Protein 8W0R (pdb70)

Secondary structure (DSSP, 8-state):
-----SSTT---SS----SS-HHHHHHHHHHHHHHHHHHHHHHHHHS-SS---HHHHHHHHHHHHHHHIIIIIIHHHHHHGGGSTT---HHHHHHHHHTTS-THHHHT-HHHHHHHHHIIIIIHHHHHHHHHHHHHT-TTHHHHHHHHHHHHHHHHHHHHHHHHHTTS-SS-TT-IIIIIIIIIIHHHHHHHHHHHHHHHHHHHHHHHHHHH-/-----SSTT---SS----SS-HHHHHHHHHHHHHHHHHHHHHHHHHS-SS---HHHHHHHHHHHHHHHIIIIIIHHHHHHGGGSTT---HHHHHHHHHTTS-THHHHT-HHHHHHHHHIIIIIHHHHHHHHHHHHHT-TTHHHHHHHHHHHHHHHHHHHHHHHHHTTS-SS-TT-IIIIIIIIIIHHHHHHHHHHHHHHHHHHHHHHHHHHH-

B-factor: mean 28.68, std 2.54, range [25.61, 37.39]

Nearest PDB structures (foldseek):
  8w0r-assembly1_A  TM=1.005E+00  e=2.907E-31  Homo sapiens
  6oht-assembly1_A  TM=9.851E-01  e=1.111E-24  Homo sapiens
  4bpd-assembly2_D  TM=3.496E-01  e=5.747E+00  Escherichia coli K-12
  8w0r-assembly1_A  TM=1.005E+00  e=2.907E-31  Homo sapiens
  6oht-assembly1_A  TM=9.851E-01  e=1.111E-24  Homo sapiens

Organism: Homo sapiens (NCBI:txid9606)

Structure (mmCIF, N/CA/C/O backbone):
data_8W0R
#
_entry.id   8W0R
#
_cell.length_a   1.00
_cell.length_b   1.00
_cell.length_c   1.00
_cell.angle_alpha   90.00
_cell.angle_beta   90.00
_cell.angle_gamma   90.00
#
_symmetry.space_group_name_H-M   'P 1'
#
loop_
_entity.id
_entity.type
_entity.pdbx_description
1 polymer 3-beta-hydroxysteroid-Delta(8),Delta(7)-isomerase
2 non-polymer "1-methyl-1'-[(oxan-4-yl)methyl]-5-(trifluoromethyl)spiro[indole-2,4'-piperidin]-3(1H)-one"
#
loop_
_atom_site.group_PDB
_atom_site.id
_atom_site.type_symbol
_atom_site.label_atom_id
_atom_site.label_alt_id
_atom_site.label_comp_id
_atom_site.label_asym_id
_atom_site.label_entity_id
_atom_site.label_seq_id
_atom_site.pdbx_PDB_ins_code
_atom_site.Cartn_x
_atom_site.Cartn_y
_atom_site.Cartn_z
_atom_site.occupancy
_atom_site.B_iso_or_equiv
_atom_site.auth_seq_id
_atom_site.auth_comp_id
_atom_site.auth_asym_id
_atom_site.auth_atom_id
_atom_site.pdbx_PDB_model_num
ATOM 1 N N . PRO A 1 15 ? 129.962 96.152 83.315 1.00 37.39 7 PRO A N 1
ATOM 2 C CA . PRO A 1 15 ? 129.733 97.480 82.742 1.00 37.39 7 PRO A CA 1
ATOM 3 C C . PRO A 1 15 ? 130.786 98.499 83.172 1.00 37.39 7 PRO A C 1
ATOM 4 O O . PRO A 1 15 ? 131.728 98.148 83.882 1.00 37.39 7 PRO A O 1
ATOM 8 N N . LEU A 1 16 ? 130.625 99.751 82.737 1.00 35.89 8 LEU A N 1
ATOM 9 C CA . LEU A 1 16 ? 131.588 100.785 83.096 1.00 35.89 8 LEU A CA 1
ATOM 10 C C . LEU A 1 16 ? 131.606 101.022 84.601 1.00 35.89 8 LEU A C 1
ATOM 11 O O . LEU A 1 16 ? 132.678 101.183 85.196 1.00 35.89 8 LEU A O 1
ATOM 16 N N . HIS A 1 17 ? 130.438 101.040 85.230 1.00 33.97 9 HIS A N 1
ATOM 17 C CA . HIS A 1 17 ? 130.298 101.316 86.650 1.00 33.97 9 HIS A CA 1
ATOM 18 C C . HIS A 1 17 ? 129.354 100.302 87.276 1.00 33.97 9 HIS A C 1
ATOM 19 O O . HIS A 1 17 ? 128.489 99.747 86.591 1.00 33.97 9 HIS A O 1
ATOM 26 N N . PRO A 1 18 ? 129.492 100.037 88.577 1.00 32.37 10 PRO A N 1
ATOM 27 C CA . PRO A 1 18 ? 128.667 99.012 89.227 1.00 32.37 10 PRO A CA 1
ATOM 28 C C . PRO A 1 18 ? 127.394 99.513 89.890 1.00 32.37 10 PRO A C 1
ATOM 29 O O . PRO A 1 18 ? 126.634 98.688 90.409 1.00 32.37 10 PRO A O 1
ATOM 33 N N . TYR A 1 19 ? 127.137 100.814 89.899 1.00 31.82 11 TYR A N 1
ATOM 34 C CA . TYR A 1 19 ? 126.076 101.362 90.726 1.00 31.82 11 TYR A CA 1
ATOM 35 C C . TYR A 1 19 ? 124.726 101.280 90.023 1.00 31.82 11 TYR A C 1
ATOM 36 O O . TYR A 1 19 ? 124.636 101.108 88.805 1.00 31.82 11 TYR A O 1
ATOM 45 N N . TRP A 1 20 ? 123.666 101.403 90.824 1.00 32.27 12 TRP A N 1
ATOM 46 C CA . TRP A 1 20 ? 122.290 101.368 90.369 1.00 32.27 12 TRP A CA 1
ATOM 47 C C . TRP A 1 20 ? 121.667 102.756 90.475 1.00 32.27 12 TRP A C 1
ATOM 48 O O . TRP A 1 20 ? 121.995 103.504 91.402 1.00 32.27 12 TRP A O 1
ATOM 59 N N . PRO A 1 21 ? 120.762 103.133 89.556 1.00 32.66 13 PRO A N 1
ATOM 60 C CA . PRO A 1 21 ? 120.278 102.394 88.384 1.00 32.66 13 PRO A CA 1
ATOM 61 C C . PRO A 1 21 ? 121.309 102.323 87.260 1.00 32.66 13 PRO A C 1
ATOM 62 O O . PRO A 1 21 ? 122.108 103.244 87.102 1.00 32.66 13 PRO A O 1
ATOM 66 N N . GLN A 1 22 ? 121.283 101.237 86.485 1.00 33.67 14 GLN A N 1
ATOM 67 C CA . GLN A 1 22 ? 122.317 100.994 85.486 1.00 33.67 14 GLN A CA 1
ATOM 68 C C . GLN A 1 22 ? 122.285 101.983 84.330 1.00 33.67 14 GLN A C 1
ATOM 69 O O . GLN A 1 22 ? 123.245 102.019 83.553 1.00 33.67 14 GLN A O 1
ATOM 75 N N . HIS A 1 23 ? 121.225 102.778 84.186 1.00 34.15 15 HIS A N 1
ATOM 76 C CA . HIS A 1 23 ? 121.203 103.802 83.149 1.00 34.15 15 HIS A CA 1
ATOM 77 C C . HIS A 1 23 ? 121.910 105.080 83.576 1.00 34.15 15 HIS A C 1
ATOM 78 O O . HIS A 1 23 ? 121.934 106.042 82.802 1.00 34.15 15 HIS A O 1
ATOM 85 N N . LEU A 1 24 ? 122.476 105.117 84.782 1.00 33.33 16 LEU A N 1
ATOM 86 C CA . LEU A 1 24 ? 123.318 106.238 85.171 1.00 33.33 16 LEU A CA 1
ATOM 87 C C . LEU A 1 24 ? 124.542 106.311 84.269 1.00 33.33 16 LEU A C 1
ATOM 88 O O . LEU A 1 24 ? 125.059 105.291 83.804 1.00 33.33 16 LEU A O 1
ATOM 93 N N . ARG A 1 25 ? 125.000 107.534 84.020 1.00 35.87 17 ARG A N 1
ATOM 94 C CA . ARG A 1 25 ? 126.199 107.802 83.230 1.00 35.87 17 ARG A CA 1
ATOM 95 C C . ARG A 1 25 ? 127.172 108.558 84.125 1.00 35.87 17 ARG A C 1
ATOM 96 O O . ARG A 1 25 ? 127.020 109.765 84.339 1.00 35.87 17 ARG A O 1
ATOM 104 N N . LEU A 1 26 ? 128.168 107.843 84.647 1.00 34.65 18 LEU A N 1
ATOM 105 C CA . LEU A 1 26 ? 129.164 108.409 85.552 1.00 34.65 18 LEU A CA 1
ATOM 106 C C . LEU A 1 26 ? 130.499 108.502 84.830 1.00 34.65 18 LEU A C 1
ATOM 107 O O . LEU A 1 26 ? 131.144 107.484 84.568 1.00 34.65 18 LEU A O 1
ATOM 112 N N . ASP A 1 27 ? 130.907 109.722 84.508 1.00 36.08 19 ASP A N 1
ATOM 113 C CA . ASP A 1 27 ? 132.276 109.984 84.109 1.00 36.08 19 ASP A CA 1
ATOM 114 C C . ASP A 1 27 ? 133.120 110.245 85.355 1.00 36.08 19 ASP A C 1
ATOM 115 O O . ASP A 1 27 ? 132.597 110.499 86.444 1.00 36.08 19 ASP A O 1
ATOM 120 N N . ASN A 1 28 ? 134.440 110.145 85.189 1.00 35.26 20 ASN A N 1
ATOM 121 C CA . ASN A 1 28 ? 135.406 110.304 86.274 1.00 35.26 20 ASN A CA 1
ATOM 122 C C . ASN A 1 28 ? 135.311 109.163 87.282 1.00 35.26 20 ASN A C 1
ATOM 123 O O . ASN A 1 28 ? 135.864 109.258 88.382 1.00 35.26 20 ASN A O 1
ATOM 128 N N . PHE A 1 29 ? 134.612 108.086 86.928 1.00 33.37 21 PHE A N 1
ATOM 129 C CA . PHE A 1 29 ? 134.648 106.868 87.726 1.00 33.37 21 PHE A CA 1
ATOM 130 C C . PHE A 1 29 ? 135.940 106.119 87.436 1.00 33.37 21 PHE A C 1
ATOM 131 O O . PHE A 1 29 ? 136.248 105.831 86.275 1.00 33.37 21 PHE A O 1
ATOM 139 N N . VAL A 1 30 ? 136.694 105.805 88.483 1.00 32.82 22 VAL A N 1
ATOM 140 C CA . VAL A 1 30 ? 137.928 105.039 88.344 1.00 32.82 22 VAL A CA 1
ATOM 141 C C . VAL A 1 30 ? 137.900 104.020 89.480 1.00 32.82 22 VAL A C 1
ATOM 142 O O . VAL A 1 30 ? 137.640 104.399 90.631 1.00 32.82 22 VAL A O 1
ATOM 146 N N . PRO A 1 31 ? 138.141 102.736 89.222 1.00 32.09 23 PRO A N 1
ATOM 147 C CA . PRO A 1 31 ? 137.840 101.721 90.235 1.00 32.09 23 PRO A CA 1
ATOM 148 C C . PRO A 1 31 ? 138.760 101.808 91.441 1.00 32.09 23 PRO A C 1
ATOM 149 O O . PRO A 1 31 ? 139.869 102.344 91.385 1.00 32.09 23 PRO A O 1
ATOM 153 N N . ASN A 1 32 ? 138.264 101.271 92.553 1.00 31.23 24 ASN A N 1
ATOM 154 C CA . ASN A 1 32 ? 139.062 101.161 93.765 1.00 31.23 24 ASN A CA 1
ATOM 155 C C . ASN A 1 32 ? 140.322 100.353 93.493 1.00 31.23 24 ASN A C 1
ATOM 156 O O . ASN A 1 32 ? 140.275 99.301 92.851 1.00 31.23 24 ASN A O 1
ATOM 161 N N . ASP A 1 33 ? 141.454 100.852 93.989 1.00 31.93 25 ASP A N 1
ATOM 162 C CA . ASP A 1 33 ? 142.725 100.175 93.761 1.00 31.93 25 ASP A CA 1
ATOM 163 C C . ASP A 1 33 ? 142.935 99.040 94.757 1.00 31.93 25 ASP A C 1
ATOM 164 O O . ASP A 1 33 ? 143.238 97.908 94.365 1.00 31.93 25 ASP A O 1
ATOM 169 N N . ARG A 1 34 ? 142.776 99.323 96.048 1.00 31.95 26 ARG A N 1
ATOM 170 C CA . ARG A 1 34 ? 142.985 98.298 97.059 1.00 31.95 26 ARG A CA 1
ATOM 171 C C . ARG A 1 34 ? 141.898 97.230 96.955 1.00 31.95 26 ARG A C 1
ATOM 172 O O . ARG A 1 34 ? 140.771 97.534 96.555 1.00 31.95 26 ARG A O 1
ATOM 180 N N . PRO A 1 35 ? 142.195 95.978 97.305 1.00 32.36 27 PRO A N 1
ATOM 181 C CA . PRO A 1 35 ? 141.110 95.023 97.545 1.00 32.36 27 PRO A CA 1
ATOM 182 C C . PRO A 1 35 ? 140.206 95.523 98.662 1.00 32.36 27 PRO A C 1
ATOM 183 O O . PRO A 1 35 ? 140.660 96.143 99.624 1.00 32.36 27 PRO A O 1
ATOM 187 N N . THR A 1 36 ? 138.908 95.255 98.519 1.00 32.23 28 THR A N 1
ATOM 188 C CA . THR A 1 36 ? 137.926 95.823 99.436 1.00 32.23 28 THR A CA 1
ATOM 189 C C . THR A 1 36 ? 138.144 95.374 100.876 1.00 32.23 28 THR A C 1
ATOM 190 O O . THR A 1 36 ? 137.783 96.105 101.812 1.00 32.23 28 THR A O 1
ATOM 194 N N . TRP A 1 37 ? 138.727 94.190 101.084 1.00 32.85 29 TRP A N 1
ATOM 195 C CA . TRP A 1 37 ? 138.863 93.707 102.449 1.00 32.85 29 TRP A CA 1
ATOM 196 C C . TRP A 1 37 ? 139.933 94.474 103.207 1.00 32.85 29 TRP A C 1
ATOM 197 O O . TRP A 1 37 ? 139.834 94.591 104.429 1.00 32.85 29 TRP A O 1
ATOM 208 N N . HIS A 1 38 ? 140.930 95.030 102.513 1.00 32.55 30 HIS A N 1
ATOM 209 C CA . HIS A 1 38 ? 141.830 95.978 103.161 1.00 32.55 30 HIS A CA 1
ATOM 210 C C . HIS A 1 38 ? 141.035 97.081 103.837 1.00 32.55 30 HIS A C 1
ATOM 211 O O . HIS A 1 38 ? 141.204 97.352 105.031 1.00 32.55 30 HIS A O 1
ATOM 218 N N . ILE A 1 39 ? 140.134 97.706 103.082 1.00 31.89 31 ILE A N 1
ATOM 219 C CA . ILE A 1 39 ? 139.387 98.856 103.575 1.00 31.89 31 ILE A CA 1
ATOM 220 C C . ILE A 1 39 ? 138.486 98.439 104.729 1.00 31.89 31 ILE A C 1
ATOM 221 O O . ILE A 1 39 ? 138.486 99.059 105.804 1.00 31.89 31 ILE A O 1
ATOM 226 N N . LEU A 1 40 ? 137.710 97.372 104.526 1.00 31.88 32 LEU A N 1
ATOM 227 C CA . LEU A 1 40 ? 136.755 96.947 105.546 1.00 31.88 32 LEU A CA 1
ATOM 228 C C . LEU A 1 40 ? 137.468 96.524 106.828 1.00 31.88 32 LEU A C 1
ATOM 229 O O . LEU A 1 40 ? 137.068 96.913 107.935 1.00 31.88 32 LEU A O 1
ATOM 234 N N . ALA A 1 41 ? 138.546 95.745 106.696 1.00 31.82 33 ALA A N 1
ATOM 235 C CA . ALA A 1 41 ? 139.274 95.272 107.863 1.00 31.82 33 ALA A CA 1
ATOM 236 C C . ALA A 1 41 ? 139.998 96.404 108.571 1.00 31.82 33 ALA A C 1
ATOM 237 O O . ALA A 1 41 ? 140.100 96.388 109.798 1.00 31.82 33 ALA A O 1
ATOM 239 N N . GLY A 1 42 ? 140.508 97.390 107.831 1.00 31.60 34 GLY A N 1
ATOM 240 C CA . GLY A 1 42 ? 141.112 98.538 108.482 1.00 31.60 34 GLY A CA 1
ATOM 241 C C . GLY A 1 42 ? 140.118 99.305 109.328 1.00 31.60 34 GLY A C 1
ATOM 242 O O . GLY A 1 42 ? 140.412 99.675 110.470 1.00 31.60 34 GLY A O 1
ATOM 243 N N . LEU A 1 43 ? 138.923 99.549 108.785 1.00 30.56 35 LEU A N 1
ATOM 244 C CA . LEU A 1 43 ? 137.899 100.247 109.556 1.00 30.56 35 LEU A CA 1
ATOM 245 C C . LEU A 1 43 ? 137.516 99.449 110.797 1.00 30.56 35 LEU A C 1
ATOM 246 O O . LEU A 1 43 ? 137.424 100.000 111.902 1.00 30.56 35 LEU A O 1
ATOM 251 N N . PHE A 1 44 ? 137.293 98.142 110.636 1.00 31.51 36 PHE A N 1
ATOM 252 C CA . PHE A 1 44 ? 136.917 97.331 111.789 1.00 31.51 36 PHE A CA 1
ATOM 253 C C . PHE A 1 44 ? 138.035 97.273 112.825 1.00 31.51 36 PHE A C 1
ATOM 254 O O . PHE A 1 44 ? 137.763 97.336 114.028 1.00 31.51 36 PHE A O 1
ATOM 262 N N . SER A 1 45 ? 139.290 97.184 112.391 1.00 30.83 37 SER A N 1
ATOM 263 C CA . SER A 1 45 ? 140.400 97.133 113.335 1.00 30.83 37 SER A CA 1
ATOM 264 C C . SER A 1 45 ? 140.529 98.440 114.108 1.00 30.83 37 SER A C 1
ATOM 265 O O . SER A 1 45 ? 140.688 98.434 115.336 1.00 30.83 37 SER A O 1
ATOM 268 N N . VAL A 1 46 ? 140.464 99.577 113.411 1.00 30.09 38 VAL A N 1
ATOM 269 C CA . VAL A 1 46 ? 140.647 100.852 114.095 1.00 30.09 38 VAL A CA 1
ATOM 270 C C . VAL A 1 46 ? 139.481 101.122 115.040 1.00 30.09 38 VAL A C 1
ATOM 271 O O . VAL A 1 46 ? 139.673 101.615 116.159 1.00 30.09 38 VAL A O 1
ATOM 275 N N . THR A 1 47 ? 138.254 100.788 114.626 1.00 29.85 39 THR A N 1
ATOM 276 C CA . THR A 1 47 ? 137.121 101.033 115.513 1.00 29.85 39 THR A CA 1
ATOM 277 C C . THR A 1 47 ? 137.128 100.063 116.691 1.00 29.85 39 THR A C 1
ATOM 278 O O . THR A 1 47 ? 136.685 100.413 117.788 1.00 29.85 39 THR A O 1
ATOM 282 N N . GLY A 1 48 ? 137.651 98.848 116.498 1.00 29.11 40 GLY A N 1
ATOM 283 C CA . GLY A 1 48 ? 137.830 97.952 117.630 1.00 29.11 40 GLY A CA 1
ATOM 284 C C . GLY A 1 48 ? 138.856 98.469 118.620 1.00 29.11 40 GLY A C 1
ATOM 285 O O . GLY A 1 48 ? 138.676 98.355 119.838 1.00 29.11 40 GLY A O 1
ATOM 286 N N . VAL A 1 49 ? 139.952 99.036 118.111 1.00 28.76 41 VAL A N 1
ATOM 287 C CA . VAL A 1 49 ? 140.939 99.659 118.989 1.00 28.76 41 VAL A CA 1
ATOM 288 C C . VAL A 1 49 ? 140.295 100.801 119.760 1.00 28.76 41 VAL A C 1
ATOM 289 O O . VAL A 1 49 ? 140.524 100.975 120.962 1.00 28.76 41 VAL A O 1
ATOM 293 N N . LEU A 1 50 ? 139.475 101.597 119.073 1.00 28.15 42 LEU A N 1
ATOM 294 C CA . LEU A 1 50 ? 138.766 102.682 119.741 1.00 28.15 42 LEU A CA 1
ATOM 295 C C . LEU A 1 50 ? 137.848 102.146 120.832 1.00 28.15 42 LEU A C 1
ATOM 296 O O . LEU A 1 50 ? 137.772 102.715 121.925 1.00 28.15 42 LEU A O 1
ATOM 301 N N . VAL A 1 51 ? 137.144 101.049 120.552 1.00 27.65 43 VAL A N 1
ATOM 302 C CA . VAL A 1 51 ? 136.191 100.503 121.513 1.00 27.65 43 VAL A CA 1
ATOM 303 C C . VAL A 1 51 ? 136.915 100.001 122.755 1.00 27.65 43 VAL A C 1
ATOM 304 O O . VAL A 1 51 ? 136.498 100.271 123.888 1.00 27.65 43 VAL A O 1
ATOM 308 N N . VAL A 1 52 ? 138.004 99.252 122.567 1.00 27.40 44 VAL A N 1
ATOM 309 C CA . VAL A 1 52 ? 138.721 98.738 123.732 1.00 27.40 44 VAL A CA 1
ATOM 310 C C . VAL A 1 52 ? 139.381 99.877 124.505 1.00 27.40 44 VAL A C 1
ATOM 311 O O . VAL A 1 52 ? 139.426 99.853 125.745 1.00 27.40 44 VAL A O 1
ATOM 315 N N . THR A 1 53 ? 139.889 100.895 123.805 1.00 27.52 45 THR A N 1
ATOM 316 C CA . THR A 1 53 ? 140.472 102.036 124.498 1.00 27.52 45 THR A CA 1
ATOM 317 C C . THR A 1 53 ? 139.422 102.774 125.317 1.00 27.52 45 THR A C 1
ATOM 318 O O . THR A 1 53 ? 139.694 103.196 126.444 1.00 27.52 45 THR A O 1
ATOM 322 N N . THR A 1 54 ? 138.219 102.945 124.765 1.00 27.07 46 THR A N 1
ATOM 323 C CA . THR A 1 54 ? 137.141 103.579 125.515 1.00 27.07 46 THR A CA 1
ATOM 324 C C . THR A 1 54 ? 136.719 102.735 126.709 1.00 27.07 46 THR A C 1
ATOM 325 O O . THR A 1 54 ? 136.399 103.283 127.768 1.00 27.07 46 THR A O 1
ATOM 329 N N . TRP A 1 55 ? 136.691 101.411 126.554 1.00 26.93 47 TRP A N 1
ATOM 330 C CA . TRP A 1 55 ? 136.414 100.541 127.693 1.00 26.93 47 TRP A CA 1
ATOM 331 C C . TRP A 1 55 ? 137.419 100.781 128.811 1.00 26.93 47 TRP A C 1
ATOM 332 O O . TRP A 1 55 ? 137.039 101.004 129.969 1.00 26.93 47 TRP A O 1
ATOM 343 N N . LEU A 1 56 ? 138.708 100.773 128.473 1.00 27.56 48 LEU A N 1
ATOM 344 C CA . LEU A 1 56 ? 139.732 101.041 129.478 1.00 27.56 48 LEU A CA 1
ATOM 345 C C . LEU A 1 56 ? 139.542 102.415 130.105 1.00 27.56 48 LEU A C 1
ATOM 346 O O . LEU A 1 56 ? 139.576 102.556 131.332 1.00 27.56 48 LEU A O 1
ATOM 351 N N . LEU A 1 57 ? 139.326 103.435 129.271 1.00 27.41 49 LEU A N 1
ATOM 352 C CA . LEU A 1 57 ? 139.189 104.805 129.754 1.00 27.41 49 LEU A CA 1
ATOM 353 C C . LEU A 1 57 ? 138.042 104.926 130.746 1.00 27.41 49 LEU A C 1
ATOM 354 O O . LEU A 1 57 ? 138.201 105.500 131.829 1.00 27.41 49 LEU A O 1
ATOM 359 N N . SER A 1 58 ? 136.871 104.398 130.388 1.00 26.58 50 SER A N 1
ATOM 360 C CA . SER A 1 58 ? 135.756 104.380 131.325 1.00 26.58 50 SER A CA 1
ATOM 361 C C . SER A 1 58 ? 136.117 103.606 132.580 1.00 26.58 50 SER A C 1
ATOM 362 O O . SER A 1 58 ? 135.604 103.904 133.663 1.00 26.58 50 SER A O 1
ATOM 365 N N . GLY A 1 59 ? 136.996 102.612 132.456 1.00 27.39 51 GLY A N 1
ATOM 366 C CA . GLY A 1 59 ? 137.456 101.907 133.639 1.00 27.39 51 GLY A CA 1
ATOM 367 C C . GLY A 1 59 ? 138.267 102.787 134.574 1.00 27.39 51 GLY A C 1
ATOM 368 O O . GLY A 1 59 ? 138.055 102.775 135.790 1.00 27.39 51 GLY A O 1
ATOM 369 N N . ARG A 1 60 ? 139.201 103.573 134.023 1.00 27.97 52 ARG A N 1
ATOM 370 C CA . ARG A 1 60 ? 140.196 104.243 134.860 1.00 27.97 52 ARG A CA 1
ATOM 371 C C . ARG A 1 60 ? 139.939 105.731 135.047 1.00 27.97 52 ARG A C 1
ATOM 372 O O . ARG A 1 60 ? 140.593 106.348 135.894 1.00 27.97 52 ARG A O 1
ATOM 380 N N . ALA A 1 61 ? 139.014 106.324 134.288 1.00 27.59 53 ALA A N 1
ATOM 381 C CA . ALA A 1 61 ? 138.827 107.772 134.275 1.00 27.59 53 ALA A CA 1
ATOM 382 C C . ALA A 1 61 ? 137.394 108.187 134.581 1.00 27.59 53 ALA A C 1
ATOM 383 O O . ALA A 1 61 ? 136.926 109.202 134.055 1.00 27.59 53 ALA A O 1
ATOM 385 N N . ALA A 1 62 ? 136.690 107.431 135.418 1.00 26.88 54 ALA A N 1
ATOM 386 C CA . ALA A 1 62 ? 135.342 107.781 135.839 1.00 26.88 54 ALA A CA 1
ATOM 387 C C . ALA A 1 62 ? 135.387 108.326 137.259 1.00 26.88 54 ALA A C 1
ATOM 388 O O . ALA A 1 62 ? 136.016 107.729 138.138 1.00 26.88 54 ALA A O 1
ATOM 390 N N . VAL A 1 63 ? 134.719 109.461 137.480 1.00 27.01 55 VAL A N 1
ATOM 391 C CA . VAL A 1 63 ? 134.713 110.066 138.807 1.00 27.01 55 VAL A CA 1
ATOM 392 C C . VAL A 1 63 ? 134.081 109.114 139.811 1.00 27.01 55 VAL A C 1
ATOM 393 O O . VAL A 1 63 ? 134.509 109.042 140.969 1.00 27.01 55 VAL A O 1
ATOM 397 N N . VAL A 1 64 ? 133.053 108.380 139.390 1.00 27.71 56 VAL A N 1
ATOM 398 C CA . VAL A 1 64 ? 132.519 107.249 140.152 1.00 27.71 56 VAL A CA 1
ATOM 399 C C . VAL A 1 64 ? 132.257 106.094 139.204 1.00 27.71 56 VAL A C 1
ATOM 400 O O . VAL A 1 64 ? 132.031 106.290 138.001 1.00 27.71 56 VAL A O 1
ATOM 404 N N . PRO A 1 65 ? 132.288 104.860 139.718 1.00 27.51 57 PRO A N 1
ATOM 405 C CA . PRO A 1 65 ? 132.131 103.700 138.832 1.00 27.51 57 PRO A CA 1
ATOM 406 C C . PRO A 1 65 ? 130.811 103.724 138.076 1.00 27.51 57 PRO A C 1
ATOM 407 O O . PRO A 1 65 ? 129.795 104.219 138.568 1.00 27.51 57 PRO A O 1
ATOM 411 N N . LEU A 1 66 ? 130.847 103.182 136.858 1.00 26.96 58 LEU A N 1
ATOM 412 C CA . LEU A 1 66 ? 129.763 103.318 135.893 1.00 26.96 58 LEU A CA 1
ATOM 413 C C . LEU A 1 66 ? 128.960 102.043 135.682 1.00 26.96 58 LEU A C 1
ATOM 414 O O . LEU A 1 66 ? 127.746 102.123 135.469 1.00 26.96 58 LEU A O 1
ATOM 419 N N . GLY A 1 67 ? 129.597 100.877 135.733 1.00 26.66 59 GLY A N 1
ATOM 420 C CA . GLY A 1 67 ? 128.923 99.631 135.421 1.00 26.66 59 GLY A CA 1
ATOM 421 C C . GLY A 1 67 ? 129.075 99.229 133.968 1.00 26.66 59 GLY A C 1
ATOM 422 O O . GLY A 1 67 ? 129.368 100.070 133.116 1.00 26.66 59 GLY A O 1
ATOM 423 N N . THR A 1 68 ? 128.852 97.947 133.671 1.00 26.14 60 THR A N 1
ATOM 424 C CA . THR A 1 68 ? 129.241 97.401 132.373 1.00 26.14 60 THR A CA 1
ATOM 425 C C . THR A 1 68 ? 128.438 98.018 131.235 1.00 26.14 60 THR A C 1
ATOM 426 O O . THR A 1 68 ? 129.005 98.471 130.233 1.00 26.14 60 THR A O 1
ATOM 430 N N . TRP A 1 69 ? 127.114 98.039 131.365 1.00 25.92 61 TRP A N 1
ATOM 431 C CA . TRP A 1 69 ? 126.284 98.439 130.236 1.00 25.92 61 TRP A CA 1
ATOM 432 C C . TRP A 1 69 ? 126.400 99.926 129.935 1.00 25.92 61 TRP A C 1
ATOM 433 O O . TRP A 1 69 ? 126.331 100.318 128.766 1.00 25.92 61 TRP A O 1
ATOM 444 N N . ARG A 1 70 ? 126.605 100.760 130.951 1.00 25.98 62 ARG A N 1
ATOM 445 C CA . ARG A 1 70 ? 126.847 102.171 130.683 1.00 25.98 62 ARG A CA 1
ATOM 446 C C . ARG A 1 70 ? 128.191 102.377 129.992 1.00 25.98 62 ARG A C 1
ATOM 447 O O . ARG A 1 70 ? 128.316 103.242 129.119 1.00 25.98 62 ARG A O 1
ATOM 455 N N . ARG A 1 71 ? 129.203 101.591 130.365 1.00 26.40 63 ARG A N 1
ATOM 456 C CA . ARG A 1 71 ? 130.477 101.623 129.654 1.00 26.40 63 ARG A CA 1
ATOM 457 C C . ARG A 1 71 ? 130.294 101.245 128.190 1.00 26.40 63 ARG A C 1
ATOM 458 O O . ARG A 1 71 ? 130.889 101.856 127.295 1.00 26.40 63 ARG A O 1
ATOM 466 N N . LEU A 1 72 ? 129.475 100.225 127.930 1.00 26.07 64 LEU A N 1
ATOM 467 C CA . LEU A 1 72 ? 129.190 99.849 126.550 1.00 26.07 64 LEU A CA 1
ATOM 468 C C . LEU A 1 72 ? 128.477 100.974 125.810 1.00 26.07 64 LEU A C 1
ATOM 469 O O . LEU A 1 72 ? 128.750 101.221 124.630 1.00 26.07 64 LEU A O 1
ATOM 474 N N . SER A 1 73 ? 127.557 101.665 126.486 1.00 26.21 65 SER A N 1
ATOM 475 C CA . SER A 1 73 ? 126.897 102.814 125.874 1.00 26.21 65 SER A CA 1
ATOM 476 C C . SER A 1 73 ? 127.894 103.914 125.533 1.00 26.21 65 SER A C 1
ATOM 477 O O . SER A 1 73 ? 127.792 104.543 124.473 1.00 26.21 65 SER A O 1
ATOM 480 N N . LEU A 1 74 ? 128.854 104.172 126.422 1.00 26.30 66 LEU A N 1
ATOM 481 C CA . LEU A 1 74 ? 129.877 105.170 126.129 1.00 26.30 66 LEU A CA 1
ATOM 482 C C . LEU A 1 74 ? 130.744 104.742 124.953 1.00 26.30 66 LEU A C 1
ATOM 483 O O . LEU A 1 74 ? 131.152 105.579 124.141 1.00 26.30 66 LEU A O 1
ATOM 488 N N . CYS A 1 75 ? 131.052 103.450 124.855 1.00 26.79 67 CYS A N 1
ATOM 489 C CA . CYS A 1 75 ? 131.788 102.960 123.694 1.00 26.79 67 CYS A CA 1
ATOM 490 C C . CYS A 1 75 ? 130.994 103.190 122.413 1.00 26.79 67 CYS A C 1
ATOM 491 O O . CYS A 1 75 ? 131.552 103.605 121.388 1.00 26.79 67 CYS A O 1
ATOM 494 N N . TRP A 1 76 ? 129.687 102.930 122.460 1.00 26.48 68 TRP A N 1
ATOM 495 C CA . TRP A 1 76 ? 128.821 103.206 121.317 1.00 26.48 68 TRP A CA 1
ATOM 496 C C . TRP A 1 76 ? 128.863 104.679 120.934 1.00 26.48 68 TRP A C 1
ATOM 497 O O . TRP A 1 76 ? 128.949 105.026 119.750 1.00 26.48 68 TRP A O 1
ATOM 508 N N . PHE A 1 77 ? 128.791 105.563 121.929 1.00 25.83 69 PHE A N 1
ATOM 509 C CA . PHE A 1 77 ? 128.785 106.993 121.640 1.00 25.83 69 PHE A CA 1
ATOM 510 C C . PHE A 1 77 ? 130.125 107.451 121.078 1.00 25.83 69 PHE A C 1
ATOM 511 O O . PHE A 1 77 ? 130.171 108.314 120.195 1.00 25.83 69 PHE A O 1
ATOM 519 N N . ALA A 1 78 ? 131.226 106.883 121.570 1.00 27.19 70 ALA A N 1
ATOM 520 C CA . ALA A 1 78 ? 132.534 107.211 121.013 1.00 27.19 70 ALA A CA 1
ATOM 521 C C . ALA A 1 78 ? 132.646 106.748 119.566 1.00 27.19 70 ALA A C 1
ATOM 522 O O . ALA A 1 78 ? 133.200 107.458 118.716 1.00 27.19 70 ALA A O 1
ATOM 524 N N . VAL A 1 79 ? 132.130 105.553 119.269 1.00 27.39 71 VAL A N 1
ATOM 525 C CA . VAL A 1 79 ? 132.142 105.060 117.895 1.00 27.39 71 VAL A CA 1
ATOM 526 C C . VAL A 1 79 ? 131.322 105.977 116.998 1.00 27.39 71 VAL A C 1
ATOM 527 O O . VAL A 1 79 ? 131.741 106.319 115.884 1.00 27.39 71 VAL A O 1
ATOM 531 N N . CYS A 1 80 ? 130.141 106.385 117.465 1.00 27.34 72 CYS A N 1
ATOM 532 C CA . CYS A 1 80 ? 129.322 107.315 116.696 1.00 27.34 72 CYS A CA 1
ATOM 533 C C . CYS A 1 80 ? 130.051 108.630 116.466 1.00 27.34 72 CYS A C 1
ATOM 534 O O . CYS A 1 80 ? 130.007 109.187 115.365 1.00 27.34 72 CYS A O 1
ATOM 537 N N . GLY A 1 81 ? 130.717 109.150 117.497 1.00 27.54 73 GLY A N 1
ATOM 538 C CA . GLY A 1 81 ? 131.440 110.399 117.338 1.00 27.54 73 GLY A CA 1
ATOM 539 C C . GLY A 1 81 ? 132.532 110.299 116.295 1.00 27.54 73 GLY A C 1
ATOM 540 O O . GLY A 1 81 ? 132.650 111.153 115.413 1.00 27.54 73 GLY A O 1
ATOM 541 N N . PHE A 1 82 ? 133.337 109.239 116.372 1.00 28.21 74 PHE A N 1
ATOM 542 C CA . PHE A 1 82 ? 134.392 109.040 115.384 1.00 28.21 74 PHE A CA 1
ATOM 543 C C . PHE A 1 82 ? 133.813 108.944 113.980 1.00 28.21 74 PHE A C 1
ATOM 544 O O . PHE A 1 82 ? 134.286 109.614 113.052 1.00 28.21 74 PHE A O 1
ATOM 552 N N . ILE A 1 83 ? 132.783 108.113 113.804 1.00 28.34 75 ILE A N 1
ATOM 553 C CA . ILE A 1 83 ? 132.223 107.896 112.474 1.00 28.34 75 ILE A CA 1
ATOM 554 C C . ILE A 1 83 ? 131.665 109.198 111.915 1.00 28.34 75 ILE A C 1
ATOM 555 O O . ILE A 1 83 ? 131.984 109.595 110.788 1.00 28.34 75 ILE A O 1
ATOM 560 N N . HIS A 1 84 ? 130.847 109.898 112.703 1.00 28.04 76 HIS A N 1
ATOM 561 C CA . HIS A 1 84 ? 130.227 111.125 112.223 1.00 28.04 76 HIS A CA 1
ATOM 562 C C . HIS A 1 84 ? 131.269 112.194 111.919 1.00 28.04 76 HIS A C 1
ATOM 563 O O . HIS A 1 84 ? 131.145 112.919 110.926 1.00 28.04 76 HIS A O 1
ATOM 570 N N . LEU A 1 85 ? 132.300 112.316 112.758 1.00 27.61 77 LEU A N 1
ATOM 571 C CA . LEU A 1 85 ? 133.275 113.381 112.560 1.00 27.61 77 LEU A CA 1
ATOM 572 C C . LEU A 1 85 ? 134.183 113.102 111.370 1.00 27.61 77 LEU A C 1
ATOM 573 O O . LEU A 1 85 ? 134.546 114.028 110.636 1.00 27.61 77 LEU A O 1
ATOM 578 N N . VAL A 1 86 ? 134.561 111.843 111.155 1.00 28.22 78 VAL A N 1
ATOM 579 C CA . VAL A 1 86 ? 135.595 111.487 110.192 1.00 28.22 78 VAL A CA 1
ATOM 580 C C . VAL A 1 86 ? 134.999 110.895 108.920 1.00 28.22 78 VAL A C 1
ATOM 581 O O . VAL A 1 86 ? 135.176 111.441 107.830 1.00 28.22 78 VAL A O 1
ATOM 585 N N . ILE A 1 87 ? 134.293 109.773 109.039 1.00 28.70 79 ILE A N 1
ATOM 586 C CA . ILE A 1 87 ? 133.836 109.053 107.856 1.00 28.70 79 ILE A CA 1
ATOM 587 C C . ILE A 1 87 ? 132.772 109.854 107.120 1.00 28.70 79 ILE A C 1
ATOM 588 O O . ILE A 1 87 ? 132.837 110.028 105.898 1.00 28.70 79 ILE A O 1
ATOM 593 N N . GLU A 1 88 ? 131.775 110.351 107.851 1.00 28.77 80 GLU A N 1
ATOM 594 C CA . GLU A 1 88 ? 130.725 111.153 107.236 1.00 28.77 80 GLU A CA 1
ATOM 595 C C . GLU A 1 88 ? 131.206 112.567 106.933 1.00 28.77 80 GLU A C 1
ATOM 596 O O . GLU A 1 88 ? 130.779 113.170 105.940 1.00 28.77 80 GLU A O 1
ATOM 602 N N . GLY A 1 89 ? 132.093 113.104 107.771 1.00 28.04 81 GLY A N 1
ATOM 603 C CA . GLY A 1 89 ? 132.658 114.414 107.496 1.00 28.04 81 GLY A CA 1
ATOM 604 C C . GLY A 1 89 ? 133.453 114.442 106.206 1.00 28.04 81 GLY A C 1
ATOM 605 O O . GLY A 1 89 ? 133.448 115.439 105.483 1.00 28.04 81 GLY A O 1
ATOM 606 N N . TRP A 1 90 ? 134.157 113.349 105.907 1.00 28.14 82 TRP A N 1
ATOM 607 C CA . TRP A 1 90 ? 134.873 113.259 104.639 1.00 28.14 82 TRP A CA 1
ATOM 608 C C . TRP A 1 90 ? 133.907 113.335 103.466 1.00 28.14 82 TRP A C 1
ATOM 609 O O . TRP A 1 90 ? 134.198 113.982 102.454 1.00 28.14 82 TRP A O 1
ATOM 620 N N . PHE A 1 91 ? 132.754 112.675 103.580 1.00 28.80 83 PHE A N 1
ATOM 621 C CA . PHE A 1 91 ? 131.747 112.772 102.531 1.00 28.80 83 PHE A CA 1
ATOM 622 C C . PHE A 1 91 ? 131.248 114.202 102.395 1.00 28.80 83 PHE A C 1
ATOM 623 O O . PHE A 1 91 ? 131.169 114.742 101.287 1.00 28.80 83 PHE A O 1
ATOM 631 N N . VAL A 1 92 ? 130.926 114.840 103.522 1.00 28.43 84 VAL A N 1
ATOM 632 C CA . VAL A 1 92 ? 130.403 116.202 103.479 1.00 28.43 84 VAL A CA 1
ATOM 633 C C . VAL A 1 92 ? 131.417 117.142 102.845 1.00 28.43 84 VAL A C 1
ATOM 634 O O . VAL A 1 92 ? 131.049 118.067 102.111 1.00 28.43 84 VAL A O 1
ATOM 638 N N . LEU A 1 93 ? 132.702 116.928 103.121 1.00 28.04 85 LEU A N 1
ATOM 639 C CA . LEU A 1 93 ? 133.740 117.784 102.560 1.00 28.04 85 LEU A CA 1
ATOM 640 C C . LEU A 1 93 ? 133.942 117.523 101.071 1.00 28.04 85 LEU A C 1
ATOM 641 O O . LEU A 1 93 ? 134.013 118.469 100.277 1.00 28.04 85 LEU A O 1
ATOM 646 N N . TYR A 1 94 ? 134.026 116.249 100.666 1.00 28.95 86 TYR A N 1
ATOM 647 C CA . TYR A 1 94 ? 134.476 115.890 99.323 1.00 28.95 86 TYR A CA 1
ATOM 648 C C . TYR A 1 94 ? 133.457 115.050 98.558 1.00 28.95 86 TYR A C 1
ATOM 649 O O . TYR A 1 94 ? 133.852 114.174 97.783 1.00 28.95 86 TYR A O 1
ATOM 658 N N . TYR A 1 95 ? 132.156 115.283 98.750 1.00 29.99 87 TYR A N 1
ATOM 659 C CA . TYR A 1 95 ? 131.171 114.479 98.032 1.00 29.99 87 TYR A CA 1
ATOM 660 C C . TYR A 1 95 ? 131.265 114.686 96.526 1.00 29.99 87 TYR A C 1
ATOM 661 O O . TYR A 1 95 ? 130.883 113.799 95.755 1.00 29.99 87 TYR A O 1
ATOM 670 N N . GLU A 1 96 ? 131.765 115.841 96.087 1.00 31.40 88 GLU A N 1
ATOM 671 C CA . GLU A 1 96 ? 131.866 116.109 94.659 1.00 31.40 88 GLU A CA 1
ATOM 672 C C . GLU A 1 96 ? 132.915 115.246 93.975 1.00 31.40 88 GLU A C 1
ATOM 673 O O . GLU A 1 96 ? 132.789 114.981 92.774 1.00 31.40 88 GLU A O 1
ATOM 679 N N . ASP A 1 97 ? 133.940 114.795 94.708 1.00 31.72 89 ASP A N 1
ATOM 680 C CA . ASP A 1 97 ? 135.086 114.129 94.100 1.00 31.72 89 ASP A CA 1
ATOM 681 C C . ASP A 1 97 ? 135.316 112.732 94.670 1.00 31.72 89 ASP A C 1
ATOM 682 O O . ASP A 1 97 ? 136.452 112.244 94.658 1.00 31.72 89 ASP A O 1
ATOM 687 N N . LEU A 1 98 ? 134.271 112.070 95.172 1.00 30.43 90 LEU A N 1
ATOM 688 C CA . LEU A 1 98 ? 134.430 110.679 95.581 1.00 30.43 90 LEU A CA 1
ATOM 689 C C . LEU A 1 98 ? 134.817 109.809 94.394 1.00 30.43 90 LEU A C 1
ATOM 690 O O . LEU A 1 98 ? 135.698 108.949 94.504 1.00 30.43 90 LEU A O 1
ATOM 695 N N . LEU A 1 99 ? 134.169 110.018 93.253 1.00 32.57 91 LEU A N 1
ATOM 696 C CA . LEU A 1 99 ? 134.602 109.373 92.024 1.00 32.57 91 LEU A CA 1
ATOM 697 C C . LEU A 1 99 ? 135.964 109.909 91.605 1.00 32.57 91 LEU A C 1
ATOM 698 O O . LEU A 1 99 ? 136.257 111.098 91.754 1.00 32.57 91 LEU A O 1
ATOM 703 N N . GLY A 1 100 ? 136.801 109.021 91.077 1.00 33.45 92 GLY A N 1
ATOM 704 C CA . GLY A 1 100 ? 138.109 109.429 90.609 1.00 33.45 92 GLY A CA 1
ATOM 705 C C . GLY A 1 100 ? 139.103 109.758 91.696 1.00 33.45 92 GLY A C 1
ATOM 706 O O . GLY A 1 100 ? 140.072 110.475 91.434 1.00 33.45 92 GLY A O 1
ATOM 707 N N . ASP A 1 101 ? 138.892 109.257 92.911 1.00 32.25 93 ASP A N 1
ATOM 708 C CA . ASP A 1 101 ? 139.804 109.465 94.026 1.00 32.25 93 ASP A CA 1
ATOM 709 C C . ASP A 1 101 ? 140.138 108.123 94.653 1.00 32.25 93 ASP A C 1
ATOM 710 O O . ASP A 1 101 ? 139.291 107.225 94.710 1.00 32.25 93 ASP A O 1
ATOM 715 N N . GLN A 1 102 ? 141.378 107.992 95.116 1.00 31.89 94 GLN A N 1
ATOM 716 C CA . GLN A 1 102 ? 141.883 106.754 95.699 1.00 31.89 94 GLN A CA 1
ATOM 717 C C . GLN A 1 102 ? 142.431 107.007 97.099 1.00 31.89 94 GLN A C 1
ATOM 718 O O . GLN A 1 102 ? 143.462 106.444 97.479 1.00 31.89 94 GLN A O 1
ATOM 724 N N . ALA A 1 103 ? 141.751 107.853 97.868 1.00 30.56 95 ALA A N 1
ATOM 725 C CA . ALA A 1 103 ? 142.027 107.986 99.287 1.00 30.56 95 ALA A CA 1
ATOM 726 C C . ALA A 1 103 ? 141.202 106.957 100.044 1.00 30.56 95 ALA A C 1
ATOM 727 O O . ALA A 1 103 ? 140.140 106.530 99.584 1.00 30.56 95 ALA A O 1
ATOM 729 N N . PHE A 1 104 ? 141.700 106.568 101.220 1.00 31.04 96 PHE A N 1
ATOM 730 C CA . PHE A 1 104 ? 141.141 105.423 101.934 1.00 31.04 96 PHE A CA 1
ATOM 731 C C . PHE A 1 104 ? 139.647 105.603 102.187 1.00 31.04 96 PHE A C 1
ATOM 732 O O . PHE A 1 104 ? 138.838 104.720 101.871 1.00 31.04 96 PHE A O 1
ATOM 740 N N . LEU A 1 105 ? 139.259 106.753 102.736 1.00 29.10 97 LEU A N 1
ATOM 741 C CA . LEU A 1 105 ? 137.850 106.991 103.016 1.00 29.10 97 LEU A CA 1
ATOM 742 C C . LEU A 1 105 ? 137.044 107.163 101.734 1.00 29.10 97 LEU A C 1
ATOM 743 O O . LEU A 1 105 ? 135.870 106.778 101.684 1.00 29.10 97 LEU A O 1
ATOM 748 N N . SER A 1 106 ? 137.651 107.729 100.689 1.00 30.01 98 SER A N 1
ATOM 749 C CA . SER A 1 106 ? 136.962 107.829 99.408 1.00 30.01 98 SER A CA 1
ATOM 750 C C . SER A 1 106 ? 136.652 106.448 98.842 1.00 30.01 98 SER A C 1
ATOM 751 O O . SER A 1 106 ? 135.546 106.207 98.344 1.00 30.01 98 SER A O 1
ATOM 754 N N . GLN A 1 107 ? 137.617 105.528 98.911 1.00 30.52 99 GLN A N 1
ATOM 755 C CA . GLN A 1 107 ? 137.364 104.161 98.472 1.00 30.52 99 GLN A CA 1
ATOM 756 C C . GLN A 1 107 ? 136.320 103.481 99.343 1.00 30.52 99 GLN A C 1
ATOM 757 O O . GLN A 1 107 ? 135.495 102.711 98.836 1.00 30.52 99 GLN A O 1
ATOM 763 N N . LEU A 1 108 ? 136.340 103.746 100.650 1.00 29.82 100 LEU A N 1
ATOM 764 C CA . LEU A 1 108 ? 135.309 103.207 101.529 1.00 29.82 100 LEU A CA 1
ATOM 765 C C . LEU A 1 108 ? 133.925 103.664 101.089 1.00 29.82 100 LEU A C 1
ATOM 766 O O . LEU A 1 108 ? 132.981 102.867 101.033 1.00 29.82 100 LEU A O 1
ATOM 771 N N . TRP A 1 109 ? 133.784 104.953 100.786 1.00 28.75 101 TRP A N 1
ATOM 772 C CA . TRP A 1 109 ? 132.489 105.469 100.359 1.00 28.75 101 TRP A CA 1
ATOM 773 C C . TRP A 1 109 ? 132.080 104.890 99.013 1.00 28.75 101 TRP A C 1
ATOM 774 O O . TRP A 1 109 ? 130.904 104.576 98.798 1.00 28.75 101 TRP A O 1
ATOM 785 N N . LYS A 1 110 ? 133.035 104.746 98.094 1.00 30.40 102 LYS A N 1
ATOM 786 C CA . LYS A 1 110 ? 132.725 104.143 96.804 1.00 30.40 102 LYS A CA 1
ATOM 787 C C . LYS A 1 110 ? 132.238 102.711 96.973 1.00 30.40 102 LYS A C 1
ATOM 788 O O . LYS A 1 110 ? 131.334 102.265 96.258 1.00 30.40 102 LYS A O 1
ATOM 794 N N . GLU A 1 111 ? 132.828 101.972 97.914 1.00 29.41 103 GLU A N 1
ATOM 795 C CA . GLU A 1 111 ? 132.387 100.605 98.170 1.00 29.41 103 GLU A CA 1
ATOM 796 C C . GLU A 1 111 ? 130.995 100.589 98.792 1.00 29.41 103 GLU A C 1
ATOM 797 O O . GLU A 1 111 ? 130.127 99.810 98.384 1.00 29.41 103 GLU A O 1
ATOM 803 N N . TYR A 1 112 ? 130.766 101.448 99.788 1.00 28.79 104 TYR A N 1
ATOM 804 C CA . TYR A 1 112 ? 129.476 101.463 100.472 1.00 28.79 104 TYR A CA 1
ATOM 805 C C . TYR A 1 112 ? 128.346 101.856 99.531 1.00 28.79 104 TYR A C 1
ATOM 806 O O . TYR A 1 112 ? 127.241 101.308 99.614 1.00 28.79 104 TYR A O 1
ATOM 815 N N . ALA A 1 113 ? 128.598 102.805 98.629 1.00 29.91 105 ALA A N 1
ATOM 816 C CA . ALA A 1 113 ? 127.530 103.339 97.794 1.00 29.91 105 ALA A CA 1
ATOM 817 C C . ALA A 1 113 ? 126.981 102.325 96.802 1.00 29.91 105 ALA A C 1
ATOM 818 O O . ALA A 1 113 ? 125.970 102.610 96.153 1.00 29.91 105 ALA A O 1
ATOM 820 N N . LYS A 1 114 ? 127.615 101.162 96.652 1.00 29.80 106 LYS A N 1
ATOM 821 C CA . LYS A 1 114 ? 127.055 100.134 95.786 1.00 29.80 106 LYS A CA 1
ATOM 822 C C . LYS A 1 114 ? 125.705 99.640 96.291 1.00 29.80 106 LYS A C 1
ATOM 823 O O . LYS A 1 114 ? 124.952 99.035 95.521 1.00 29.80 106 LYS A O 1
ATOM 829 N N . GLY A 1 115 ? 125.387 99.881 97.563 1.00 29.59 107 GLY A N 1
ATOM 830 C CA . GLY A 1 115 ? 124.063 99.623 98.096 1.00 29.59 107 GLY A CA 1
ATOM 831 C C . GLY A 1 115 ? 123.184 100.858 98.156 1.00 29.59 107 GLY A C 1
ATOM 832 O O . GLY A 1 115 ? 121.971 100.748 98.349 1.00 29.59 107 GLY A O 1
ATOM 833 N N . ASP A 1 116 ? 123.783 102.043 97.998 1.00 30.14 108 ASP A N 1
ATOM 834 C CA . ASP A 1 116 ? 123.018 103.290 97.967 1.00 30.14 108 ASP A CA 1
ATOM 835 C C . ASP A 1 116 ? 123.816 104.292 97.134 1.00 30.14 108 ASP A C 1
ATOM 836 O O . ASP A 1 116 ? 124.834 104.811 97.598 1.00 30.14 108 ASP A O 1
ATOM 841 N N . SER A 1 117 ? 123.338 104.562 95.923 1.00 30.45 109 SER A N 1
ATOM 842 C CA . SER A 1 117 ? 124.059 105.402 94.978 1.00 30.45 109 SER A CA 1
ATOM 843 C C . SER A 1 117 ? 123.824 106.893 95.187 1.00 30.45 109 SER A C 1
ATOM 844 O O . SER A 1 117 ? 124.414 107.697 94.458 1.00 30.45 109 SER A O 1
ATOM 847 N N . ARG A 1 118 ? 122.987 107.286 96.149 1.00 30.13 110 ARG A N 1
ATOM 848 C CA . ARG A 1 118 ? 122.771 108.708 96.399 1.00 30.13 110 ARG A CA 1
ATOM 849 C C . ARG A 1 118 ? 124.043 109.404 96.861 1.00 30.13 110 ARG A C 1
ATOM 850 O O . ARG A 1 118 ? 124.198 110.612 96.650 1.00 30.13 110 ARG A O 1
ATOM 858 N N . TYR A 1 119 ? 124.960 108.671 97.494 1.00 29.77 111 TYR A N 1
ATOM 859 C CA . TYR A 1 119 ? 126.210 109.278 97.934 1.00 29.77 111 TYR A CA 1
ATOM 860 C C . TYR A 1 119 ? 127.144 109.577 96.770 1.00 29.77 111 TYR A C 1
ATOM 861 O O . TYR A 1 119 ? 128.026 110.431 96.905 1.00 29.77 111 TYR A O 1
ATOM 870 N N . ILE A 1 120 ? 126.972 108.898 95.639 1.00 31.39 112 ILE A N 1
ATOM 871 C CA . ILE A 1 120 ? 127.733 109.222 94.439 1.00 31.39 112 ILE A CA 1
ATOM 872 C C . ILE A 1 120 ? 127.053 110.318 93.625 1.00 31.39 112 ILE A C 1
ATOM 873 O O . ILE A 1 120 ? 127.731 111.092 92.944 1.00 31.39 112 ILE A O 1
ATOM 878 N N . LEU A 1 121 ? 125.726 110.399 93.678 1.00 31.32 113 LEU A N 1
ATOM 879 C CA . LEU A 1 121 ? 124.992 111.392 92.910 1.00 31.32 113 LEU A CA 1
ATOM 880 C C . LEU A 1 121 ? 124.948 112.751 93.593 1.00 31.32 113 LEU A C 1
ATOM 881 O O . LEU A 1 121 ? 124.529 113.729 92.964 1.00 31.32 113 LEU A O 1
ATOM 886 N N . GLY A 1 122 ? 125.372 112.841 94.850 1.00 31.20 114 GLY A N 1
ATOM 887 C CA . GLY A 1 122 ? 125.331 114.100 95.569 1.00 31.20 114 GLY A CA 1
ATOM 888 C C . GLY A 1 122 ? 123.928 114.624 95.790 1.00 31.20 114 GLY A C 1
ATOM 889 O O . GLY A 1 122 ? 123.669 115.810 95.563 1.00 31.20 114 GLY A O 1
ATOM 890 N N . ASP A 1 123 ? 123.013 113.760 96.225 1.00 30.94 115 ASP A N 1
ATOM 891 C CA . ASP A 1 123 ? 121.639 114.180 96.462 1.00 30.94 115 ASP A CA 1
ATOM 892 C C . ASP A 1 123 ? 121.591 115.229 97.566 1.00 30.94 115 ASP A C 1
ATOM 893 O O . ASP A 1 123 ? 122.338 115.155 98.546 1.00 30.94 115 ASP A O 1
ATOM 898 N N . ASN A 1 124 ? 120.707 116.216 97.399 1.00 30.60 116 ASN A N 1
ATOM 899 C CA . ASN A 1 124 ? 120.662 117.341 98.329 1.00 30.60 116 ASN A CA 1
ATOM 900 C C . ASN A 1 124 ? 120.284 116.885 99.734 1.00 30.60 116 ASN A C 1
ATOM 901 O O . ASN A 1 124 ? 120.897 117.308 100.722 1.00 30.60 116 ASN A O 1
ATOM 906 N N . PHE A 1 125 ? 119.281 116.012 99.843 1.00 29.63 117 PHE A N 1
ATOM 907 C CA . PHE A 1 125 ? 118.861 115.541 101.158 1.00 29.63 117 PHE A CA 1
ATOM 908 C C . PHE A 1 125 ? 119.993 114.806 101.860 1.00 29.63 117 PHE A C 1
ATOM 909 O O . PHE A 1 125 ? 120.239 115.013 103.054 1.00 29.63 117 PHE A O 1
ATOM 917 N N . THR A 1 126 ? 120.689 113.933 101.131 1.00 29.74 118 THR A N 1
ATOM 918 C CA . THR A 1 126 ? 121.794 113.181 101.714 1.00 29.74 118 THR A CA 1
ATOM 919 C C . THR A 1 126 ? 122.887 114.114 102.221 1.00 29.74 118 THR A C 1
ATOM 920 O O . THR A 1 126 ? 123.366 113.979 103.354 1.00 29.74 118 THR A O 1
ATOM 924 N N . VAL A 1 127 ? 123.295 115.073 101.389 1.00 29.49 119 VAL A N 1
ATOM 925 C CA . VAL A 1 127 ? 124.371 115.978 101.777 1.00 29.49 119 VAL A CA 1
ATOM 926 C C . VAL A 1 127 ? 123.966 116.785 103.001 1.00 29.49 119 VAL A C 1
ATOM 927 O O . VAL A 1 127 ? 124.753 116.941 103.940 1.00 29.49 119 VAL A O 1
ATOM 931 N N . CYS A 1 128 ? 122.735 117.299 103.022 1.00 29.44 120 CYS A N 1
ATOM 932 C CA . CYS A 1 128 ? 122.290 118.094 104.162 1.00 29.44 120 CYS A CA 1
ATOM 933 C C . CYS A 1 128 ? 122.229 117.257 105.436 1.00 29.44 120 CYS A C 1
ATOM 934 O O . CYS A 1 128 ? 122.660 117.706 106.508 1.00 29.44 120 CYS A O 1
ATOM 937 N N . MET A 1 129 ? 121.694 116.040 105.336 1.00 29.67 121 MET A N 1
ATOM 938 C CA . MET A 1 129 ? 121.542 115.195 106.514 1.00 29.67 121 MET A CA 1
ATOM 939 C C . MET A 1 129 ? 122.900 114.809 107.087 1.00 29.67 121 MET A C 1
ATOM 940 O O . MET A 1 129 ? 123.106 114.851 108.306 1.00 29.67 121 MET A O 1
ATOM 945 N N . GLU A 1 130 ? 123.851 114.441 106.224 1.00 29.27 122 GLU A N 1
ATOM 946 C CA . GLU A 1 130 ? 125.184 114.118 106.723 1.00 29.27 122 GLU A CA 1
ATOM 947 C C . GLU A 1 130 ? 125.930 115.358 107.200 1.00 29.27 122 GLU A C 1
ATOM 948 O O . GLU A 1 130 ? 126.769 115.255 108.098 1.00 29.27 122 GLU A O 1
ATOM 954 N N . THR A 1 131 ? 125.624 116.535 106.651 1.00 28.57 123 THR A N 1
ATOM 955 C CA . THR A 1 131 ? 126.209 117.759 107.184 1.00 28.57 123 THR A CA 1
ATOM 956 C C . THR A 1 131 ? 125.764 117.985 108.622 1.00 28.57 123 THR A C 1
ATOM 957 O O . THR A 1 131 ? 126.587 118.243 109.511 1.00 28.57 123 THR A O 1
ATOM 961 N N . ILE A 1 132 ? 124.456 117.880 108.867 1.00 28.44 124 ILE A N 1
ATOM 962 C CA . ILE A 1 132 ? 123.948 118.029 110.228 1.00 28.44 124 ILE A CA 1
ATOM 963 C C . ILE A 1 132 ? 124.531 116.953 111.133 1.00 28.44 124 ILE A C 1
ATOM 964 O O . ILE A 1 132 ? 124.923 117.227 112.273 1.00 28.44 124 ILE A O 1
ATOM 969 N N . THR A 1 133 ? 124.604 115.716 110.640 1.00 28.58 125 THR A N 1
ATOM 970 C CA . THR A 1 133 ? 125.109 114.617 111.454 1.00 28.58 125 THR A CA 1
ATOM 971 C C . THR A 1 133 ? 126.566 114.842 111.844 1.00 28.58 125 THR A C 1
ATOM 972 O O . THR A 1 133 ? 126.960 114.594 112.988 1.00 28.58 125 THR A O 1
ATOM 976 N N . ALA A 1 134 ? 127.383 115.310 110.900 1.00 28.42 126 ALA A N 1
ATOM 977 C CA . ALA A 1 134 ? 128.797 115.512 111.182 1.00 28.42 126 ALA A CA 1
ATOM 978 C C . ALA A 1 134 ? 129.019 116.711 112.092 1.00 28.42 126 ALA A C 1
ATOM 979 O O . ALA A 1 134 ? 129.903 116.683 112.956 1.00 28.42 126 ALA A O 1
ATOM 981 N N . CYS A 1 135 ? 128.236 117.777 111.916 1.00 28.80 127 CYS A N 1
ATOM 982 C CA . CYS A 1 135 ? 128.496 118.992 112.678 1.00 28.80 127 CYS A CA 1
ATOM 983 C C . CYS A 1 135 ? 127.931 118.914 114.093 1.00 28.80 127 CYS A C 1
ATOM 984 O O . CYS A 1 135 ? 128.580 119.370 115.041 1.00 28.80 127 CYS A O 1
ATOM 987 N N . LEU A 1 136 ? 126.738 118.341 114.261 1.00 28.30 128 LEU A N 1
ATOM 988 C CA . LEU A 1 136 ? 126.075 118.346 115.562 1.00 28.30 128 LEU A CA 1
ATOM 989 C C . LEU A 1 136 ? 126.304 117.051 116.336 1.00 28.30 128 LEU A C 1
ATOM 990 O O . LEU A 1 136 ? 126.851 117.068 117.443 1.00 28.30 128 LEU A O 1
ATOM 995 N N . TRP A 1 137 ? 125.888 115.918 115.769 1.00 27.41 129 TRP A N 1
ATOM 996 C CA . TRP A 1 137 ? 125.766 114.693 116.551 1.00 27.41 129 TRP A CA 1
ATOM 997 C C . TRP A 1 137 ? 127.110 114.075 116.920 1.00 27.41 129 TRP A C 1
ATOM 998 O O . TRP A 1 137 ? 127.172 113.308 117.884 1.00 27.41 129 TRP A O 1
ATOM 1009 N N . GLY A 1 138 ? 128.184 114.388 116.204 1.00 27.35 130 GLY A N 1
ATOM 1010 C CA . GLY A 1 138 ? 129.488 113.864 116.540 1.00 27.35 130 GLY A CA 1
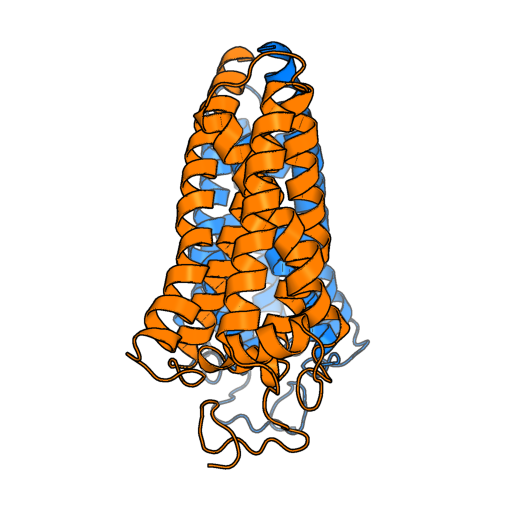ATOM 1011 C C . GLY A 1 138 ? 130.072 114.493 117.791 1.00 27.35 130 GLY A C 1
ATOM 1012 O O . GLY A 1 138 ? 130.417 113.812 118.771 1.00 27.35 130 GLY A O 1
ATOM 1013 N N . PRO A 1 139 ? 130.229 115.819 117.764 1.00 27.01 131 PRO A N 1
ATOM 1014 C CA . PRO A 1 139 ? 130.672 116.519 118.979 1.00 27.01 131 PRO A CA 1
ATOM 1015 C C . PRO A 1 139 ? 129.753 116.289 120.161 1.00 27.01 131 PRO A C 1
ATOM 1016 O O . PRO A 1 139 ? 130.230 116.165 121.293 1.00 27.01 131 PRO A O 1
ATOM 1020 N N . LEU A 1 140 ? 128.441 116.212 119.932 1.00 26.52 132 LEU A N 1
ATOM 1021 C CA . LEU A 1 140 ? 127.521 115.936 121.029 1.00 26.52 132 LEU A CA 1
ATOM 1022 C C . LEU A 1 140 ? 127.673 114.506 121.532 1.00 26.52 132 LEU A C 1
ATOM 1023 O O . LEU A 1 140 ? 127.553 114.250 122.734 1.00 26.52 132 LEU A O 1
ATOM 1028 N N . SER A 1 141 ? 127.943 113.559 120.631 1.00 26.71 133 SER A N 1
ATOM 1029 C CA . SER A 1 141 ? 128.183 112.187 121.058 1.00 26.71 133 SER A CA 1
ATOM 1030 C C . SER A 1 141 ? 129.419 112.090 121.936 1.00 26.71 133 SER A C 1
ATOM 1031 O O . SER A 1 141 ? 129.430 111.333 122.913 1.00 26.71 133 SER A O 1
ATOM 1034 N N . LEU A 1 142 ? 130.470 112.839 121.604 1.00 26.72 134 LEU A N 1
ATOM 1035 C CA . LEU A 1 142 ? 131.656 112.849 122.457 1.00 26.72 134 LEU A CA 1
ATOM 1036 C C . LEU A 1 142 ? 131.413 113.607 123.760 1.00 26.72 134 LEU A C 1
ATOM 1037 O O . LEU A 1 142 ? 131.951 113.230 124.814 1.00 26.72 134 LEU A O 1
ATOM 1042 N N . TRP A 1 143 ? 130.605 114.666 123.710 1.00 25.82 135 TRP A N 1
ATOM 1043 C CA . TRP A 1 143 ? 130.255 115.391 124.923 1.00 25.82 135 TRP A CA 1
ATOM 1044 C C . TRP A 1 143 ? 129.440 114.520 125.867 1.00 25.82 135 TRP A C 1
ATOM 1045 O O . TRP A 1 143 ? 129.528 114.684 127.085 1.00 25.82 135 TRP A O 1
ATOM 1056 N N . VAL A 1 144 ? 128.648 113.594 125.326 1.00 25.61 136 VAL A N 1
ATOM 1057 C CA . VAL A 1 144 ? 127.926 112.641 126.169 1.00 25.61 136 VAL A CA 1
ATOM 1058 C C . VAL A 1 144 ? 128.913 111.804 126.970 1.00 25.61 136 VAL A C 1
ATOM 1059 O O . VAL A 1 144 ? 128.732 111.571 128.172 1.00 25.61 136 VAL A O 1
ATOM 1063 N N . VAL A 1 145 ? 129.969 111.331 126.308 1.00 25.77 137 VAL A N 1
ATOM 1064 C CA . VAL A 1 145 ? 130.984 110.532 126.987 1.00 25.77 137 VAL A CA 1
ATOM 1065 C C . VAL A 1 145 ? 131.659 111.357 128.072 1.00 25.77 137 VAL A C 1
ATOM 1066 O O . VAL A 1 145 ? 131.838 110.900 129.210 1.00 25.77 137 VAL A O 1
ATOM 1070 N N . ILE A 1 146 ? 132.038 112.591 127.737 1.00 25.61 138 ILE A N 1
ATOM 1071 C CA . ILE A 1 146 ? 132.692 113.451 128.721 1.00 25.61 138 ILE A CA 1
ATOM 1072 C C . ILE A 1 146 ? 131.770 113.701 129.909 1.00 25.61 138 ILE A C 1
ATOM 1073 O O . ILE A 1 146 ? 132.214 113.729 131.063 1.00 25.61 138 ILE A O 1
ATOM 1078 N N . ALA A 1 147 ? 130.475 113.891 129.649 1.00 25.61 139 ALA A N 1
ATOM 1079 C CA . ALA A 1 147 ? 129.522 114.137 130.724 1.00 25.61 139 ALA A CA 1
ATOM 1080 C C . ALA A 1 147 ? 129.390 112.923 131.631 1.00 25.61 139 ALA A C 1
ATOM 1081 O O . ALA A 1 147 ? 129.397 113.047 132.861 1.00 25.61 139 ALA A O 1
ATOM 1083 N N . PHE A 1 148 ? 129.262 111.735 131.039 1.00 25.61 140 PHE A N 1
ATOM 1084 C CA . PHE A 1 148 ? 129.087 110.532 131.845 1.00 25.61 140 PHE A CA 1
ATOM 1085 C C . PHE A 1 148 ? 130.332 110.214 132.657 1.00 25.61 140 PHE A C 1
ATOM 1086 O O . PHE A 1 148 ? 130.230 109.624 133.738 1.00 25.61 140 PHE A O 1
ATOM 1094 N N . LEU A 1 149 ? 131.512 110.588 132.161 1.00 26.12 141 LEU A N 1
ATOM 1095 C CA . LEU A 1 149 ? 132.730 110.322 132.916 1.00 26.12 141 LEU A CA 1
ATOM 1096 C C . LEU A 1 149 ? 132.779 111.121 134.210 1.00 26.12 141 LEU A C 1
ATOM 1097 O O . LEU A 1 149 ? 133.227 110.603 135.239 1.00 26.12 141 LEU A O 1
ATOM 1102 N N . ARG A 1 150 ? 132.325 112.374 134.182 1.00 26.33 142 ARG A N 1
ATOM 1103 C CA . ARG A 1 150 ? 132.398 113.267 135.330 1.00 26.33 142 ARG A CA 1
ATOM 1104 C C . ARG A 1 150 ? 131.083 113.374 136.092 1.00 26.33 142 ARG A C 1
ATOM 1105 O O . ARG A 1 150 ? 130.994 114.168 137.034 1.00 26.33 142 ARG A O 1
ATOM 1113 N N . GLN A 1 151 ? 130.070 112.591 135.723 1.00 25.61 143 GLN A N 1
ATOM 1114 C CA . GLN A 1 151 ? 128.733 112.688 136.313 1.00 25.61 143 GLN A CA 1
ATOM 1115 C C . GLN A 1 151 ? 128.208 114.116 136.278 1.00 25.61 143 GLN A C 1
ATOM 1116 O O . GLN A 1 151 ? 127.580 114.595 137.224 1.00 25.61 143 GLN A O 1
ATOM 1122 N N . HIS A 1 152 ? 128.464 114.805 135.176 1.00 25.61 144 HIS A N 1
ATOM 1123 C CA . HIS A 1 152 ? 127.823 116.088 134.982 1.00 25.61 144 HIS A CA 1
ATOM 1124 C C . HIS A 1 152 ? 126.333 115.874 134.735 1.00 25.61 144 HIS A C 1
ATOM 1125 O O . HIS A 1 152 ? 125.924 114.800 134.284 1.00 25.61 144 HIS A O 1
ATOM 1132 N N . PRO A 1 153 ? 125.494 116.873 135.008 1.00 25.61 145 PRO A N 1
ATOM 1133 C CA . PRO A 1 153 ? 124.141 116.834 134.446 1.00 25.61 145 PRO A CA 1
ATOM 1134 C C . PRO A 1 153 ? 124.165 116.933 132.935 1.00 25.61 145 PRO A C 1
ATOM 1135 O O . PRO A 1 153 ? 125.255 116.963 132.355 1.00 25.61 145 PRO A O 1
ATOM 1139 N N . LEU A 1 154 ? 123.003 116.949 132.287 1.00 25.61 146 LEU A N 1
ATOM 1140 C CA . LEU A 1 154 ? 122.895 116.973 130.831 1.00 25.61 146 LEU A CA 1
ATOM 1141 C C . LEU A 1 154 ? 123.258 115.637 130.193 1.00 25.61 146 LEU A C 1
ATOM 1142 O O . LEU A 1 154 ? 123.062 115.473 128.985 1.00 25.61 146 LEU A O 1
ATOM 1147 N N . ARG A 1 155 ? 123.765 114.671 130.964 1.00 25.61 147 ARG A N 1
ATOM 1148 C CA . ARG A 1 155 ? 124.261 113.443 130.352 1.00 25.61 147 ARG A CA 1
ATOM 1149 C C . ARG A 1 155 ? 123.125 112.665 129.700 1.00 25.61 147 ARG A C 1
ATOM 1150 O O . ARG A 1 155 ? 123.197 112.310 128.515 1.00 25.61 147 ARG A O 1
ATOM 1158 N N . PHE A 1 156 ? 122.047 112.430 130.444 1.00 25.61 148 PHE A N 1
ATOM 1159 C CA . PHE A 1 156 ? 120.883 111.780 129.868 1.00 25.61 148 PHE A CA 1
ATOM 1160 C C . PHE A 1 156 ? 120.141 112.692 128.902 1.00 25.61 148 PHE A C 1
ATOM 1161 O O . PHE A 1 156 ? 119.558 112.199 127.933 1.00 25.61 148 PHE A O 1
ATOM 1169 N N . ILE A 1 157 ? 120.179 114.006 129.125 1.00 25.61 149 ILE A N 1
ATOM 1170 C CA . ILE A 1 157 ? 119.577 114.941 128.179 1.00 25.61 149 ILE A CA 1
ATOM 1171 C C . ILE A 1 157 ? 120.284 114.854 126.831 1.00 25.61 149 ILE A C 1
ATOM 1172 O O . ILE A 1 157 ? 119.642 114.761 125.777 1.00 25.61 149 ILE A O 1
ATOM 1177 N N . LEU A 1 158 ? 121.618 114.892 126.847 1.00 25.61 150 LEU A N 1
ATOM 1178 C CA . LEU A 1 158 ? 122.381 114.786 125.608 1.00 25.61 150 LEU A CA 1
ATOM 1179 C C . LEU A 1 158 ? 122.171 113.429 124.954 1.00 25.61 150 LEU A C 1
ATOM 1180 O O . LEU A 1 158 ? 122.056 113.330 123.726 1.00 25.61 150 LEU A O 1
ATOM 1185 N N . GLN A 1 159 ? 122.132 112.366 125.759 1.00 25.61 151 GLN A N 1
ATOM 1186 C CA . GLN A 1 159 ? 121.873 111.039 125.212 1.00 25.61 151 GLN A CA 1
ATOM 1187 C C . GLN A 1 159 ? 120.532 111.003 124.486 1.00 25.61 151 GLN A C 1
ATOM 1188 O O . GLN A 1 159 ? 120.442 110.529 123.345 1.00 25.61 151 GLN A O 1
ATOM 1194 N N . LEU A 1 160 ? 119.486 111.531 125.125 1.00 25.61 152 LEU A N 1
ATOM 1195 C CA . LEU A 1 160 ? 118.164 111.564 124.512 1.00 25.61 152 LEU A CA 1
ATOM 1196 C C . LEU A 1 160 ? 118.175 112.373 123.223 1.00 25.61 152 LEU A C 1
ATOM 1197 O O . LEU A 1 160 ? 117.621 111.946 122.204 1.00 25.61 152 LEU A O 1
ATOM 1202 N N . VAL A 1 161 ? 118.799 113.552 123.250 1.00 25.61 153 VAL A N 1
ATOM 1203 C CA . VAL A 1 161 ? 118.789 114.422 122.077 1.00 25.61 153 VAL A CA 1
ATOM 1204 C C . VAL A 1 161 ? 119.499 113.751 120.908 1.00 25.61 153 VAL A C 1
ATOM 1205 O O . VAL A 1 161 ? 118.990 113.732 119.778 1.00 25.61 153 VAL A O 1
ATOM 1209 N N . VAL A 1 162 ? 120.683 113.190 121.159 1.00 25.80 154 VAL A N 1
ATOM 1210 C CA . VAL A 1 162 ? 121.454 112.567 120.089 1.00 25.80 154 VAL A CA 1
ATOM 1211 C C . VAL A 1 162 ? 120.706 111.366 119.525 1.00 25.80 154 VAL A C 1
ATOM 1212 O O . VAL A 1 162 ? 120.637 111.175 118.304 1.00 25.80 154 VAL A O 1
ATOM 1216 N N . SER A 1 163 ? 120.139 110.534 120.402 1.00 25.61 155 SER A N 1
ATOM 1217 C CA . SER A 1 163 ? 119.418 109.358 119.933 1.00 25.61 155 SER A CA 1
ATOM 1218 C C . SER A 1 163 ? 118.198 109.752 119.109 1.00 25.61 155 SER A C 1
ATOM 1219 O O . SER A 1 163 ? 117.917 109.148 118.066 1.00 25.61 155 SER A O 1
ATOM 1222 N N . VAL A 1 164 ? 117.459 110.769 119.560 1.00 25.61 156 VAL A N 1
ATOM 1223 C CA . VAL A 1 164 ? 116.279 111.216 118.827 1.00 25.61 156 VAL A CA 1
ATOM 1224 C C . VAL A 1 164 ? 116.676 111.739 117.453 1.00 25.61 156 VAL A C 1
ATOM 1225 O O . VAL A 1 164 ? 116.021 111.440 116.446 1.00 25.61 156 VAL A O 1
ATOM 1229 N N . GLY A 1 165 ? 117.745 112.533 117.389 1.00 26.54 157 GLY A N 1
ATOM 1230 C CA . GLY A 1 165 ? 118.200 113.029 116.101 1.00 26.54 157 GLY A CA 1
ATOM 1231 C C . GLY A 1 165 ? 118.619 111.915 115.161 1.00 26.54 157 GLY A C 1
ATOM 1232 O O . GLY A 1 165 ? 118.287 111.934 113.970 1.00 26.54 157 GLY A O 1
ATOM 1233 N N . GLN A 1 166 ? 119.355 110.930 115.680 1.00 26.66 158 GLN A N 1
ATOM 1234 C CA . GLN A 1 166 ? 119.771 109.805 114.850 1.00 26.66 158 GLN A CA 1
ATOM 1235 C C . GLN A 1 166 ? 118.565 109.040 114.319 1.00 26.66 158 GLN A C 1
ATOM 1236 O O . GLN A 1 166 ? 118.522 108.672 113.137 1.00 26.66 158 GLN A O 1
ATOM 1242 N N . ILE A 1 167 ? 117.575 108.792 115.179 1.00 26.59 159 ILE A N 1
ATOM 1243 C CA . ILE A 1 167 ? 116.385 108.061 114.749 1.00 26.59 159 ILE A CA 1
ATOM 1244 C C . ILE A 1 167 ? 115.638 108.846 113.680 1.00 26.59 159 ILE A C 1
ATOM 1245 O O . ILE A 1 167 ? 115.183 108.282 112.679 1.00 26.59 159 ILE A O 1
ATOM 1250 N N . TYR A 1 168 ? 115.493 110.158 113.878 1.00 27.86 160 TYR A N 1
ATOM 1251 C CA . TYR A 1 168 ? 114.793 110.980 112.896 1.00 27.86 160 TYR A CA 1
ATOM 1252 C C . TYR A 1 168 ? 115.500 110.943 111.548 1.00 27.86 160 TYR A C 1
ATOM 1253 O O . TYR A 1 168 ? 114.859 110.764 110.501 1.00 27.86 160 TYR A O 1
ATOM 1262 N N . GLY A 1 169 ? 116.825 111.093 111.557 1.00 28.12 161 GLY A N 1
ATOM 1263 C CA . GLY A 1 169 ? 117.566 111.054 110.309 1.00 28.12 161 GLY A CA 1
ATOM 1264 C C . GLY A 1 169 ? 117.445 109.720 109.602 1.00 28.12 161 GLY A C 1
ATOM 1265 O O . GLY A 1 169 ? 117.227 109.668 108.388 1.00 28.12 161 GLY A O 1
ATOM 1266 N N . ASP A 1 170 ? 117.575 108.621 110.348 1.00 27.93 162 ASP A N 1
ATOM 1267 C CA . ASP A 1 170 ? 117.495 107.302 109.732 1.00 27.93 162 ASP A CA 1
ATOM 1268 C C . ASP A 1 170 ? 116.098 107.039 109.180 1.00 27.93 162 ASP A C 1
ATOM 1269 O O . ASP A 1 170 ? 115.944 106.438 108.108 1.00 27.93 162 ASP A O 1
ATOM 1274 N N . VAL A 1 171 ? 115.065 107.475 109.903 1.00 27.68 163 VAL A N 1
ATOM 1275 C CA . VAL A 1 171 ? 113.697 107.274 109.440 1.00 27.68 163 VAL A CA 1
ATOM 1276 C C . VAL A 1 171 ? 113.454 108.046 108.152 1.00 27.68 163 VAL A C 1
ATOM 1277 O O . VAL A 1 171 ? 112.851 107.523 107.207 1.00 27.68 163 VAL A O 1
ATOM 1281 N N . LEU A 1 172 ? 113.906 109.301 108.091 1.00 28.83 164 LEU A N 1
ATOM 1282 C CA . LEU A 1 172 ? 113.750 110.063 106.855 1.00 28.83 164 LEU A CA 1
ATOM 1283 C C . LEU A 1 172 ? 114.520 109.413 105.711 1.00 28.83 164 LEU A C 1
ATOM 1284 O O . LEU A 1 172 ? 114.031 109.351 104.578 1.00 28.83 164 LEU A O 1
ATOM 1289 N N . TYR A 1 173 ? 115.730 108.929 105.995 1.00 29.14 165 TYR A N 1
ATOM 1290 C CA . TYR A 1 173 ? 116.530 108.235 104.991 1.00 29.14 165 TYR A CA 1
ATOM 1291 C C . TYR A 1 173 ? 115.763 107.059 104.395 1.00 29.14 165 TYR A C 1
ATOM 1292 O O . TYR A 1 173 ? 115.591 106.962 103.167 1.00 29.14 165 TYR A O 1
ATOM 1301 N N . PHE A 1 174 ? 115.259 106.176 105.261 1.00 28.35 166 PHE A N 1
ATOM 1302 C CA . PHE A 1 174 ? 114.530 105.002 104.798 1.00 28.35 166 PHE A CA 1
ATOM 1303 C C . PHE A 1 174 ? 113.259 105.390 104.056 1.00 28.35 166 PHE A C 1
ATOM 1304 O O . PHE A 1 174 ? 112.936 104.797 103.022 1.00 28.35 166 PHE A O 1
ATOM 1312 N N . LEU A 1 175 ? 112.518 106.372 104.572 1.00 28.80 167 LEU A N 1
ATOM 1313 C CA . LEU A 1 175 ? 111.253 106.745 103.951 1.00 28.80 167 LEU A CA 1
ATOM 1314 C C . LEU A 1 175 ? 111.475 107.324 102.560 1.00 28.80 167 LEU A C 1
ATOM 1315 O O . LEU A 1 175 ? 110.740 107.006 101.618 1.00 28.80 167 LEU A O 1
ATOM 1320 N N . THR A 1 176 ? 112.483 108.186 102.413 1.00 29.49 168 THR A N 1
ATOM 1321 C CA . THR A 1 176 ? 112.782 108.747 101.102 1.00 29.49 168 THR A CA 1
ATOM 1322 C C . THR A 1 176 ? 113.199 107.659 100.123 1.00 29.49 168 THR A C 1
ATOM 1323 O O . THR A 1 176 ? 112.729 107.628 98.977 1.00 29.49 168 THR A O 1
ATOM 1327 N N . GLU A 1 177 ? 114.071 106.743 100.556 1.00 29.73 169 GLU A N 1
ATOM 1328 C CA . GLU A 1 177 ? 114.495 105.698 99.631 1.00 29.73 169 GLU A CA 1
ATOM 1329 C C . GLU A 1 177 ? 113.332 104.784 99.264 1.00 29.73 169 GLU A C 1
ATOM 1330 O O . GLU A 1 177 ? 113.265 104.295 98.131 1.00 29.73 169 GLU A O 1
ATOM 1336 N N . HIS A 1 178 ? 112.411 104.544 100.199 1.00 29.98 170 HIS A N 1
ATOM 1337 C CA . HIS A 1 178 ? 111.227 103.751 99.890 1.00 29.98 170 HIS A CA 1
ATOM 1338 C C . HIS A 1 178 ? 110.345 104.457 98.872 1.00 29.98 170 HIS A C 1
ATOM 1339 O O . HIS A 1 178 ? 109.881 103.846 97.903 1.00 29.98 170 HIS A O 1
ATOM 1346 N N . ARG A 1 179 ? 110.095 105.751 99.080 1.00 30.72 171 ARG A N 1
ATOM 1347 C CA . ARG A 1 179 ? 109.259 106.493 98.146 1.00 30.72 171 ARG A CA 1
ATOM 1348 C C . ARG A 1 179 ? 109.896 106.573 96.767 1.00 30.72 171 ARG A C 1
ATOM 1349 O O . ARG A 1 179 ? 109.182 106.694 95.766 1.00 30.72 171 ARG A O 1
ATOM 1357 N N . ASP A 1 180 ? 111.227 106.508 96.689 1.00 30.83 172 ASP A N 1
ATOM 1358 C CA . ASP A 1 180 ? 111.882 106.416 95.389 1.00 30.83 172 ASP A CA 1
ATOM 1359 C C . ASP A 1 180 ? 111.760 105.029 94.768 1.00 30.83 172 ASP A C 1
ATOM 1360 O O . ASP A 1 180 ? 112.122 104.858 93.600 1.00 30.83 172 ASP A O 1
ATOM 1365 N N . GLY A 1 181 ? 111.264 104.042 95.512 1.00 29.64 173 GLY A N 1
ATOM 1366 C CA . GLY A 1 181 ? 111.064 102.710 94.978 1.00 29.64 173 GLY A CA 1
ATOM 1367 C C . GLY A 1 181 ? 112.250 101.783 95.085 1.00 29.64 173 GLY A C 1
ATOM 1368 O O . GLY A 1 181 ? 112.275 100.756 94.398 1.00 29.64 173 GLY A O 1
ATOM 1369 N N . PHE A 1 182 ? 113.230 102.103 95.930 1.00 29.87 174 PHE A N 1
ATOM 1370 C CA . P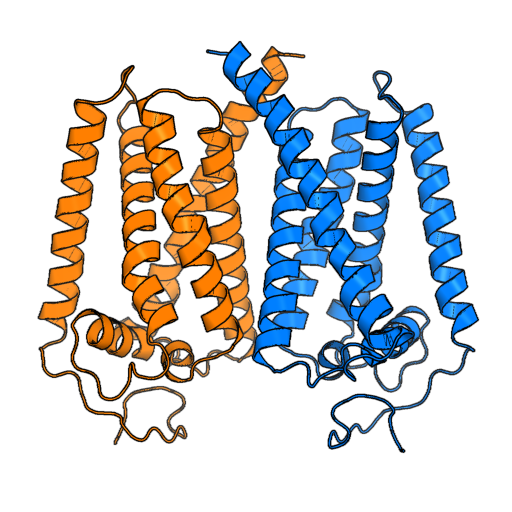HE A 1 182 ? 114.441 101.298 96.079 1.00 29.87 174 PHE A CA 1
ATOM 1371 C C . PHE A 1 182 ? 115.138 101.116 94.731 1.00 29.87 174 PHE A C 1
ATOM 1372 O O . PHE A 1 182 ? 115.445 100.000 94.307 1.00 29.87 174 PHE A O 1
ATOM 1380 N N . GLN A 1 183 ? 115.387 102.237 94.055 1.00 31.06 175 GLN A N 1
ATOM 1381 C CA . GLN A 1 183 ? 116.036 102.235 92.751 1.00 31.06 175 GLN A CA 1
ATOM 1382 C C . GLN A 1 183 ? 117.533 102.491 92.826 1.00 31.06 175 GLN A C 1
ATOM 1383 O O . GLN A 1 183 ? 118.251 102.139 91.884 1.00 31.06 175 GLN A O 1
ATOM 1389 N N . HIS A 1 184 ? 118.018 103.085 93.913 1.00 30.83 176 HIS A N 1
ATOM 1390 C CA . HIS A 1 184 ? 119.435 103.377 94.075 1.00 30.83 176 HIS A CA 1
ATOM 1391 C C . HIS A 1 184 ? 120.240 102.171 94.551 1.00 30.83 176 HIS A C 1
ATOM 1392 O O . HIS A 1 184 ? 121.447 102.303 94.777 1.00 30.83 176 HIS A O 1
ATOM 1399 N N . GLY A 1 185 ? 119.609 101.012 94.706 1.00 31.13 177 GLY A N 1
ATOM 1400 C CA . GLY A 1 185 ? 120.324 99.806 95.072 1.00 31.13 177 GLY A CA 1
ATOM 1401 C C . GLY A 1 185 ? 119.552 98.583 94.643 1.00 31.13 177 GLY A C 1
ATOM 1402 O O . GLY A 1 185 ? 118.318 98.591 94.594 1.00 31.13 177 GLY A O 1
ATOM 1403 N N . GLU A 1 186 ? 120.289 97.522 94.329 1.00 31.56 178 GLU A N 1
ATOM 1404 C CA . GLU A 1 186 ? 119.665 96.294 93.854 1.00 31.56 178 GLU A CA 1
ATOM 1405 C C . GLU A 1 186 ? 118.881 95.646 94.985 1.00 31.56 178 GLU A C 1
ATOM 1406 O O . GLU A 1 186 ? 119.431 95.375 96.057 1.00 31.56 178 GLU A O 1
ATOM 1412 N N . LEU A 1 187 ? 117.598 95.398 94.747 1.00 30.15 179 LEU A N 1
ATOM 1413 C CA . LEU A 1 187 ? 116.756 94.820 95.782 1.00 30.15 179 LEU A CA 1
ATOM 1414 C C . LEU A 1 187 ? 117.130 93.365 96.023 1.00 30.15 179 LEU A C 1
ATOM 1415 O O . LEU A 1 187 ? 117.299 92.582 95.084 1.00 30.15 179 LEU A O 1
ATOM 1420 N N . GLY A 1 188 ? 117.259 93.005 97.297 1.00 29.70 180 GLY A N 1
ATOM 1421 C CA . GLY A 1 188 ? 117.447 91.619 97.666 1.00 29.70 180 GLY A CA 1
ATOM 1422 C C . GLY A 1 188 ? 118.852 91.089 97.528 1.00 29.70 180 GLY A C 1
ATOM 1423 O O . GLY A 1 188 ? 119.058 89.883 97.686 1.00 29.70 180 GLY A O 1
ATOM 1424 N N . HIS A 1 189 ? 119.828 91.940 97.237 1.00 28.88 181 HIS A N 1
ATOM 1425 C CA . HIS A 1 189 ? 121.201 91.457 97.183 1.00 28.88 181 HIS A CA 1
ATOM 1426 C C . HIS A 1 189 ? 121.734 91.304 98.605 1.00 28.88 181 HIS A C 1
ATOM 1427 O O . HIS A 1 189 ? 121.620 92.243 99.399 1.00 28.88 181 HIS A O 1
ATOM 1434 N N . PRO A 1 190 ? 122.306 90.149 98.969 1.00 27.45 182 PRO A N 1
ATOM 1435 C CA . PRO A 1 190 ? 122.718 89.960 100.373 1.00 27.45 182 PRO A CA 1
ATOM 1436 C C . PRO A 1 190 ? 123.660 91.027 100.908 1.00 27.45 182 PRO A C 1
ATOM 1437 O O . PRO A 1 190 ? 123.384 91.625 101.956 1.00 27.45 182 PRO A O 1
ATOM 1441 N N . LEU A 1 191 ? 124.771 91.283 100.220 1.00 28.42 183 LEU A N 1
ATOM 1442 C CA . LEU A 1 191 ? 125.791 92.175 100.760 1.00 28.42 183 LEU A CA 1
ATOM 1443 C C . LEU A 1 191 ? 125.372 93.639 100.669 1.00 28.42 183 LEU A C 1
ATOM 1444 O O . LEU A 1 191 ? 125.603 94.415 101.602 1.00 28.42 183 LEU A O 1
ATOM 1449 N N . TYR A 1 192 ? 124.762 94.039 99.553 1.00 28.92 184 TYR A N 1
ATOM 1450 C CA . TYR A 1 192 ? 124.557 95.462 99.299 1.00 28.92 184 TYR A CA 1
ATOM 1451 C C . TYR A 1 192 ? 123.214 95.961 99.819 1.00 28.92 184 TYR A C 1
ATOM 1452 O O . TYR A 1 192 ? 123.100 97.129 100.205 1.00 28.92 184 TYR A O 1
ATOM 1461 N N . PHE A 1 193 ? 122.189 95.107 99.838 1.00 28.54 185 PHE A N 1
ATOM 1462 C CA . PHE A 1 193 ? 120.883 95.524 100.344 1.00 28.54 185 PHE A CA 1
ATOM 1463 C C . PHE A 1 193 ? 120.727 95.220 101.831 1.00 28.54 185 PHE A C 1
ATOM 1464 O O . PHE A 1 193 ? 120.466 96.120 102.635 1.00 28.54 185 PHE A O 1
ATOM 1472 N N . TRP A 1 194 ? 120.873 93.954 102.214 1.00 28.29 186 TRP A N 1
ATOM 1473 C CA . TRP A 1 194 ? 120.578 93.568 103.588 1.00 28.29 186 TRP A CA 1
ATOM 1474 C C . TRP A 1 194 ? 121.637 94.088 104.552 1.00 28.29 186 TRP A C 1
ATOM 1475 O O . TRP A 1 194 ? 121.312 94.609 105.625 1.00 28.29 186 TRP A O 1
ATOM 1486 N N . PHE A 1 195 ? 122.914 93.959 104.188 1.00 28.13 187 PHE A N 1
ATOM 1487 C CA . PHE A 1 195 ? 123.989 94.330 105.103 1.00 28.13 187 PHE A CA 1
ATOM 1488 C C . PHE A 1 195 ? 124.294 95.825 105.040 1.00 28.13 187 PHE A C 1
ATOM 1489 O O . PHE A 1 195 ? 124.158 96.538 106.040 1.00 28.13 187 PHE A O 1
ATOM 1497 N N . TYR A 1 196 ? 124.715 96.316 103.873 1.00 28.46 188 TYR A N 1
ATOM 1498 C CA . TYR A 1 196 ? 125.119 97.716 103.758 1.00 28.46 188 TYR A CA 1
ATOM 1499 C C . TYR A 1 196 ? 123.952 98.657 104.029 1.00 28.46 188 TYR A C 1
ATOM 1500 O O . TYR A 1 196 ? 124.056 99.573 104.853 1.00 28.46 188 TYR A O 1
ATOM 1509 N N . PHE A 1 197 ? 122.831 98.449 103.340 1.00 28.60 189 PHE A N 1
ATOM 1510 C CA . PHE A 1 197 ? 121.743 99.420 103.372 1.00 28.60 189 PHE A CA 1
ATOM 1511 C C . PHE A 1 197 ? 120.855 99.240 104.599 1.00 28.60 189 PHE A C 1
ATOM 1512 O O . PHE A 1 197 ? 120.619 100.195 105.347 1.00 28.60 189 PHE A O 1
ATOM 1520 N N . VAL A 1 198 ? 120.348 98.029 104.824 1.00 28.01 190 VAL A N 1
ATOM 1521 C CA . VAL A 1 198 ? 119.411 97.822 105.922 1.00 28.01 190 VAL A CA 1
ATOM 1522 C C . VAL A 1 198 ? 120.143 97.723 107.255 1.00 28.01 190 VAL A C 1
ATOM 1523 O O . VAL A 1 198 ? 120.032 98.613 108.108 1.00 28.01 190 VAL A O 1
ATOM 1527 N N . PHE A 1 199 ? 120.948 96.672 107.427 1.00 28.06 191 PHE A N 1
ATOM 1528 C CA . PHE A 1 199 ? 121.462 96.323 108.747 1.00 28.06 191 PHE A CA 1
ATOM 1529 C C . PHE A 1 199 ? 122.305 97.449 109.329 1.00 28.06 191 PHE A C 1
ATOM 1530 O O . PHE A 1 199 ? 122.045 97.917 110.444 1.00 28.06 191 PHE A O 1
ATOM 1538 N N . MET A 1 200 ? 123.292 97.928 108.568 1.00 28.64 192 MET A N 1
ATOM 1539 C CA . MET A 1 200 ? 124.185 98.962 109.075 1.00 28.64 192 MET A CA 1
ATOM 1540 C C . MET A 1 200 ? 123.437 100.238 109.428 1.00 28.64 192 MET A C 1
ATOM 1541 O O . MET A 1 200 ? 123.951 101.055 110.200 1.00 28.64 192 MET A O 1
ATOM 1546 N N . ASN A 1 201 ? 122.236 100.431 108.881 1.00 27.76 193 ASN A N 1
ATOM 1547 C CA . ASN A 1 201 ? 121.397 101.556 109.269 1.00 27.76 193 ASN A CA 1
ATOM 1548 C C . ASN A 1 201 ? 120.390 101.189 110.346 1.00 27.76 193 ASN A C 1
ATOM 1549 O O . ASN A 1 201 ? 120.064 102.034 111.189 1.00 27.76 193 ASN A O 1
ATOM 1554 N N . ALA A 1 202 ? 119.917 99.939 110.360 1.00 27.09 194 ALA A N 1
ATOM 1555 C CA . ALA A 1 202 ? 118.949 99.530 111.370 1.00 27.09 194 ALA A CA 1
ATOM 1556 C C . ALA A 1 202 ? 119.516 99.671 112.773 1.00 27.09 194 ALA A C 1
ATOM 1557 O O . ALA A 1 202 ? 118.759 99.855 113.733 1.00 27.09 194 ALA A O 1
ATOM 1559 N N . LEU A 1 203 ? 120.841 99.592 112.910 1.00 27.18 195 LEU A N 1
ATOM 1560 C CA . LEU A 1 203 ? 121.473 99.831 114.202 1.00 27.18 195 LEU A CA 1
ATOM 1561 C C . LEU A 1 203 ? 121.064 101.185 114.758 1.00 27.18 195 LEU A C 1
ATOM 1562 O O . LEU A 1 203 ? 120.658 101.295 115.922 1.00 27.18 195 LEU A O 1
ATOM 1567 N N . TRP A 1 204 ? 121.121 102.222 113.928 1.00 27.41 196 TRP A N 1
ATOM 1568 C CA . TRP A 1 204 ? 120.766 103.566 114.356 1.00 27.41 196 TRP A CA 1
ATOM 1569 C C . TRP A 1 204 ? 119.261 103.758 114.511 1.00 27.41 196 TRP A C 1
ATOM 1570 O O . TRP A 1 204 ? 118.815 104.884 114.756 1.00 27.41 196 TRP A O 1
ATOM 1581 N N . LEU A 1 205 ? 118.475 102.691 114.366 1.00 26.51 197 LEU A N 1
ATOM 1582 C CA . LEU A 1 205 ? 117.090 102.657 114.813 1.00 26.51 197 LEU A CA 1
ATOM 1583 C C . LEU A 1 205 ? 116.923 101.889 116.114 1.00 26.51 197 LEU A C 1
ATOM 1584 O O . LEU A 1 205 ? 116.017 102.194 116.895 1.00 26.51 197 LEU A O 1
ATOM 1589 N N . VAL A 1 206 ? 117.782 100.905 116.364 1.00 25.77 198 VAL A N 1
ATOM 1590 C CA . VAL A 1 206 ? 117.587 99.980 117.475 1.00 25.77 198 VAL A CA 1
ATOM 1591 C C . VAL A 1 206 ? 118.347 100.430 118.713 1.00 25.77 198 VAL A C 1
ATOM 1592 O O . VAL A 1 206 ? 117.781 100.518 119.805 1.00 25.77 198 VAL A O 1
ATOM 1596 N N . LEU A 1 207 ? 119.640 100.719 118.567 1.00 26.08 199 LEU A N 1
ATOM 1597 C CA . LEU A 1 207 ? 120.427 101.101 119.737 1.00 26.08 199 LEU A CA 1
ATOM 1598 C C . LEU A 1 207 ? 120.036 102.478 120.256 1.00 26.08 199 LEU A C 1
ATOM 1599 O O . LEU A 1 207 ? 119.893 102.633 121.481 1.00 26.08 199 LEU A O 1
ATOM 1604 N N . PRO A 1 208 ? 119.862 103.508 119.420 1.00 25.88 200 PRO A N 1
ATOM 1605 C CA . PRO A 1 208 ? 119.308 104.768 119.942 1.00 25.88 200 PRO A CA 1
ATOM 1606 C C . PRO A 1 208 ? 117.964 104.602 120.629 1.00 25.88 200 PRO A C 1
ATOM 1607 O O . PRO A 1 208 ? 117.725 105.226 121.669 1.00 25.88 200 PRO A O 1
ATOM 1611 N N . GLY A 1 209 ? 117.084 103.762 120.081 1.00 25.61 201 GLY A N 1
ATOM 1612 C CA . GLY A 1 209 ? 115.777 103.576 120.690 1.00 25.61 201 GLY A CA 1
ATOM 1613 C C . GLY A 1 209 ? 115.873 103.063 122.112 1.00 25.61 201 GLY A C 1
ATOM 1614 O O . GLY A 1 209 ? 115.219 103.582 123.020 1.00 25.61 201 GLY A O 1
ATOM 1615 N N . VAL A 1 210 ? 116.709 102.046 122.327 1.00 25.61 202 VAL A N 1
ATOM 1616 C CA . VAL A 1 210 ? 116.932 101.536 123.676 1.00 25.61 202 VAL A CA 1
ATOM 1617 C C . VAL A 1 210 ? 117.482 102.635 124.571 1.00 25.61 202 VAL A C 1
ATOM 1618 O O . VAL A 1 210 ? 117.218 102.665 125.779 1.00 25.61 202 VAL A O 1
ATOM 1622 N N . LEU A 1 211 ? 118.258 103.555 123.997 1.00 25.61 203 LEU A N 1
ATOM 1623 C CA . LEU A 1 211 ? 118.817 104.653 124.769 1.00 25.61 203 LEU A CA 1
ATOM 1624 C C . LEU A 1 211 ? 117.819 105.782 124.979 1.00 25.61 203 LEU A C 1
ATOM 1625 O O . LEU A 1 211 ? 118.063 106.655 125.819 1.00 25.61 203 LEU A O 1
ATOM 1630 N N . VAL A 1 212 ? 116.708 105.787 124.240 1.00 25.61 204 VAL A N 1
ATOM 1631 C CA . VAL A 1 212 ? 115.643 106.750 124.500 1.00 25.61 204 VAL A CA 1
ATOM 1632 C C . VAL A 1 212 ? 114.705 106.224 125.577 1.00 25.61 204 VAL A C 1
ATOM 1633 O O . VAL A 1 212 ? 114.258 106.976 126.449 1.00 25.61 204 VAL A O 1
ATOM 1637 N N . LEU A 1 213 ? 114.386 104.930 125.529 1.00 25.61 205 LEU A N 1
ATOM 1638 C CA . LEU A 1 213 ? 113.598 104.320 126.591 1.00 25.61 205 LEU A CA 1
ATOM 1639 C C . LEU A 1 213 ? 114.354 104.319 127.914 1.00 25.61 205 LEU A C 1
ATOM 1640 O O . LEU A 1 213 ? 113.735 104.416 128.978 1.00 25.61 205 LEU A O 1
ATOM 1645 N N . ASP A 1 214 ? 115.682 104.203 127.870 1.00 25.61 206 ASP A N 1
ATOM 1646 C CA . ASP A 1 214 ? 116.472 104.211 129.097 1.00 25.61 206 ASP A CA 1
ATOM 1647 C C . ASP A 1 214 ? 116.525 105.601 129.716 1.00 25.61 206 ASP A C 1
ATOM 1648 O O . ASP A 1 214 ? 116.240 105.769 130.907 1.00 25.61 206 ASP A O 1
ATOM 1653 N N . ALA A 1 215 ? 116.876 106.611 128.918 1.00 25.61 207 ALA A N 1
ATOM 1654 C CA . ALA A 1 215 ? 116.984 107.968 129.443 1.00 25.61 207 ALA A CA 1
ATOM 1655 C C . ALA A 1 215 ? 115.660 108.432 130.029 1.00 25.61 207 ALA A C 1
ATOM 1656 O O . ALA A 1 215 ? 115.619 109.003 131.126 1.00 25.61 207 ALA A O 1
ATOM 1658 N N . VAL A 1 216 ? 114.561 108.168 129.321 1.00 25.61 208 VAL A N 1
ATOM 1659 C CA . VAL A 1 216 ? 113.239 108.543 129.808 1.00 25.61 208 VAL A CA 1
ATOM 1660 C C . VAL A 1 216 ? 112.964 107.906 131.160 1.00 25.61 208 VAL A C 1
ATOM 1661 O O . VAL A 1 216 ? 112.253 108.479 131.993 1.00 25.61 208 VAL A O 1
ATOM 1665 N N . LYS A 1 217 ? 113.515 106.716 131.405 1.00 25.61 209 LYS A N 1
ATOM 1666 C CA . LYS A 1 217 ? 113.307 106.069 132.693 1.00 25.61 209 LYS A CA 1
ATOM 1667 C C . LYS A 1 217 ? 114.005 106.833 133.809 1.00 25.61 209 LYS A C 1
ATOM 1668 O O . LYS A 1 217 ? 113.484 106.928 134.926 1.00 25.61 209 LYS A O 1
ATOM 1674 N N . HIS A 1 218 ? 115.188 107.383 133.528 1.00 25.61 210 HIS A N 1
ATOM 1675 C CA . HIS A 1 218 ? 115.949 108.053 134.576 1.00 25.61 210 HIS A CA 1
ATOM 1676 C C . HIS A 1 218 ? 115.456 109.475 134.794 1.00 25.61 210 HIS A C 1
ATOM 1677 O O . HIS A 1 218 ? 115.146 109.861 135.928 1.00 25.61 210 HIS A O 1
ATOM 1684 N N . LEU A 1 219 ? 115.359 110.259 133.718 1.00 25.61 211 LEU A N 1
ATOM 1685 C CA . LEU A 1 219 ? 114.892 111.635 133.835 1.00 25.61 211 LEU A CA 1
ATOM 1686 C C . LEU A 1 219 ? 113.526 111.702 134.501 1.00 25.61 211 LEU A C 1
ATOM 1687 O O . LEU A 1 219 ? 113.292 112.560 135.360 1.00 25.61 211 LEU A O 1
ATOM 1692 N N . THR A 1 220 ? 112.620 110.795 134.135 1.00 25.61 212 THR A N 1
ATOM 1693 C CA . THR A 1 220 ? 111.324 110.740 134.797 1.00 25.61 212 THR A CA 1
ATOM 1694 C C . THR A 1 220 ? 111.486 110.553 136.298 1.00 25.61 212 THR A C 1
ATOM 1695 O O . THR A 1 220 ? 110.872 111.279 137.089 1.00 25.61 212 THR A O 1
ATOM 1699 N N . HIS A 1 221 ? 112.335 109.608 136.709 1.00 25.61 213 HIS A N 1
ATOM 1700 C CA . HIS A 1 221 ? 112.575 109.404 138.132 1.00 25.61 213 HIS A CA 1
ATOM 1701 C C . HIS A 1 221 ? 113.135 110.657 138.785 1.00 25.61 213 HIS A C 1
ATOM 1702 O O . HIS A 1 221 ? 112.920 110.879 139.981 1.00 25.61 213 HIS A O 1
ATOM 1709 N N . ALA A 1 222 ? 113.858 111.482 138.025 1.00 25.61 214 ALA A N 1
ATOM 1710 C CA . ALA A 1 222 ? 114.306 112.761 138.559 1.00 25.61 214 ALA A CA 1
ATOM 1711 C C . ALA A 1 222 ? 113.131 113.715 138.738 1.00 25.61 214 ALA A C 1
ATOM 1712 O O . ALA A 1 222 ? 113.005 114.374 139.776 1.00 25.61 214 ALA A O 1
ATOM 1714 N N . GLN A 1 223 ? 112.249 113.789 137.738 1.00 25.61 215 GLN A N 1
ATOM 1715 C CA . GLN A 1 223 ? 111.121 114.711 137.818 1.00 25.61 215 GLN A CA 1
ATOM 1716 C C . GLN A 1 223 ? 110.216 114.363 138.990 1.00 25.61 215 GLN A C 1
ATOM 1717 O O . GLN A 1 223 ? 109.745 115.249 139.712 1.00 25.61 215 GLN A O 1
ATOM 1723 N N . SER A 1 224 ? 109.958 113.072 139.193 1.00 25.61 216 SER A N 1
ATOM 1724 C CA . SER A 1 224 ? 109.156 112.648 140.332 1.00 25.61 216 SER A CA 1
ATOM 1725 C C . SER A 1 224 ? 109.842 112.950 141.656 1.00 25.61 216 SER A C 1
ATOM 1726 O O . SER A 1 224 ? 109.166 113.026 142.687 1.00 25.61 216 SER A O 1
ATOM 1729 N N . THR A 1 225 ? 111.165 113.121 141.654 1.00 25.61 217 THR A N 1
ATOM 1730 C CA . THR A 1 225 ? 111.867 113.456 142.885 1.00 25.61 217 THR A CA 1
ATOM 1731 C C . THR A 1 225 ? 111.650 114.915 143.265 1.00 25.61 217 THR A C 1
ATOM 1732 O O . THR A 1 225 ? 111.493 115.230 144.450 1.00 25.61 217 THR A O 1
ATOM 1736 N N . LEU A 1 226 ? 111.635 115.812 142.278 1.00 25.61 218 LEU A N 1
ATOM 1737 C CA . LEU A 1 226 ? 111.351 117.219 142.545 1.00 25.61 218 LEU A CA 1
ATOM 1738 C C . LEU A 1 226 ? 109.926 117.398 143.049 1.00 25.61 218 LEU A C 1
ATOM 1739 O O . LEU A 1 226 ? 109.692 118.014 144.095 1.00 25.61 218 LEU A O 1
ATOM 1744 N N . ASP A 1 227 ? 108.962 116.858 142.313 1.00 25.61 219 ASP A N 1
ATOM 1745 C CA . ASP A 1 227 ? 107.553 117.022 142.627 1.00 25.61 219 ASP A CA 1
ATOM 1746 C C . ASP A 1 227 ? 107.203 116.393 143.973 1.00 25.61 219 ASP A C 1
ATOM 1747 O O . ASP A 1 227 ? 108.035 115.738 144.601 1.00 25.61 219 ASP A O 1
ATOM 1752 N N . PRO B 1 15 ? 100.457 134.259 83.299 1.00 37.03 7 PRO B N 1
ATOM 1753 C CA . PRO B 1 15 ? 100.687 132.931 82.726 1.00 37.03 7 PRO B CA 1
ATOM 1754 C C . PRO B 1 15 ? 99.634 131.911 83.154 1.00 37.03 7 PRO B C 1
ATOM 1755 O O . PRO B 1 15 ? 98.692 132.262 83.864 1.00 37.03 7 PRO B O 1
ATOM 1759 N N . LEU B 1 16 ? 99.797 130.660 82.719 1.00 35.65 8 LEU B N 1
ATOM 1760 C CA . LEU B 1 16 ? 98.834 129.625 83.077 1.00 35.65 8 LEU B CA 1
ATOM 1761 C C . LEU B 1 16 ? 98.815 129.387 84.582 1.00 35.65 8 LEU B C 1
ATOM 1762 O O . LEU B 1 16 ? 97.743 129.225 85.176 1.00 35.65 8 LEU B O 1
ATOM 1767 N N . HIS B 1 17 ? 99.982 129.370 85.212 1.00 33.80 9 HIS B N 1
ATOM 1768 C CA . HIS B 1 17 ? 100.121 129.093 86.632 1.00 33.80 9 HIS B CA 1
ATOM 1769 C C . HIS B 1 17 ? 101.063 130.108 87.259 1.00 33.80 9 HIS B C 1
ATOM 1770 O O . HIS B 1 17 ? 101.929 130.664 86.575 1.00 33.80 9 HIS B O 1
ATOM 1777 N N . PRO B 1 18 ? 100.924 130.373 88.560 1.00 32.25 10 PRO B N 1
ATOM 1778 C CA . PRO B 1 18 ? 101.748 131.398 89.211 1.00 32.25 10 PRO B CA 1
ATOM 1779 C C . PRO B 1 18 ? 103.021 130.898 89.876 1.00 32.25 10 PRO B C 1
ATOM 1780 O O . PRO B 1 18 ? 103.779 131.723 90.396 1.00 32.25 10 PRO B O 1
ATOM 1784 N N . TYR B 1 19 ? 103.279 129.597 89.884 1.00 31.75 11 TYR B N 1
ATOM 1785 C CA . TYR B 1 19 ? 104.339 129.050 90.712 1.00 31.75 11 TYR B CA 1
ATOM 1786 C C . TYR B 1 19 ? 105.689 129.133 90.010 1.00 31.75 11 TYR B C 1
ATOM 1787 O O . TYR B 1 19 ? 105.780 129.305 88.793 1.00 31.75 11 TYR B O 1
ATOM 1796 N N . TRP B 1 20 ? 106.748 129.011 90.813 1.00 32.19 12 TRP B N 1
ATOM 1797 C CA . TRP B 1 20 ? 108.125 129.046 90.358 1.00 32.19 12 TRP B CA 1
ATOM 1798 C C . TRP B 1 20 ? 108.749 127.659 90.465 1.00 32.19 12 TRP B C 1
ATOM 1799 O O . TRP B 1 20 ? 108.421 126.911 91.391 1.00 32.19 12 TRP B O 1
ATOM 1810 N N . PRO B 1 21 ? 109.655 127.282 89.547 1.00 32.55 13 PRO B N 1
ATOM 1811 C CA . PRO B 1 21 ? 110.140 128.023 88.376 1.00 32.55 13 PRO B CA 1
ATOM 1812 C C . PRO B 1 21 ? 109.110 128.092 87.250 1.00 32.55 13 PRO B C 1
ATOM 1813 O O . PRO B 1 21 ? 108.312 127.171 87.091 1.00 32.55 13 PRO B O 1
ATOM 1817 N N . GLN B 1 22 ? 109.136 129.180 86.476 1.00 33.61 14 GLN B N 1
ATOM 1818 C CA . GLN B 1 22 ? 108.103 129.422 85.476 1.00 33.61 14 GLN B CA 1
ATOM 1819 C C . GLN B 1 22 ? 108.136 128.433 84.319 1.00 33.61 14 GLN B C 1
ATOM 1820 O O . GLN B 1 22 ? 107.177 128.397 83.541 1.00 33.61 14 GLN B O 1
ATOM 1826 N N . HIS B 1 23 ? 109.197 127.638 84.177 1.00 34.05 15 HIS B N 1
ATOM 1827 C CA . HIS B 1 23 ? 109.221 126.615 83.139 1.00 34.05 15 HIS B CA 1
ATOM 1828 C C . HIS B 1 23 ? 108.514 125.337 83.566 1.00 34.05 15 HIS B C 1
ATOM 1829 O O . HIS B 1 23 ? 108.492 124.375 82.791 1.00 34.05 15 HIS B O 1
ATOM 1836 N N . LEU B 1 24 ? 107.948 125.298 84.771 1.00 33.17 16 LEU B N 1
ATOM 1837 C CA . LEU B 1 24 ? 107.106 124.177 85.158 1.00 33.17 16 LEU B CA 1
ATOM 1838 C C . LEU B 1 24 ? 105.882 124.104 84.255 1.00 33.17 16 LEU B C 1
ATOM 1839 O O . LEU B 1 24 ? 105.365 125.123 83.790 1.00 33.17 16 LEU B O 1
ATOM 1844 N N . ARG B 1 25 ? 105.426 122.880 84.005 1.00 35.68 17 ARG B N 1
ATOM 1845 C CA . ARG B 1 25 ? 104.228 122.612 83.214 1.00 35.68 17 ARG B CA 1
ATOM 1846 C C . ARG B 1 25 ? 103.254 121.854 84.108 1.00 35.68 17 ARG B C 1
ATOM 1847 O O . ARG B 1 25 ? 103.407 120.648 84.322 1.00 35.68 17 ARG B O 1
ATOM 1855 N N . LEU B 1 26 ? 102.258 122.568 84.630 1.00 34.56 18 LEU B N 1
ATOM 1856 C CA . LEU B 1 26 ? 101.261 122.001 85.533 1.00 34.56 18 LEU B CA 1
ATOM 1857 C C . LEU B 1 26 ? 99.927 121.908 84.810 1.00 34.56 18 LEU B C 1
ATOM 1858 O O . LEU B 1 26 ? 99.281 122.926 84.548 1.00 34.56 18 LEU B O 1
ATOM 1863 N N . ASP B 1 27 ? 99.520 120.688 84.488 1.00 36.00 19 ASP B N 1
ATOM 1864 C CA . ASP B 1 27 ? 98.151 120.425 84.087 1.00 36.00 19 ASP B CA 1
ATOM 1865 C C . ASP B 1 27 ? 97.307 120.163 85.332 1.00 36.00 19 ASP B C 1
ATOM 1866 O O . ASP B 1 27 ? 97.828 119.910 86.421 1.00 36.00 19 ASP B O 1
ATOM 1871 N N . ASN B 1 28 ? 95.986 120.263 85.165 1.00 35.24 20 ASN B N 1
ATOM 1872 C CA . ASN B 1 28 ? 95.019 120.102 86.249 1.00 35.24 20 ASN B CA 1
ATOM 1873 C C . ASN B 1 28 ? 95.113 121.243 87.257 1.00 35.24 20 ASN B C 1
ATOM 1874 O O . ASN B 1 28 ? 94.559 121.147 88.357 1.00 35.24 20 ASN B O 1
ATOM 1879 N N . PHE B 1 29 ? 95.811 122.320 86.904 1.00 33.36 21 PHE B N 1
ATOM 1880 C CA . PHE B 1 29 ? 95.774 123.538 87.702 1.00 33.36 21 PHE B CA 1
ATOM 1881 C C . PHE B 1 29 ? 94.482 124.287 87.411 1.00 33.36 21 PHE B C 1
ATOM 1882 O O . PHE B 1 29 ? 94.174 124.574 86.250 1.00 33.36 21 PHE B O 1
ATOM 1890 N N . VAL B 1 30 ? 93.726 124.600 88.458 1.00 32.75 22 VAL B N 1
ATOM 1891 C CA . VAL B 1 30 ? 92.492 125.365 88.318 1.00 32.75 22 VAL B CA 1
ATOM 1892 C C . VAL B 1 30 ? 92.518 126.383 89.454 1.00 32.75 22 VAL B C 1
ATOM 1893 O O . VAL B 1 30 ? 92.778 126.005 90.605 1.00 32.75 22 VAL B O 1
ATOM 1897 N N . PRO B 1 31 ? 92.277 127.667 89.196 1.00 32.13 23 PRO B N 1
ATOM 1898 C CA . PRO B 1 31 ? 92.576 128.683 90.209 1.00 32.13 23 PRO B CA 1
ATOM 1899 C C . PRO B 1 31 ? 91.655 128.595 91.414 1.00 32.13 23 PRO B C 1
ATOM 1900 O O . PRO B 1 31 ? 90.546 128.059 91.357 1.00 32.13 23 PRO B O 1
ATOM 1904 N N . ASN B 1 32 ? 92.150 129.132 92.528 1.00 31.15 24 ASN B N 1
ATOM 1905 C CA . ASN B 1 32 ? 91.350 129.241 93.739 1.00 31.15 24 ASN B CA 1
ATOM 1906 C C . ASN B 1 32 ? 90.089 130.048 93.466 1.00 31.15 24 ASN B C 1
ATOM 1907 O O . ASN B 1 32 ? 90.137 131.100 92.823 1.00 31.15 24 ASN B O 1
ATOM 1912 N N . ASP B 1 33 ? 88.957 129.548 93.960 1.00 31.80 25 ASP B N 1
ATOM 1913 C CA . ASP B 1 33 ? 87.686 130.225 93.732 1.00 31.80 25 ASP B CA 1
ATOM 1914 C C . ASP B 1 33 ? 87.474 131.359 94.728 1.00 31.80 25 ASP B C 1
ATOM 1915 O O . ASP B 1 33 ? 87.171 132.491 94.335 1.00 31.80 25 ASP B O 1
ATOM 1920 N N . ARG B 1 34 ? 87.632 131.076 96.018 1.00 31.73 26 ARG B N 1
ATOM 1921 C CA . ARG B 1 34 ? 87.422 132.101 97.029 1.00 31.73 26 ARG B CA 1
ATOM 1922 C C . ARG B 1 34 ? 88.509 133.169 96.927 1.00 31.73 26 ARG B C 1
ATOM 1923 O O . ARG B 1 34 ? 89.635 132.866 96.527 1.00 31.73 26 ARG B O 1
ATOM 1931 N N . PRO B 1 35 ? 88.210 134.421 97.277 1.00 32.07 27 PRO B N 1
ATOM 1932 C CA . PRO B 1 35 ? 89.294 135.376 97.518 1.00 32.07 27 PRO B CA 1
ATOM 1933 C C . PRO B 1 35 ? 90.198 134.877 98.635 1.00 32.07 27 PRO B C 1
ATOM 1934 O O . PRO B 1 35 ? 89.743 134.257 99.598 1.00 32.07 27 PRO B O 1
ATOM 1938 N N . THR B 1 36 ? 91.495 135.146 98.494 1.00 31.90 28 THR B N 1
ATOM 1939 C CA . THR B 1 36 ? 92.477 134.578 99.412 1.00 31.90 28 THR B CA 1
ATOM 1940 C C . THR B 1 36 ? 92.257 135.027 100.852 1.00 31.90 28 THR B C 1
ATOM 1941 O O . THR B 1 36 ? 92.618 134.296 101.788 1.00 31.90 28 THR B O 1
ATOM 1945 N N . TRP B 1 37 ? 91.673 136.210 101.060 1.00 32.47 29 TRP B N 1
ATOM 1946 C CA . TRP B 1 37 ? 91.535 136.693 102.425 1.00 32.47 29 TRP B CA 1
ATOM 1947 C C . TRP B 1 37 ? 90.466 135.925 103.182 1.00 32.47 29 TRP B C 1
ATOM 1948 O O . TRP B 1 37 ? 90.563 135.808 104.404 1.00 32.47 29 TRP B O 1
ATOM 1959 N N . HIS B 1 38 ? 89.469 135.369 102.486 1.00 32.21 30 HIS B N 1
ATOM 1960 C CA . HIS B 1 38 ? 88.569 134.420 103.133 1.00 32.21 30 HIS B CA 1
ATOM 1961 C C . HIS B 1 38 ? 89.365 133.317 103.810 1.00 32.21 30 HIS B C 1
ATOM 1962 O O . HIS B 1 38 ? 89.194 133.046 105.003 1.00 32.21 30 HIS B O 1
ATOM 1969 N N . ILE B 1 39 ? 90.266 132.693 103.055 1.00 31.66 31 ILE B N 1
ATOM 1970 C CA . ILE B 1 39 ? 91.014 131.543 103.549 1.00 31.66 31 ILE B CA 1
ATOM 1971 C C . ILE B 1 39 ? 91.914 131.960 104.704 1.00 31.66 31 ILE B C 1
ATOM 1972 O O . ILE B 1 39 ? 91.913 131.340 105.779 1.00 31.66 31 ILE B O 1
ATOM 1977 N N . LEU B 1 40 ? 92.689 133.028 104.502 1.00 31.57 32 LEU B N 1
ATOM 1978 C CA . LEU B 1 40 ? 93.643 133.453 105.523 1.00 31.57 32 LEU B CA 1
ATOM 1979 C C . LEU B 1 40 ? 92.928 133.876 106.804 1.00 31.57 32 LEU B C 1
ATOM 1980 O O . LEU B 1 40 ? 93.327 133.486 107.911 1.00 31.57 32 LEU B O 1
ATOM 1985 N N . ALA B 1 41 ? 91.849 134.655 106.672 1.00 31.48 33 ALA B N 1
ATOM 1986 C CA . ALA B 1 41 ? 91.120 135.126 107.838 1.00 31.48 33 ALA B CA 1
ATOM 1987 C C . ALA B 1 41 ? 90.396 133.993 108.545 1.00 31.48 33 ALA B C 1
ATOM 1988 O O . ALA B 1 41 ? 90.293 134.009 109.772 1.00 31.48 33 ALA B O 1
ATOM 1990 N N . GLY B 1 42 ? 89.887 133.008 107.804 1.00 31.39 34 GLY B N 1
ATOM 1991 C CA . GLY B 1 42 ? 89.284 131.859 108.454 1.00 31.39 34 GLY B CA 1
ATOM 1992 C C . GLY B 1 42 ? 90.278 131.093 109.301 1.00 31.39 34 GLY B C 1
ATOM 1993 O O . GLY B 1 42 ? 89.983 130.722 110.442 1.00 31.39 34 GLY B O 1
ATOM 1994 N N . LEU B 1 43 ? 91.474 130.850 108.759 1.00 30.32 35 LEU B N 1
ATOM 1995 C CA . LEU B 1 43 ? 92.497 130.152 109.531 1.00 30.32 35 LEU B CA 1
ATOM 1996 C C . LEU B 1 43 ? 92.879 130.950 110.772 1.00 30.32 35 LEU B C 1
ATOM 1997 O O . LEU B 1 43 ? 92.970 130.399 111.878 1.00 30.32 35 LEU B O 1
ATOM 2002 N N . PHE B 1 44 ? 93.100 132.257 110.612 1.00 31.31 36 PHE B N 1
ATOM 2003 C CA . PHE B 1 44 ? 93.474 133.068 111.766 1.00 31.31 36 PHE B CA 1
ATOM 2004 C C . PHE B 1 44 ? 92.356 133.125 112.801 1.00 31.31 36 PHE B C 1
ATOM 2005 O O . PHE B 1 44 ? 92.626 133.062 114.004 1.00 31.31 36 PHE B O 1
ATOM 2013 N N . SER B 1 45 ? 91.101 133.213 112.365 1.00 30.71 37 SER B N 1
ATOM 2014 C CA . SER B 1 45 ? 89.991 133.263 113.308 1.00 30.71 37 SER B CA 1
ATOM 2015 C C . SER B 1 45 ? 89.862 131.956 114.081 1.00 30.71 37 SER B C 1
ATOM 2016 O O . SER B 1 45 ? 89.701 131.962 115.308 1.00 30.71 37 SER B O 1
ATOM 2019 N N . VAL B 1 46 ? 89.928 130.820 113.384 1.00 29.96 38 VAL B N 1
ATOM 2020 C CA . VAL B 1 46 ? 89.745 129.544 114.067 1.00 29.96 38 VAL B CA 1
ATOM 2021 C C . VAL B 1 46 ? 90.910 129.274 115.014 1.00 29.96 38 VAL B C 1
ATOM 2022 O O . VAL B 1 46 ? 90.717 128.781 116.132 1.00 29.96 38 VAL B O 1
ATOM 2026 N N . THR B 1 47 ? 92.138 129.609 114.600 1.00 29.74 39 THR B N 1
ATOM 2027 C CA . THR B 1 47 ? 93.269 129.365 115.488 1.00 29.74 39 THR B CA 1
ATOM 2028 C C . THR B 1 47 ? 93.261 130.335 116.666 1.00 29.74 39 THR B C 1
ATOM 2029 O O . THR B 1 47 ? 93.703 129.985 117.764 1.00 29.74 39 THR B O 1
ATOM 2033 N N . GLY B 1 48 ? 92.738 131.549 116.474 1.00 29.14 40 GLY B N 1
ATOM 2034 C CA . GLY B 1 48 ? 92.556 132.445 117.605 1.00 29.14 40 GLY B CA 1
ATOM 2035 C C . GLY B 1 48 ? 91.530 131.927 118.594 1.00 29.14 40 GLY B C 1
ATOM 2036 O O . GLY B 1 48 ? 91.708 132.041 119.812 1.00 29.14 40 GLY B O 1
ATOM 2037 N N . VAL B 1 49 ? 90.435 131.359 118.084 1.00 28.70 41 VAL B N 1
ATOM 2038 C CA . VAL B 1 49 ? 89.447 130.736 118.961 1.00 28.70 41 VAL B CA 1
ATOM 2039 C C . VAL B 1 49 ? 90.092 129.593 119.732 1.00 28.70 41 VAL B C 1
ATOM 2040 O O . VAL B 1 49 ? 89.862 129.419 120.935 1.00 28.70 41 VAL B O 1
ATOM 2044 N N . LEU B 1 50 ? 90.913 128.799 119.046 1.00 28.14 42 LEU B N 1
ATOM 2045 C CA . LEU B 1 50 ? 91.621 127.713 119.715 1.00 28.14 42 LEU B CA 1
ATOM 2046 C C . LEU B 1 50 ? 92.538 128.250 120.806 1.00 28.14 42 LEU B C 1
ATOM 2047 O O . LEU B 1 50 ? 92.614 127.681 121.900 1.00 28.14 42 LEU B O 1
ATOM 2052 N N . VAL B 1 51 ? 93.242 129.348 120.527 1.00 27.68 43 VAL B N 1
ATOM 2053 C CA . VAL B 1 51 ? 94.194 129.894 121.490 1.00 27.68 43 VAL B CA 1
ATOM 2054 C C . VAL B 1 51 ? 93.468 130.396 122.731 1.00 27.68 43 VAL B C 1
ATOM 2055 O O . VAL B 1 51 ? 93.884 130.126 123.864 1.00 27.68 43 VAL B O 1
ATOM 2059 N N . VAL B 1 52 ? 92.379 131.143 122.542 1.00 27.37 44 VAL B N 1
ATOM 2060 C CA . VAL B 1 52 ? 91.660 131.656 123.706 1.00 27.37 44 VAL B CA 1
ATOM 2061 C C . VAL B 1 52 ? 91.001 130.517 124.479 1.00 27.37 44 VAL B C 1
ATOM 2062 O O . VAL B 1 52 ? 90.955 130.541 125.719 1.00 27.37 44 VAL B O 1
ATOM 2066 N N . THR B 1 53 ? 90.494 129.499 123.778 1.00 27.52 45 THR B N 1
ATOM 2067 C CA . THR B 1 53 ? 89.911 128.357 124.470 1.00 27.52 45 THR B CA 1
ATOM 2068 C C . THR B 1 53 ? 90.960 127.621 125.290 1.00 27.52 45 THR B C 1
ATOM 2069 O O . THR B 1 53 ? 90.688 127.197 126.416 1.00 27.52 45 THR B O 1
ATOM 2073 N N . THR B 1 54 ? 92.164 127.450 124.739 1.00 27.11 46 THR B N 1
ATOM 2074 C CA . THR B 1 54 ? 93.241 126.816 125.490 1.00 27.11 46 THR B CA 1
ATOM 2075 C C . THR B 1 54 ? 93.662 127.660 126.684 1.00 27.11 46 THR B C 1
ATOM 2076 O O . THR B 1 54 ? 93.982 127.113 127.744 1.00 27.11 46 THR B O 1
ATOM 2080 N N . TRP B 1 55 ? 93.689 128.985 126.530 1.00 26.94 47 TRP B N 1
ATOM 2081 C CA . TRP B 1 55 ? 93.965 129.854 127.669 1.00 26.94 47 TRP B CA 1
ATOM 2082 C C . TRP B 1 55 ? 92.959 129.614 128.786 1.00 26.94 47 TRP B C 1
ATOM 2083 O O . TRP B 1 55 ? 93.338 129.390 129.944 1.00 26.94 47 TRP B O 1
ATOM 2094 N N . LEU B 1 56 ? 91.670 129.620 128.447 1.00 27.61 48 LEU B N 1
ATOM 2095 C CA . LEU B 1 56 ? 90.645 129.352 129.451 1.00 27.61 48 LEU B CA 1
ATOM 2096 C C . LEU B 1 56 ? 90.836 127.978 130.078 1.00 27.61 48 LEU B C 1
ATOM 2097 O O . LEU B 1 56 ? 90.801 127.837 131.304 1.00 27.61 48 LEU B O 1
ATOM 2102 N N . LEU B 1 57 ? 91.053 126.958 129.244 1.00 27.35 49 LEU B N 1
ATOM 2103 C CA . LEU B 1 57 ? 91.190 125.588 129.727 1.00 27.35 49 LEU B CA 1
ATOM 2104 C C . LEU B 1 57 ? 92.336 125.467 130.720 1.00 27.35 49 LEU B C 1
ATOM 2105 O O . LEU B 1 57 ? 92.177 124.893 131.802 1.00 27.35 49 LEU B O 1
ATOM 2110 N N . SER B 1 58 ? 93.508 125.997 130.363 1.00 26.53 50 SER B N 1
ATOM 2111 C CA . SER B 1 58 ? 94.622 126.015 131.301 1.00 26.53 50 SER B CA 1
ATOM 2112 C C . SER B 1 58 ? 94.259 126.788 132.556 1.00 26.53 50 SER B C 1
ATOM 2113 O O . SER B 1 58 ? 94.772 126.491 133.640 1.00 26.53 50 SER B O 1
ATOM 2116 N N . GLY B 1 59 ? 93.379 127.782 132.432 1.00 27.33 51 GLY B N 1
ATOM 2117 C CA . GLY B 1 59 ? 92.918 128.486 133.614 1.00 27.33 51 GLY B CA 1
ATOM 2118 C C . GLY B 1 59 ? 92.106 127.606 134.548 1.00 27.33 51 GLY B C 1
ATOM 2119 O O . GLY B 1 59 ? 92.317 127.617 135.764 1.00 27.33 51 GLY B O 1
ATOM 2120 N N . ARG B 1 60 ? 91.174 126.819 133.996 1.00 27.96 52 ARG B N 1
ATOM 2121 C CA . ARG B 1 60 ? 90.179 126.148 134.831 1.00 27.96 52 ARG B CA 1
ATOM 2122 C C . ARG B 1 60 ? 90.437 124.660 135.018 1.00 27.96 52 ARG B C 1
ATOM 2123 O O . ARG B 1 60 ? 89.782 124.043 135.865 1.00 27.96 52 ARG B O 1
ATOM 2131 N N . ALA B 1 61 ? 91.363 124.068 134.260 1.00 27.47 53 ALA B N 1
ATOM 2132 C CA . ALA B 1 61 ? 91.550 122.620 134.247 1.00 27.47 53 ALA B CA 1
ATOM 2133 C C . ALA B 1 61 ? 92.983 122.207 134.555 1.00 27.47 53 ALA B C 1
ATOM 2134 O O . ALA B 1 61 ? 93.452 121.192 134.028 1.00 27.47 53 ALA B O 1
ATOM 2136 N N . ALA B 1 62 ? 93.686 122.962 135.392 1.00 26.72 54 ALA B N 1
ATOM 2137 C CA . ALA B 1 62 ? 95.034 122.613 135.814 1.00 26.72 54 ALA B CA 1
ATOM 2138 C C . ALA B 1 62 ? 94.988 122.068 137.234 1.00 26.72 54 ALA B C 1
ATOM 2139 O O . ALA B 1 62 ? 94.357 122.664 138.113 1.00 26.72 54 ALA B O 1
ATOM 2141 N N . VAL B 1 63 ? 95.657 120.934 137.455 1.00 26.78 55 VAL B N 1
ATOM 2142 C CA . VAL B 1 63 ? 95.662 120.328 138.783 1.00 26.78 55 VAL B CA 1
ATOM 2143 C C . VAL B 1 63 ? 96.292 121.281 139.788 1.00 26.78 55 VAL B C 1
ATOM 2144 O O . VAL B 1 63 ? 95.862 121.351 140.945 1.00 26.78 55 VAL B O 1
ATOM 2148 N N . VAL B 1 64 ? 97.320 122.015 139.368 1.00 27.52 56 VAL B N 1
ATOM 2149 C CA . VAL B 1 64 ? 97.852 123.146 140.130 1.00 27.52 56 VAL B CA 1
ATOM 2150 C C . VAL B 1 64 ? 98.114 124.302 139.183 1.00 27.52 56 VAL B C 1
ATOM 2151 O O . VAL B 1 64 ? 98.342 124.106 137.981 1.00 27.52 56 VAL B O 1
ATOM 2155 N N . PRO B 1 65 ? 98.082 125.535 139.697 1.00 27.24 57 PRO B N 1
ATOM 2156 C CA . PRO B 1 65 ? 98.239 126.696 138.811 1.00 27.24 57 PRO B CA 1
ATOM 2157 C C . PRO B 1 65 ? 99.560 126.673 138.057 1.00 27.24 57 PRO B C 1
ATOM 2158 O O . PRO B 1 65 ? 100.576 126.178 138.549 1.00 27.24 57 PRO B O 1
ATOM 2162 N N . LEU B 1 66 ? 99.525 127.216 136.840 1.00 26.80 58 LEU B N 1
ATOM 2163 C CA . LEU B 1 66 ? 100.609 127.080 135.875 1.00 26.80 58 LEU B CA 1
ATOM 2164 C C . LEU B 1 66 ? 101.412 128.356 135.665 1.00 26.80 58 LEU B C 1
ATOM 2165 O O . LEU B 1 66 ? 102.626 128.277 135.453 1.00 26.80 58 LEU B O 1
ATOM 2170 N N . GLY B 1 67 ? 100.774 129.522 135.716 1.00 26.57 59 GLY B N 1
ATOM 2171 C CA . GLY B 1 67 ? 101.448 130.768 135.405 1.00 26.57 59 GLY B CA 1
ATOM 2172 C C . GLY B 1 67 ? 101.297 131.170 133.952 1.00 26.57 59 GLY B C 1
ATOM 2173 O O . GLY B 1 67 ? 101.005 130.329 133.099 1.00 26.57 59 GLY B O 1
ATOM 2174 N N . THR B 1 68 ? 101.519 132.452 133.655 1.00 26.10 60 THR B N 1
ATOM 2175 C CA . THR B 1 68 ? 101.131 132.999 132.357 1.00 26.10 60 THR B CA 1
ATOM 2176 C C . THR B 1 68 ? 101.935 132.382 131.220 1.00 26.10 60 THR B C 1
ATOM 2177 O O . THR B 1 68 ? 101.370 131.929 130.217 1.00 26.10 60 THR B O 1
ATOM 2181 N N . TRP B 1 69 ? 103.260 132.362 131.351 1.00 25.76 61 TRP B N 1
ATOM 2182 C CA . TRP B 1 69 ? 104.091 131.963 130.223 1.00 25.76 61 TRP B CA 1
ATOM 2183 C C . TRP B 1 69 ? 103.977 130.476 129.922 1.00 25.76 61 TRP B C 1
ATOM 2184 O O . TRP B 1 69 ? 104.046 130.084 128.752 1.00 25.76 61 TRP B O 1
ATOM 2195 N N . ARG B 1 70 ? 103.771 129.641 130.937 1.00 25.95 62 ARG B N 1
ATOM 2196 C CA . ARG B 1 70 ? 103.530 128.230 130.668 1.00 25.95 62 ARG B CA 1
ATOM 2197 C C . ARG B 1 70 ? 102.187 128.023 129.976 1.00 25.95 62 ARG B C 1
ATOM 2198 O O . ARG B 1 70 ? 102.063 127.159 129.102 1.00 25.95 62 ARG B O 1
ATOM 2206 N N . ARG B 1 71 ? 101.173 128.808 130.348 1.00 26.38 63 ARG B N 1
ATOM 2207 C CA . ARG B 1 71 ? 99.900 128.776 129.636 1.00 26.38 63 ARG B CA 1
ATOM 2208 C C . ARG B 1 71 ? 100.085 129.155 128.173 1.00 26.38 63 ARG B C 1
ATOM 2209 O O . ARG B 1 71 ? 99.491 128.544 127.276 1.00 26.38 63 ARG B O 1
ATOM 2217 N N . LEU B 1 72 ? 100.903 130.176 127.913 1.00 25.96 64 LEU B N 1
ATOM 2218 C CA . LEU B 1 72 ? 101.189 130.552 126.534 1.00 25.96 64 LEU B CA 1
ATOM 2219 C C . LEU B 1 72 ? 101.904 129.427 125.794 1.00 25.96 64 LEU B C 1
ATOM 2220 O O . LEU B 1 72 ? 101.632 129.181 124.613 1.00 25.96 64 LEU B O 1
ATOM 2225 N N . SER B 1 73 ? 102.823 128.737 126.471 1.00 26.20 65 SER B N 1
ATOM 2226 C CA . SER B 1 73 ? 103.485 127.588 125.859 1.00 26.20 65 SER B CA 1
ATOM 2227 C C . SER B 1 73 ? 102.489 126.487 125.517 1.00 26.20 65 SER B C 1
ATOM 2228 O O . SER B 1 73 ? 102.592 125.859 124.456 1.00 26.20 65 SER B O 1
ATOM 2231 N N . LEU B 1 74 ? 101.529 126.229 126.404 1.00 26.24 66 LEU B N 1
ATOM 2232 C CA . LEU B 1 74 ? 100.506 125.231 126.111 1.00 26.24 66 LEU B CA 1
ATOM 2233 C C . LEU B 1 74 ? 99.640 125.658 124.934 1.00 26.24 66 LEU B C 1
ATOM 2234 O O . LEU B 1 74 ? 99.234 124.821 124.121 1.00 26.24 66 LEU B O 1
ATOM 2239 N N . CYS B 1 75 ? 99.332 126.950 124.835 1.00 26.79 67 CYS B N 1
ATOM 2240 C CA . CYS B 1 75 ? 98.596 127.440 123.674 1.00 26.79 67 CYS B CA 1
ATOM 2241 C C . CYS B 1 75 ? 99.391 127.211 122.394 1.00 26.79 67 CYS B C 1
ATOM 2242 O O . CYS B 1 75 ? 98.835 126.796 121.369 1.00 26.79 67 CYS B O 1
ATOM 2245 N N . TRP B 1 76 ? 100.698 127.471 122.442 1.00 26.44 68 TRP B N 1
ATOM 2246 C CA . TRP B 1 76 ? 101.565 127.196 121.300 1.00 26.44 68 TRP B CA 1
ATOM 2247 C C . TRP B 1 76 ? 101.525 125.723 120.917 1.00 26.44 68 TRP B C 1
ATOM 2248 O O . TRP B 1 76 ? 101.440 125.376 119.733 1.00 26.44 68 TRP B O 1
ATOM 2259 N N . PHE B 1 77 ? 101.597 124.839 121.911 1.00 25.80 69 PHE B N 1
ATOM 2260 C CA . PHE B 1 77 ? 101.604 123.409 121.622 1.00 25.80 69 PHE B CA 1
ATOM 2261 C C . PHE B 1 77 ? 100.265 122.950 121.059 1.00 25.80 69 PHE B C 1
ATOM 2262 O O . PHE B 1 77 ? 100.220 122.088 120.176 1.00 25.80 69 PHE B O 1
ATOM 2270 N N . ALA B 1 78 ? 99.163 123.518 121.550 1.00 27.15 70 ALA B N 1
ATOM 2271 C CA . ALA B 1 78 ? 97.856 123.189 120.991 1.00 27.15 70 ALA B CA 1
ATOM 2272 C C . ALA B 1 78 ? 97.745 123.652 119.544 1.00 27.15 70 ALA B C 1
ATOM 2273 O O . ALA B 1 78 ? 97.192 122.942 118.693 1.00 27.15 70 ALA B O 1
ATOM 2275 N N . VAL B 1 79 ? 98.260 124.847 119.248 1.00 27.33 71 VAL B N 1
ATOM 2276 C CA . VAL B 1 79 ? 98.250 125.341 117.874 1.00 27.33 71 VAL B CA 1
ATOM 2277 C C . VAL B 1 79 ? 99.070 124.424 116.978 1.00 27.33 71 VAL B C 1
ATOM 2278 O O . VAL B 1 79 ? 98.653 124.083 115.863 1.00 27.33 71 VAL B O 1
ATOM 2282 N N . CYS B 1 80 ? 100.252 124.017 117.446 1.00 27.22 72 CYS B N 1
ATOM 2283 C CA . CYS B 1 80 ? 101.072 123.088 116.678 1.00 27.22 72 CYS B CA 1
ATOM 2284 C C . CYS B 1 80 ? 100.344 121.772 116.447 1.00 27.22 72 CYS B C 1
ATOM 2285 O O . CYS B 1 80 ? 100.390 121.216 115.345 1.00 27.22 72 CYS B O 1
ATOM 2288 N N . GLY B 1 81 ? 99.678 121.252 117.476 1.00 27.41 73 GLY B N 1
ATOM 2289 C CA . GLY B 1 81 ? 98.956 120.002 117.316 1.00 27.41 73 GLY B CA 1
ATOM 2290 C C . GLY B 1 81 ? 97.864 120.102 116.272 1.00 27.41 73 GLY B C 1
ATOM 2291 O O . GLY B 1 81 ? 97.748 119.248 115.390 1.00 27.41 73 GLY B O 1
ATOM 2292 N N . PHE B 1 82 ? 97.058 121.162 116.349 1.00 28.19 74 PHE B N 1
ATOM 2293 C CA . PHE B 1 82 ? 96.004 121.360 115.360 1.00 28.19 74 PHE B CA 1
ATOM 2294 C C . PHE B 1 82 ? 96.585 121.457 113.956 1.00 28.19 74 PHE B C 1
ATOM 2295 O O . PHE B 1 82 ? 96.113 120.787 113.028 1.00 28.19 74 PHE B O 1
ATOM 2303 N N . ILE B 1 83 ? 97.614 122.288 113.782 1.00 28.26 75 ILE B N 1
ATOM 2304 C CA . ILE B 1 83 ? 98.176 122.506 112.452 1.00 28.26 75 ILE B CA 1
ATOM 2305 C C . ILE B 1 83 ? 98.735 121.204 111.893 1.00 28.26 75 ILE B C 1
ATOM 2306 O O . ILE B 1 83 ? 98.417 120.808 110.767 1.00 28.26 75 ILE B O 1
ATOM 2311 N N . HIS B 1 84 ? 99.553 120.505 112.683 1.00 27.97 76 HIS B N 1
ATOM 2312 C CA . HIS B 1 84 ? 100.174 119.278 112.202 1.00 27.97 76 HIS B CA 1
ATOM 2313 C C . HIS B 1 84 ? 99.133 118.209 111.897 1.00 27.97 76 HIS B C 1
ATOM 2314 O O . HIS B 1 84 ? 99.258 117.484 110.904 1.00 27.97 76 HIS B O 1
ATOM 2321 N N . LEU B 1 85 ? 98.101 118.086 112.736 1.00 27.53 77 LEU B N 1
ATOM 2322 C CA . LEU B 1 85 ? 97.127 117.020 112.536 1.00 27.53 77 LEU B CA 1
ATOM 2323 C C . LEU B 1 85 ? 96.220 117.300 111.345 1.00 27.53 77 LEU B C 1
ATOM 2324 O O . LEU B 1 85 ? 95.859 116.373 110.611 1.00 27.53 77 LEU B O 1
ATOM 2329 N N . VAL B 1 86 ? 95.841 118.558 111.130 1.00 28.15 78 VAL B N 1
ATOM 2330 C CA . VAL B 1 86 ? 94.808 118.913 110.166 1.00 28.15 78 VAL B CA 1
ATOM 2331 C C . VAL B 1 86 ? 95.405 119.506 108.895 1.00 28.15 78 VAL B C 1
ATOM 2332 O O . VAL B 1 86 ? 95.230 118.960 107.805 1.00 28.15 78 VAL B O 1
ATOM 2336 N N . ILE B 1 87 ? 96.110 120.629 109.015 1.00 28.56 79 ILE B N 1
ATOM 2337 C CA . ILE B 1 87 ? 96.567 121.350 107.833 1.00 28.56 79 ILE B CA 1
ATOM 2338 C C . ILE B 1 87 ? 97.633 120.549 107.097 1.00 28.56 79 ILE B C 1
ATOM 2339 O O . ILE B 1 87 ? 97.569 120.376 105.876 1.00 28.56 79 ILE B O 1
ATOM 2344 N N . GLU B 1 88 ? 98.630 120.053 107.830 1.00 28.67 80 GLU B N 1
ATOM 2345 C CA . GLU B 1 88 ? 99.681 119.251 107.216 1.00 28.67 80 GLU B CA 1
ATOM 2346 C C . GLU B 1 88 ? 99.201 117.837 106.912 1.00 28.67 80 GLU B C 1
ATOM 2347 O O . GLU B 1 88 ? 99.630 117.235 105.919 1.00 28.67 80 GLU B O 1
ATOM 2353 N N . GLY B 1 89 ? 98.314 117.299 107.748 1.00 28.01 81 GLY B N 1
ATOM 2354 C CA . GLY B 1 89 ? 97.750 115.989 107.472 1.00 28.01 81 GLY B CA 1
ATOM 2355 C C . GLY B 1 89 ? 96.957 115.961 106.182 1.00 28.01 81 GLY B C 1
ATOM 2356 O O . GLY B 1 89 ? 96.962 114.964 105.458 1.00 28.01 81 GLY B O 1
ATOM 2357 N N . TRP B 1 90 ? 96.251 117.053 105.882 1.00 28.07 82 TRP B N 1
ATOM 2358 C CA . TRP B 1 90 ? 95.537 117.143 104.614 1.00 28.07 82 TRP B CA 1
ATOM 2359 C C . TRP B 1 90 ? 96.504 117.069 103.442 1.00 28.07 82 TRP B C 1
ATOM 2360 O O . TRP B 1 90 ? 96.215 116.422 102.429 1.00 28.07 82 TRP B O 1
ATOM 2371 N N . PHE B 1 91 ? 97.656 117.729 103.557 1.00 28.72 83 PHE B N 1
ATOM 2372 C CA . PHE B 1 91 ? 98.664 117.633 102.508 1.00 28.72 83 PHE B CA 1
ATOM 2373 C C . PHE B 1 91 ? 99.164 116.203 102.373 1.00 28.72 83 PHE B C 1
ATOM 2374 O O . PHE B 1 91 ? 99.245 115.663 101.265 1.00 28.72 83 PHE B O 1
ATOM 2382 N N . VAL B 1 92 ? 99.486 115.565 103.500 1.00 28.39 84 VAL B N 1
ATOM 2383 C CA . VAL B 1 92 ? 100.010 114.203 103.457 1.00 28.39 84 VAL B CA 1
ATOM 2384 C C . VAL B 1 92 ? 98.997 113.263 102.822 1.00 28.39 84 VAL B C 1
ATOM 2385 O O . VAL B 1 92 ? 99.366 112.339 102.088 1.00 28.39 84 VAL B O 1
ATOM 2389 N N . LEU B 1 93 ? 97.712 113.476 103.097 1.00 28.08 85 LEU B N 1
ATOM 2390 C CA . LEU B 1 93 ? 96.675 112.620 102.535 1.00 28.08 85 LEU B CA 1
ATOM 2391 C C . LEU B 1 93 ? 96.474 112.881 101.045 1.00 28.08 85 LEU B C 1
ATOM 2392 O O . LEU B 1 93 ? 96.405 111.935 100.251 1.00 28.08 85 LEU B O 1
ATOM 2397 N N . TYR B 1 94 ? 96.389 114.155 100.641 1.00 28.93 86 TYR B N 1
ATOM 2398 C CA . TYR B 1 94 ? 95.941 114.514 99.298 1.00 28.93 86 TYR B CA 1
ATOM 2399 C C . TYR B 1 94 ? 96.960 115.355 98.533 1.00 28.93 86 TYR B C 1
ATOM 2400 O O . TYR B 1 94 ? 96.565 116.231 97.758 1.00 28.93 86 TYR B O 1
ATOM 2409 N N . TYR B 1 95 ? 98.261 115.123 98.727 1.00 30.02 87 TYR B N 1
ATOM 2410 C CA . TYR B 1 95 ? 99.246 115.927 98.010 1.00 30.02 87 TYR B CA 1
ATOM 2411 C C . TYR B 1 95 ? 99.154 115.721 96.504 1.00 30.02 87 TYR B C 1
ATOM 2412 O O . TYR B 1 95 ? 99.536 116.608 95.733 1.00 30.02 87 TYR B O 1
ATOM 2421 N N . GLU B 1 96 ? 98.655 114.565 96.064 1.00 31.54 88 GLU B N 1
ATOM 2422 C CA . GLU B 1 96 ? 98.555 114.298 94.636 1.00 31.54 88 GLU B CA 1
ATOM 2423 C C . GLU B 1 96 ? 97.506 115.160 93.951 1.00 31.54 88 GLU B C 1
ATOM 2424 O O . GLU B 1 96 ? 97.634 115.426 92.751 1.00 31.54 88 GLU B O 1
ATOM 2430 N N . ASP B 1 97 ? 96.481 115.610 94.683 1.00 31.71 89 ASP B N 1
ATOM 2431 C CA . ASP B 1 97 ? 95.335 116.276 94.074 1.00 31.71 89 ASP B CA 1
ATOM 2432 C C . ASP B 1 97 ? 95.103 117.673 94.644 1.00 31.71 89 ASP B C 1
ATOM 2433 O O . ASP B 1 97 ? 93.967 118.160 94.632 1.00 31.71 89 ASP B O 1
ATOM 2438 N N . LEU B 1 98 ? 96.147 118.335 95.148 1.00 30.35 90 LEU B N 1
ATOM 2439 C CA . LEU B 1 98 ? 95.987 119.726 95.557 1.00 30.35 90 LEU B CA 1
ATOM 2440 C C . LEU B 1 98 ? 95.600 120.596 94.370 1.00 30.35 90 LEU B C 1
ATOM 2441 O O . LEU B 1 98 ? 94.718 121.455 94.479 1.00 30.35 90 LEU B O 1
ATOM 2446 N N . LEU B 1 99 ? 96.249 120.388 93.229 1.00 32.55 91 LEU B N 1
ATOM 2447 C CA . LEU B 1 99 ? 95.818 121.032 92.000 1.00 32.55 91 LEU B CA 1
ATOM 2448 C C . LEU B 1 99 ? 94.456 120.496 91.579 1.00 32.55 91 LEU B C 1
ATOM 2449 O O . LEU B 1 99 ? 94.164 119.307 91.728 1.00 32.55 91 LEU B O 1
ATOM 2454 N N . GLY B 1 100 ? 93.619 121.383 91.051 1.00 33.36 92 GLY B N 1
ATOM 2455 C CA . GLY B 1 100 ? 92.312 120.974 90.581 1.00 33.36 92 GLY B CA 1
ATOM 2456 C C . GLY B 1 100 ? 91.317 120.644 91.667 1.00 33.36 92 GLY B C 1
ATOM 2457 O O . GLY B 1 100 ? 90.349 119.927 91.405 1.00 33.36 92 GLY B O 1
ATOM 2458 N N . ASP B 1 101 ? 91.526 121.146 92.883 1.00 32.17 93 ASP B N 1
ATOM 2459 C CA . ASP B 1 101 ? 90.614 120.936 93.997 1.00 32.17 93 ASP B CA 1
ATOM 2460 C C . ASP B 1 101 ? 90.278 122.279 94.623 1.00 32.17 93 ASP B C 1
ATOM 2461 O O . ASP B 1 101 ? 91.124 123.176 94.682 1.00 32.17 93 ASP B O 1
ATOM 2466 N N . GLN B 1 102 ? 89.037 122.408 95.085 1.00 31.80 94 GLN B N 1
ATOM 2467 C CA . GLN B 1 102 ? 88.531 123.645 95.668 1.00 31.80 94 GLN B CA 1
ATOM 2468 C C . GLN B 1 102 ? 87.982 123.392 97.068 1.00 31.80 94 GLN B C 1
ATOM 2469 O O . GLN B 1 102 ? 86.950 123.955 97.447 1.00 31.80 94 GLN B O 1
ATOM 2475 N N . ALA B 1 103 ? 88.662 122.546 97.837 1.00 30.51 95 ALA B N 1
ATOM 2476 C CA . ALA B 1 103 ? 88.384 122.412 99.256 1.00 30.51 95 ALA B CA 1
ATOM 2477 C C . ALA B 1 103 ? 89.208 123.442 100.014 1.00 30.51 95 ALA B C 1
ATOM 2478 O O . ALA B 1 103 ? 90.270 123.870 99.556 1.00 30.51 95 ALA B O 1
ATOM 2480 N N . PHE B 1 104 ? 88.709 123.831 101.190 1.00 30.90 96 PHE B N 1
ATOM 2481 C CA . PHE B 1 104 ? 89.266 124.976 101.905 1.00 30.90 96 PHE B CA 1
ATOM 2482 C C . PHE B 1 104 ? 90.759 124.797 102.159 1.00 30.90 96 PHE B C 1
ATOM 2483 O O . PHE B 1 104 ? 91.569 125.680 101.844 1.00 30.90 96 PHE B O 1
ATOM 2491 N N . LEU B 1 105 ? 91.148 123.647 102.708 1.00 29.02 97 LEU B N 1
ATOM 2492 C CA . LEU B 1 105 ? 92.557 123.410 102.989 1.00 29.02 97 LEU B CA 1
ATOM 2493 C C . LEU B 1 105 ? 93.364 123.238 101.708 1.00 29.02 97 LEU B C 1
ATOM 2494 O O . LEU B 1 105 ? 94.538 123.624 101.659 1.00 29.02 97 LEU B O 1
ATOM 2499 N N . SER B 1 106 ? 92.759 122.672 100.663 1.00 29.85 98 SER B N 1
ATOM 2500 C CA . SER B 1 106 ? 93.450 122.573 99.382 1.00 29.85 98 SER B CA 1
ATOM 2501 C C . SER B 1 106 ? 93.758 123.954 98.817 1.00 29.85 98 SER B C 1
ATOM 2502 O O . SER B 1 106 ? 94.865 124.197 98.320 1.00 29.85 98 SER B O 1
ATOM 2505 N N . GLN B 1 107 ? 92.793 124.873 98.885 1.00 30.40 99 GLN B N 1
ATOM 2506 C CA . GLN B 1 107 ? 93.045 126.241 98.446 1.00 30.40 99 GLN B CA 1
ATOM 2507 C C . GLN B 1 107 ? 94.088 126.922 99.319 1.00 30.40 99 GLN B C 1
ATOM 2508 O O . GLN B 1 107 ? 94.913 127.692 98.813 1.00 30.40 99 GLN B O 1
ATOM 2514 N N . LEU B 1 108 ? 94.067 126.656 100.625 1.00 29.67 100 LEU B N 1
ATOM 2515 C CA . LEU B 1 108 ? 95.097 127.195 101.506 1.00 29.67 100 LEU B CA 1
ATOM 2516 C C . LEU B 1 108 ? 96.481 126.740 101.067 1.00 29.67 100 LEU B C 1
ATOM 2517 O O . LEU B 1 108 ? 97.425 127.538 101.013 1.00 29.67 100 LEU B O 1
ATOM 2522 N N . TRP B 1 109 ? 96.623 125.451 100.763 1.00 28.60 101 TRP B N 1
ATOM 2523 C CA . TRP B 1 109 ? 97.920 124.936 100.338 1.00 28.60 101 TRP B CA 1
ATOM 2524 C C . TRP B 1 109 ? 98.329 125.516 98.993 1.00 28.60 101 TRP B C 1
ATOM 2525 O O . TRP B 1 109 ? 99.506 125.831 98.779 1.00 28.60 101 TRP B O 1
ATOM 2536 N N . LYS B 1 110 ? 97.375 125.659 98.073 1.00 30.26 102 LYS B N 1
ATOM 2537 C CA . LYS B 1 110 ? 97.686 126.263 96.783 1.00 30.26 102 LYS B CA 1
ATOM 2538 C C . LYS B 1 110 ? 98.172 127.695 96.953 1.00 30.26 102 LYS B C 1
ATOM 2539 O O . LYS B 1 110 ? 99.077 128.141 96.239 1.00 30.26 102 LYS B O 1
ATOM 2545 N N . GLU B 1 111 ? 97.580 128.433 97.893 1.00 29.23 103 GLU B N 1
ATOM 2546 C CA . GLU B 1 111 ? 98.020 129.801 98.151 1.00 29.23 103 GLU B CA 1
ATOM 2547 C C . GLU B 1 111 ? 99.412 129.817 98.773 1.00 29.23 103 GLU B C 1
ATOM 2548 O O . GLU B 1 111 ? 100.279 130.597 98.366 1.00 29.23 103 GLU B O 1
ATOM 2554 N N . TYR B 1 112 ? 99.641 128.958 99.769 1.00 28.63 104 TYR B N 1
ATOM 2555 C CA . TYR B 1 112 ? 100.930 128.944 100.455 1.00 28.63 104 TYR B CA 1
ATOM 2556 C C . TYR B 1 112 ? 102.061 128.552 99.515 1.00 28.63 104 TYR B C 1
ATOM 2557 O O . TYR B 1 112 ? 103.165 129.100 99.599 1.00 28.63 104 TYR B O 1
ATOM 2566 N N . ALA B 1 113 ? 101.810 127.603 98.612 1.00 29.77 105 ALA B N 1
ATOM 2567 C CA . ALA B 1 113 ? 102.879 127.070 97.779 1.00 29.77 105 ALA B CA 1
ATOM 2568 C C . ALA B 1 113 ? 103.429 128.085 96.787 1.00 29.77 105 ALA B C 1
ATOM 2569 O O . ALA B 1 113 ? 104.441 127.800 96.139 1.00 29.77 105 ALA B O 1
ATOM 2571 N N . LYS B 1 114 ? 102.794 129.247 96.637 1.00 29.62 106 LYS B N 1
ATOM 2572 C CA . LYS B 1 114 ? 103.354 130.276 95.771 1.00 29.62 106 LYS B CA 1
ATOM 2573 C C . LYS B 1 114 ? 104.703 130.770 96.278 1.00 29.62 106 LYS B C 1
ATOM 2574 O O . LYS B 1 114 ? 105.456 131.377 95.509 1.00 29.62 106 LYS B O 1
ATOM 2580 N N . GLY B 1 115 ? 105.020 130.530 97.550 1.00 29.37 107 GLY B N 1
ATOM 2581 C CA . GLY B 1 115 ? 106.344 130.788 98.085 1.00 29.37 107 GLY B CA 1
ATOM 2582 C C . GLY B 1 115 ? 107.223 129.554 98.145 1.00 29.37 107 GLY B C 1
ATOM 2583 O O . GLY B 1 115 ? 108.437 129.664 98.340 1.00 29.37 107 GLY B O 1
ATOM 2584 N N . ASP B 1 116 ? 106.625 128.369 97.986 1.00 30.03 108 ASP B N 1
ATOM 2585 C CA . ASP B 1 116 ? 107.392 127.122 97.955 1.00 30.03 108 ASP B CA 1
ATOM 2586 C C . ASP B 1 116 ? 106.595 126.120 97.121 1.00 30.03 108 ASP B C 1
ATOM 2587 O O . ASP B 1 116 ? 105.577 125.600 97.584 1.00 30.03 108 ASP B O 1
ATOM 2592 N N . SER B 1 117 ? 107.074 125.850 95.911 1.00 30.32 109 SER B N 1
ATOM 2593 C CA . SER B 1 117 ? 106.354 125.010 94.965 1.00 30.32 109 SER B CA 1
ATOM 2594 C C . SER B 1 117 ? 106.590 123.519 95.174 1.00 30.32 109 SER B C 1
ATOM 2595 O O . SER B 1 117 ? 106.002 122.715 94.444 1.00 30.32 109 SER B O 1
ATOM 2598 N N . ARG B 1 118 ? 107.427 123.126 96.137 1.00 30.02 110 ARG B N 1
ATOM 2599 C CA . ARG B 1 118 ? 107.643 121.705 96.386 1.00 30.02 110 ARG B CA 1
ATOM 2600 C C . ARG B 1 118 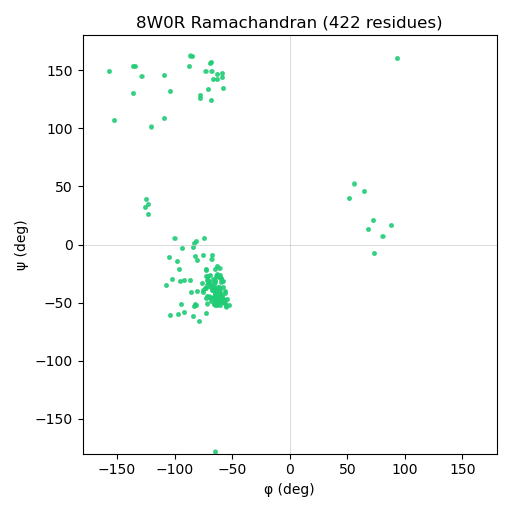? 106.372 121.008 96.847 1.00 30.02 110 ARG B C 1
ATOM 2601 O O . ARG B 1 118 ? 106.218 119.800 96.636 1.00 30.02 110 ARG B O 1
ATOM 2609 N N . TYR B 1 119 ? 105.453 121.739 97.480 1.00 29.59 111 TYR B N 1
ATOM 2610 C CA . TYR B 1 119 ? 104.204 121.132 97.918 1.00 29.59 111 TYR B CA 1
ATOM 2611 C C . TYR B 1 119 ? 103.271 120.832 96.753 1.00 29.59 111 TYR B C 1
ATOM 2612 O O . TYR B 1 119 ? 102.389 119.977 96.887 1.00 29.59 111 TYR B O 1
ATOM 2621 N N . ILE B 1 120 ? 103.444 121.512 95.623 1.00 31.31 112 ILE B N 1
ATOM 2622 C CA . ILE B 1 120 ? 102.684 121.188 94.421 1.00 31.31 112 ILE B CA 1
ATOM 2623 C C . ILE B 1 120 ? 103.365 120.093 93.608 1.00 31.31 112 ILE B C 1
ATOM 2624 O O . ILE B 1 120 ? 102.688 119.318 92.926 1.00 31.31 112 ILE B O 1
ATOM 2629 N N . LEU B 1 121 ? 104.692 120.013 93.662 1.00 31.23 113 LEU B N 1
ATOM 2630 C CA . LEU B 1 121 ? 105.428 119.020 92.895 1.00 31.23 113 LEU B CA 1
ATOM 2631 C C . LEU B 1 121 ? 105.472 117.660 93.578 1.00 31.23 113 LEU B C 1
ATOM 2632 O O . LEU B 1 121 ? 105.892 116.684 92.949 1.00 31.23 113 LEU B O 1
ATOM 2637 N N . GLY B 1 122 ? 105.047 117.570 94.834 1.00 31.17 114 GLY B N 1
ATOM 2638 C CA . GLY B 1 122 ? 105.088 116.311 95.553 1.00 31.17 114 GLY B CA 1
ATOM 2639 C C . GLY B 1 122 ? 106.491 115.788 95.775 1.00 31.17 114 GLY B C 1
ATOM 2640 O O . GLY B 1 122 ? 106.751 114.602 95.548 1.00 31.17 114 GLY B O 1
ATOM 2641 N N . ASP B 1 123 ? 107.405 116.653 96.211 1.00 30.90 115 ASP B N 1
ATOM 2642 C CA . ASP B 1 123 ? 108.779 116.233 96.449 1.00 30.90 115 ASP B CA 1
ATOM 2643 C C . ASP B 1 123 ? 108.826 115.184 97.553 1.00 30.90 115 ASP B C 1
ATOM 2644 O O . ASP B 1 123 ? 108.079 115.258 98.532 1.00 30.90 115 ASP B O 1
ATOM 2649 N N . ASN B 1 124 ? 109.712 114.198 97.386 1.00 30.61 116 ASN B N 1
ATOM 2650 C CA . ASN B 1 124 ? 109.756 113.073 98.317 1.00 30.61 116 ASN B CA 1
ATOM 2651 C C . ASN B 1 124 ? 110.133 113.528 99.721 1.00 30.61 116 ASN B C 1
ATOM 2652 O O . ASN B 1 124 ? 109.520 113.105 100.709 1.00 30.61 116 ASN B O 1
ATOM 2657 N N . PHE B 1 125 ? 111.135 114.402 99.832 1.00 29.55 117 PHE B N 1
ATOM 2658 C CA . PHE B 1 125 ? 111.553 114.873 101.148 1.00 29.55 117 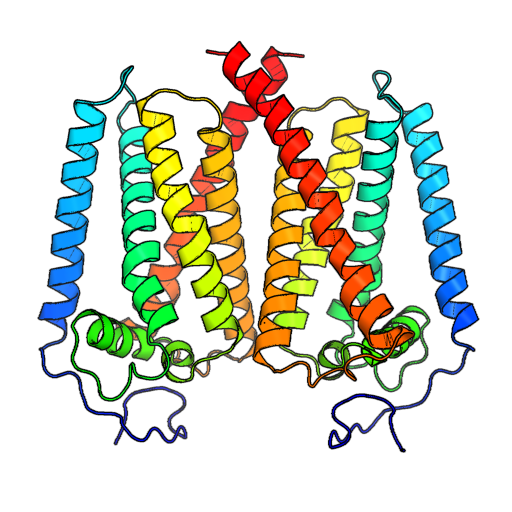PHE B CA 1
ATOM 2659 C C . PHE B 1 125 ? 110.420 115.607 101.849 1.00 29.55 117 PHE B C 1
ATOM 2660 O O . PHE B 1 125 ? 110.174 115.400 103.042 1.00 29.55 117 PHE B O 1
ATOM 2668 N N . THR B 1 126 ? 109.725 116.480 101.119 1.00 29.66 118 THR B N 1
ATOM 2669 C CA . THR B 1 126 ? 108.618 117.231 101.702 1.00 29.66 118 THR B CA 1
ATOM 2670 C C . THR B 1 126 ? 107.525 116.298 102.207 1.00 29.66 118 THR B C 1
ATOM 2671 O O . THR B 1 126 ? 107.046 116.432 103.339 1.00 29.66 118 THR B O 1
ATOM 2675 N N . VAL B 1 127 ? 107.119 115.338 101.374 1.00 29.47 119 VAL B N 1
ATOM 2676 C CA . VAL B 1 127 ? 106.044 114.432 101.761 1.00 29.47 119 VAL B CA 1
ATOM 2677 C C . VAL B 1 127 ? 106.447 113.625 102.986 1.00 29.47 119 VAL B C 1
ATOM 2678 O O . VAL B 1 127 ? 105.660 113.468 103.924 1.00 29.47 119 VAL B O 1
ATOM 2682 N N . CYS B 1 128 ? 107.680 113.112 103.008 1.00 29.34 120 CYS B N 1
ATOM 2683 C CA . CYS B 1 128 ? 108.124 112.317 104.148 1.00 29.34 120 CYS B CA 1
ATOM 2684 C C . CYS B 1 128 ? 108.183 113.153 105.421 1.00 29.34 120 CYS B C 1
ATOM 2685 O O . CYS B 1 128 ? 107.751 112.705 106.494 1.00 29.34 120 CYS B O 1
ATOM 2688 N N . MET B 1 129 ? 108.717 114.371 105.323 1.00 29.53 121 MET B N 1
ATOM 2689 C CA . MET B 1 129 ? 108.867 115.216 106.501 1.00 29.53 121 MET B CA 1
ATOM 2690 C C . MET B 1 129 ? 107.508 115.601 107.073 1.00 29.53 121 MET B C 1
ATOM 2691 O O . MET B 1 129 ? 107.301 115.558 108.291 1.00 29.53 121 MET B O 1
ATOM 2696 N N . GLU B 1 130 ? 106.558 115.969 106.209 1.00 29.14 122 GLU B N 1
ATOM 2697 C CA . GLU B 1 130 ? 105.224 116.290 106.707 1.00 29.14 122 GLU B CA 1
ATOM 2698 C C . GLU B 1 130 ? 104.479 115.050 107.182 1.00 29.14 122 GLU B C 1
ATOM 2699 O O . GLU B 1 130 ? 103.639 115.152 108.080 1.00 29.14 122 GLU B O 1
ATOM 2705 N N . THR B 1 131 ? 104.786 113.874 106.634 1.00 28.50 123 THR B N 1
ATOM 2706 C CA . THR B 1 131 ? 104.201 112.648 107.166 1.00 28.50 123 THR B CA 1
ATOM 2707 C C . THR B 1 131 ? 104.645 112.423 108.604 1.00 28.50 123 THR B C 1
ATOM 2708 O O . THR B 1 131 ? 103.822 112.164 109.492 1.00 28.50 123 THR B O 1
ATOM 2712 N N . ILE B 1 132 ? 105.952 112.528 108.851 1.00 28.31 124 ILE B N 1
ATOM 2713 C CA . ILE B 1 132 ? 106.460 112.379 110.212 1.00 28.31 124 ILE B CA 1
ATOM 2714 C C . ILE B 1 132 ? 105.875 113.455 111.116 1.00 28.31 124 ILE B C 1
ATOM 2715 O O . ILE B 1 132 ? 105.482 113.181 112.257 1.00 28.31 124 ILE B O 1
ATOM 2720 N N . THR B 1 133 ? 105.802 114.692 110.624 1.00 28.47 125 THR B N 1
ATOM 2721 C CA . THR B 1 133 ? 105.295 115.790 111.438 1.00 28.47 125 THR B CA 1
ATOM 2722 C C . THR B 1 133 ? 103.838 115.564 111.826 1.00 28.47 125 THR B C 1
ATOM 2723 O O . THR B 1 133 ? 103.442 115.812 112.970 1.00 28.47 125 THR B O 1
ATOM 2727 N N . ALA B 1 134 ? 103.022 115.096 110.881 1.00 28.31 126 ALA B N 1
ATOM 2728 C CA . ALA B 1 134 ? 101.608 114.893 111.162 1.00 28.31 126 ALA B CA 1
ATOM 2729 C C . ALA B 1 134 ? 101.386 113.693 112.071 1.00 28.31 126 ALA B C 1
ATOM 2730 O O . ALA B 1 134 ? 100.501 113.721 112.935 1.00 28.31 126 ALA B O 1
ATOM 2732 N N . CYS B 1 135 ? 102.170 112.628 111.896 1.00 28.65 127 CYS B N 1
ATOM 2733 C CA . CYS B 1 135 ? 101.910 111.413 112.658 1.00 28.65 127 CYS B CA 1
ATOM 2734 C C . CYS B 1 135 ? 102.473 111.491 114.073 1.00 28.65 127 CYS B C 1
ATOM 2735 O O . CYS B 1 135 ? 101.824 111.034 115.020 1.00 28.65 127 CYS B O 1
ATOM 2738 N N . LEU B 1 136 ? 103.666 112.064 114.242 1.00 28.16 128 LEU B N 1
ATOM 2739 C CA . LEU B 1 136 ? 104.328 112.059 115.544 1.00 28.16 128 LEU B CA 1
ATOM 2740 C C . LEU B 1 136 ? 104.097 113.354 116.318 1.00 28.16 128 LEU B C 1
ATOM 2741 O O . LEU B 1 136 ? 103.549 113.336 117.425 1.00 28.16 128 LEU B O 1
ATOM 2746 N N . TRP B 1 137 ? 104.513 114.487 115.752 1.00 27.32 129 TRP B N 1
ATOM 2747 C CA . TRP B 1 137 ? 104.633 115.713 116.534 1.00 27.32 129 TRP B CA 1
ATOM 2748 C C . TRP B 1 137 ? 103.289 116.330 116.902 1.00 27.32 129 TRP B C 1
ATOM 2749 O O . TRP B 1 137 ? 103.225 117.096 117.866 1.00 27.32 129 TRP B O 1
ATOM 2760 N N . GLY B 1 138 ? 102.216 116.016 116.185 1.00 27.24 130 GLY B N 1
ATOM 2761 C CA . GLY B 1 138 ? 100.910 116.539 116.520 1.00 27.24 130 GLY B CA 1
ATOM 2762 C C . GLY B 1 138 ? 100.326 115.909 117.770 1.00 27.24 130 GLY B C 1
ATOM 2763 O O . GLY B 1 138 ? 99.980 116.590 118.750 1.00 27.24 130 GLY B O 1
ATOM 2764 N N . PRO B 1 139 ? 100.170 114.583 117.742 1.00 26.96 131 PRO B N 1
ATOM 2765 C CA . PRO B 1 139 ? 99.727 113.883 118.956 1.00 26.96 131 PRO B CA 1
ATOM 2766 C C . PRO B 1 139 ? 100.644 114.113 120.140 1.00 26.96 131 PRO B C 1
ATOM 2767 O O . PRO B 1 139 ? 100.166 114.236 121.272 1.00 26.96 131 PRO B O 1
ATOM 2771 N N . LEU B 1 140 ? 101.956 114.191 119.912 1.00 26.32 132 LEU B N 1
ATOM 2772 C CA . LEU B 1 140 ? 102.875 114.467 121.010 1.00 26.32 132 LEU B CA 1
ATOM 2773 C C . LEU B 1 140 ? 102.721 115.897 121.513 1.00 26.32 132 LEU B C 1
ATOM 2774 O O . LEU B 1 140 ? 102.840 116.153 122.716 1.00 26.32 132 LEU B O 1
ATOM 2779 N N . SER B 1 141 ? 102.451 116.844 120.613 1.00 26.59 133 SER B N 1
ATOM 2780 C CA . SER B 1 141 ? 102.210 118.216 121.040 1.00 26.59 133 SER B CA 1
ATOM 2781 C C . SER B 1 141 ? 100.973 118.312 121.916 1.00 26.59 133 SER B C 1
ATOM 2782 O O . SER B 1 141 ? 100.960 119.069 122.893 1.00 26.59 133 SER B O 1
ATOM 2785 N N . LEU B 1 142 ? 99.923 117.562 121.583 1.00 26.54 134 LEU B N 1
ATOM 2786 C CA . LEU B 1 142 ? 98.737 117.551 122.435 1.00 26.54 134 LEU B CA 1
ATOM 2787 C C . LEU B 1 142 ? 98.979 116.793 123.738 1.00 26.54 134 LEU B C 1
ATOM 2788 O O . LEU B 1 142 ? 98.440 117.169 124.791 1.00 26.54 134 LEU B O 1
ATOM 2793 N N . TRP B 1 143 ? 99.787 115.734 123.689 1.00 25.62 135 TRP B N 1
ATOM 2794 C CA . TRP B 1 143 ? 100.136 115.010 124.902 1.00 25.62 135 TRP B CA 1
ATOM 2795 C C . TRP B 1 143 ? 100.950 115.881 125.847 1.00 25.62 135 TRP B C 1
ATOM 2796 O O . TRP B 1 143 ? 100.861 115.717 127.065 1.00 25.62 135 TRP B O 1
ATOM 2807 N N . VAL B 1 144 ? 101.742 116.808 125.306 1.00 25.61 136 VAL B N 1
ATOM 2808 C CA . VAL B 1 144 ? 102.462 117.760 126.150 1.00 25.61 136 VAL B CA 1
ATOM 2809 C C . VAL B 1 144 ? 101.475 118.597 126.951 1.00 25.61 136 VAL B C 1
ATOM 2810 O O . VAL B 1 144 ? 101.654 118.830 128.153 1.00 25.61 136 VAL B O 1
ATOM 2814 N N . VAL B 1 145 ? 100.419 119.069 126.288 1.00 25.62 137 VAL B N 1
ATOM 2815 C CA . VAL B 1 145 ? 99.402 119.867 126.966 1.00 25.62 137 VAL B CA 1
ATOM 2816 C C . VAL B 1 145 ? 98.727 119.042 128.051 1.00 25.62 137 VAL B C 1
ATOM 2817 O O . VAL B 1 145 ? 98.546 119.498 129.188 1.00 25.62 137 VAL B O 1
ATOM 2821 N N . ILE B 1 146 ? 98.349 117.807 127.714 1.00 25.61 138 ILE B N 1
ATOM 2822 C CA . ILE B 1 146 ? 97.695 116.946 128.698 1.00 25.61 138 ILE B CA 1
ATOM 2823 C C . ILE B 1 146 ? 98.616 116.697 129.887 1.00 25.61 138 ILE B C 1
ATOM 2824 O O . ILE B 1 146 ? 98.171 116.668 131.040 1.00 25.61 138 ILE B O 1
ATOM 2829 N N . ALA B 1 147 ? 99.911 116.508 129.628 1.00 25.61 139 ALA B N 1
ATOM 2830 C CA . ALA B 1 147 ? 100.863 116.262 130.704 1.00 25.61 139 ALA B CA 1
ATOM 2831 C C . ALA B 1 147 ? 100.994 117.476 131.611 1.00 25.61 139 ALA B C 1
ATOM 2832 O O . ALA B 1 147 ? 100.985 117.352 132.841 1.00 25.61 139 ALA B O 1
ATOM 2834 N N . PHE B 1 148 ? 101.121 118.665 131.019 1.00 25.61 140 PHE B N 1
ATOM 2835 C CA . PHE B 1 148 ? 101.294 119.867 131.825 1.00 25.61 140 PHE B CA 1
ATOM 2836 C C . PHE B 1 148 ? 100.048 120.184 132.637 1.00 25.61 140 PHE B C 1
ATOM 2837 O O . PHE B 1 148 ? 100.150 120.774 133.718 1.00 25.61 140 PHE B O 1
ATOM 2845 N N . LEU B 1 149 ? 98.869 119.810 132.139 1.00 25.99 141 LEU B N 1
ATOM 2846 C CA . LEU B 1 149 ? 97.650 120.075 132.893 1.00 25.99 141 LEU B CA 1
ATOM 2847 C C . LEU B 1 149 ? 97.601 119.275 134.188 1.00 25.99 141 LEU B C 1
ATOM 2848 O O . LEU B 1 149 ? 97.151 119.793 135.216 1.00 25.99 141 LEU B O 1
ATOM 2853 N N . ARG B 1 150 ? 98.055 118.023 134.159 1.00 26.21 142 ARG B N 1
ATOM 2854 C CA . ARG B 1 150 ? 97.982 117.130 135.307 1.00 26.21 142 ARG B CA 1
ATOM 2855 C C . ARG B 1 150 ? 99.296 117.023 136.070 1.00 26.21 142 ARG B C 1
ATOM 2856 O O . ARG B 1 150 ? 99.385 116.229 137.012 1.00 26.21 142 ARG B O 1
ATOM 2864 N N . GLN B 1 151 ? 100.309 117.807 135.702 1.00 25.61 143 GLN B N 1
ATOM 2865 C CA . GLN B 1 151 ? 101.645 117.711 136.293 1.00 25.61 143 GLN B CA 1
ATOM 2866 C C . GLN B 1 151 ? 102.172 116.283 136.259 1.00 25.61 143 GLN B C 1
ATOM 2867 O O . GLN B 1 151 ? 102.799 115.804 137.206 1.00 25.61 143 GLN B O 1
ATOM 2873 N N . HIS B 1 152 ? 101.918 115.595 135.157 1.00 25.61 144 HIS B N 1
ATOM 2874 C CA . HIS B 1 152 ? 102.559 114.312 134.963 1.00 25.61 144 HIS B CA 1
ATOM 2875 C C . HIS B 1 152 ? 104.050 114.527 134.717 1.00 25.61 144 HIS B C 1
ATOM 2876 O O . HIS B 1 152 ? 104.458 115.601 134.266 1.00 25.61 144 HIS B O 1
ATOM 2883 N N . PRO B 1 153 ? 104.889 113.528 134.991 1.00 25.61 145 PRO B N 1
ATOM 2884 C CA . PRO B 1 153 ? 106.243 113.568 134.431 1.00 25.61 145 PRO B CA 1
ATOM 2885 C C . PRO B 1 153 ? 106.220 113.470 132.920 1.00 25.61 145 PRO B C 1
ATOM 2886 O O . PRO B 1 153 ? 105.131 113.439 132.338 1.00 25.61 145 PRO B O 1
ATOM 2890 N N . LEU B 1 154 ? 107.383 113.454 132.272 1.00 25.61 146 LEU B N 1
ATOM 2891 C CA . LEU B 1 154 ? 107.492 113.431 130.816 1.00 25.61 146 LEU B CA 1
ATOM 2892 C C . LEU B 1 154 ? 107.129 114.767 130.178 1.00 25.61 146 LEU B C 1
ATOM 2893 O O . LEU B 1 154 ? 107.325 114.931 128.971 1.00 25.61 146 LEU B O 1
ATOM 2898 N N . ARG B 1 155 ? 106.620 115.733 130.950 1.00 25.61 147 ARG B N 1
ATOM 2899 C CA . ARG B 1 155 ? 106.124 116.960 130.336 1.00 25.61 147 ARG B CA 1
ATOM 2900 C C . ARG B 1 155 ? 107.260 117.739 129.686 1.00 25.61 147 ARG B C 1
ATOM 2901 O O . ARG B 1 155 ? 107.189 118.094 128.501 1.00 25.61 147 ARG B O 1
ATOM 2909 N N . PHE B 1 156 ? 108.337 117.974 130.431 1.00 25.61 148 PHE B N 1
ATOM 2910 C CA . PHE B 1 156 ? 109.502 118.625 129.857 1.00 25.61 148 PHE B CA 1
ATOM 2911 C C . PHE B 1 156 ? 110.245 117.715 128.891 1.00 25.61 148 PHE B C 1
ATOM 2912 O O . PHE B 1 156 ? 110.828 118.208 127.922 1.00 25.61 148 PHE B O 1
ATOM 2920 N N . ILE B 1 157 ? 110.208 116.401 129.113 1.00 25.61 149 ILE B N 1
ATOM 2921 C CA . ILE B 1 157 ? 110.811 115.466 128.168 1.00 25.61 149 ILE B CA 1
ATOM 2922 C C . ILE B 1 157 ? 110.106 115.553 126.820 1.00 25.61 149 ILE B C 1
ATOM 2923 O O . ILE B 1 157 ? 110.748 115.646 125.766 1.00 25.61 149 ILE B O 1
ATOM 2928 N N . LEU B 1 158 ? 108.772 115.514 126.834 1.00 25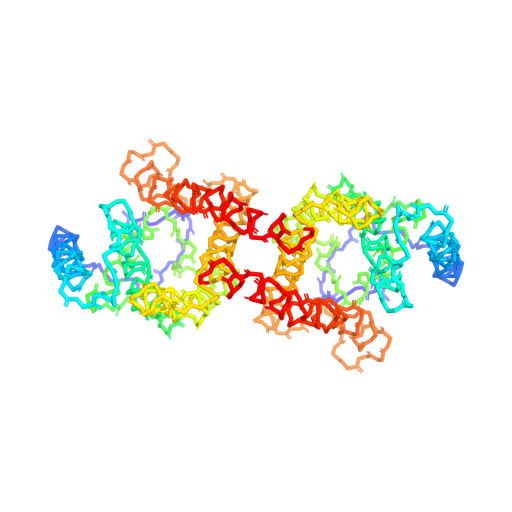.61 150 LEU B N 1
ATOM 2929 C CA . LEU B 1 158 ? 108.010 115.620 125.595 1.00 25.61 150 LEU B CA 1
ATOM 2930 C C . LEU B 1 158 ? 108.220 116.977 124.941 1.00 25.61 150 LEU B C 1
ATOM 2931 O O . LEU B 1 158 ? 108.335 117.077 123.714 1.00 25.61 150 LEU B O 1
ATOM 2936 N N . GLN B 1 159 ? 108.257 118.040 125.746 1.00 25.61 151 GLN B N 1
ATOM 2937 C CA . GLN B 1 159 ? 108.516 119.367 125.200 1.00 25.61 151 GLN B CA 1
ATOM 2938 C C . GLN B 1 159 ? 109.857 119.404 124.475 1.00 25.61 151 GLN B C 1
ATOM 2939 O O . GLN B 1 159 ? 109.948 119.878 123.334 1.00 25.61 151 GLN B O 1
ATOM 2945 N N . LEU B 1 160 ? 110.903 118.877 125.115 1.00 25.61 152 LEU B N 1
ATOM 2946 C CA . LEU B 1 160 ? 112.226 118.845 124.503 1.00 25.61 152 LEU B CA 1
ATOM 2947 C C . LEU B 1 160 ? 112.216 118.036 123.214 1.00 25.61 152 LEU B C 1
ATOM 2948 O O . LEU B 1 160 ? 112.771 118.464 122.196 1.00 25.61 152 LEU B O 1
ATOM 2953 N N . VAL B 1 161 ? 111.593 116.857 123.240 1.00 25.61 153 VAL B N 1
ATOM 2954 C CA . VAL B 1 161 ? 111.605 115.987 122.067 1.00 25.61 153 VAL B CA 1
ATOM 2955 C C . VAL B 1 161 ? 110.895 116.657 120.898 1.00 25.61 153 VAL B C 1
ATOM 2956 O O . VAL B 1 161 ? 111.406 116.677 119.768 1.00 25.61 153 VAL B O 1
ATOM 2960 N N . VAL B 1 162 ? 109.711 117.218 121.147 1.00 25.73 154 VAL B N 1
ATOM 2961 C CA . VAL B 1 162 ? 108.940 117.841 120.077 1.00 25.73 154 VAL B CA 1
ATOM 2962 C C . VAL B 1 162 ? 109.688 119.042 119.514 1.00 25.73 154 VAL B C 1
ATOM 2963 O O . VAL B 1 162 ? 109.758 119.233 118.293 1.00 25.73 154 VAL B O 1
ATOM 2967 N N . SER B 1 163 ? 110.253 119.874 120.392 1.00 25.61 155 SER B N 1
ATOM 2968 C CA . SER B 1 163 ? 110.974 121.051 119.924 1.00 25.61 155 SER B CA 1
ATOM 2969 C C . SER B 1 163 ? 112.196 120.658 119.100 1.00 25.61 155 SER B C 1
ATOM 2970 O O . SER B 1 163 ? 112.477 121.262 118.058 1.00 25.61 155 SER B O 1
ATOM 2973 N N . VAL B 1 164 ? 112.935 119.642 119.553 1.00 25.61 156 VAL B N 1
ATOM 2974 C CA . VAL B 1 164 ? 114.116 119.195 118.820 1.00 25.61 156 VAL B CA 1
ATOM 2975 C C . VAL B 1 164 ? 113.721 118.673 117.446 1.00 25.61 156 VAL B C 1
ATOM 2976 O O . VAL B 1 164 ? 114.376 118.972 116.439 1.00 25.61 156 VAL B O 1
ATOM 2980 N N . GLY B 1 165 ? 112.652 117.878 117.380 1.00 26.47 157 GLY B N 1
ATOM 2981 C CA . GLY B 1 165 ? 112.199 117.382 116.092 1.00 26.47 157 GLY B CA 1
ATOM 2982 C C . GLY B 1 165 ? 111.780 118.496 115.152 1.00 26.47 157 GLY B C 1
ATOM 2983 O O . GLY B 1 165 ? 112.113 118.477 113.961 1.00 26.47 157 GLY B O 1
ATOM 2984 N N . GLN B 1 166 ? 111.042 119.481 115.670 1.00 26.66 158 GLN B N 1
ATOM 2985 C CA . GLN B 1 166 ? 110.627 120.606 114.840 1.00 26.66 158 GLN B CA 1
ATOM 2986 C C . GLN B 1 166 ? 111.832 121.372 114.311 1.00 26.66 158 GLN B C 1
ATOM 2987 O O . GLN B 1 166 ? 111.876 121.739 113.129 1.00 26.66 158 GLN B O 1
ATOM 2993 N N . ILE B 1 167 ? 112.822 121.620 115.171 1.00 26.56 159 ILE B N 1
ATOM 2994 C CA . ILE B 1 167 ? 114.011 122.352 114.743 1.00 26.56 159 ILE B CA 1
ATOM 2995 C C . ILE B 1 167 ? 114.760 121.568 113.674 1.00 26.56 159 ILE B C 1
ATOM 2996 O O . ILE B 1 167 ? 115.215 122.132 112.674 1.00 26.56 159 ILE B O 1
ATOM 3001 N N . TYR B 1 168 ? 114.906 120.256 113.872 1.00 27.90 160 TYR B N 1
ATOM 3002 C CA . TYR B 1 168 ? 115.608 119.434 112.891 1.00 27.90 160 TYR B CA 1
ATOM 3003 C C . TYR B 1 168 ? 114.902 119.471 111.542 1.00 27.90 160 TYR B C 1
ATOM 3004 O O . TYR B 1 168 ? 115.543 119.651 110.496 1.00 27.90 160 TYR B O 1
ATOM 3013 N N . GLY B 1 169 ? 113.577 119.320 111.549 1.00 28.08 161 GLY B N 1
ATOM 3014 C CA . GLY B 1 169 ? 112.836 119.359 110.301 1.00 28.08 161 GLY B CA 1
ATOM 3015 C C . GLY B 1 169 ? 112.957 120.693 109.594 1.00 28.08 161 GLY B C 1
ATOM 3016 O O . GLY B 1 169 ? 113.176 120.745 108.380 1.00 28.08 161 GLY B O 1
ATOM 3017 N N . ASP B 1 170 ? 112.826 121.791 110.341 1.00 27.93 162 ASP B N 1
ATOM 3018 C CA . ASP B 1 170 ? 112.906 123.111 109.725 1.00 27.93 162 ASP B CA 1
ATOM 3019 C C . ASP B 1 170 ? 114.303 123.375 109.174 1.00 27.93 162 ASP B C 1
ATOM 3020 O O . ASP B 1 170 ? 114.458 123.976 108.103 1.00 27.93 162 ASP B O 1
AT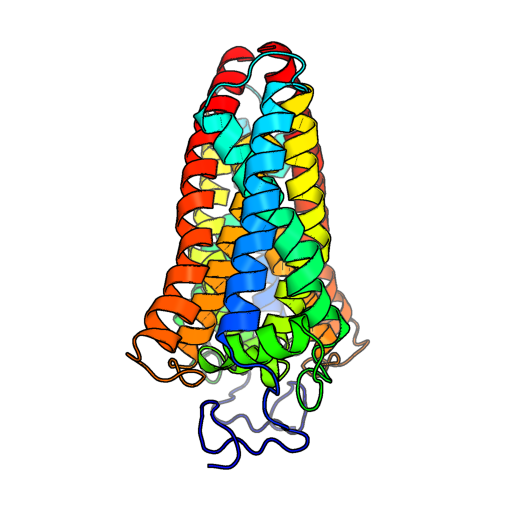OM 3025 N N . VAL B 1 171 ? 115.336 122.939 109.898 1.00 27.69 163 VAL B N 1
ATOM 3026 C CA . VAL B 1 171 ? 116.704 123.142 109.436 1.00 27.69 163 VAL B CA 1
ATOM 3027 C C . VAL B 1 171 ? 116.948 122.371 108.148 1.00 27.69 163 VAL B C 1
ATOM 3028 O O . VAL B 1 171 ? 117.552 122.893 107.204 1.00 27.69 163 VAL B O 1
ATOM 3032 N N . LEU B 1 172 ? 116.497 121.115 108.087 1.00 28.83 164 LEU B N 1
ATOM 3033 C CA . LEU B 1 172 ? 116.655 120.353 106.850 1.00 28.83 164 LEU B CA 1
ATOM 3034 C C . LEU B 1 172 ? 115.886 121.003 105.707 1.00 28.83 164 LEU B C 1
ATOM 3035 O O . LEU B 1 172 ? 116.376 121.066 104.573 1.00 28.83 164 LEU B O 1
ATOM 3040 N N . TYR B 1 173 ? 114.675 121.486 105.989 1.00 29.05 165 TYR B N 1
ATOM 3041 C CA . TYR B 1 173 ? 113.876 122.180 104.985 1.00 29.05 165 TYR B CA 1
ATOM 3042 C C . TYR B 1 173 ? 114.643 123.356 104.389 1.00 29.05 165 TYR B C 1
ATOM 3043 O O . TYR B 1 173 ? 114.816 123.454 103.162 1.00 29.05 165 TYR B O 1
ATOM 3052 N N . PHE B 1 174 ? 115.145 124.239 105.256 1.00 28.29 166 PHE B N 1
ATOM 3053 C CA . PHE B 1 174 ? 115.874 125.415 104.794 1.00 28.29 166 PHE B CA 1
ATOM 3054 C C . PHE B 1 174 ? 117.146 125.028 104.054 1.00 28.29 166 PHE B C 1
ATOM 3055 O O . PHE B 1 174 ? 117.469 125.621 103.020 1.00 28.29 166 PHE B O 1
ATOM 3063 N N . LEU B 1 175 ? 117.887 124.046 104.570 1.00 28.76 167 LEU B N 1
ATOM 3064 C CA . LEU B 1 175 ? 119.153 123.673 103.950 1.00 28.76 167 LEU B CA 1
ATOM 3065 C C . LEU B 1 175 ? 118.932 123.095 102.559 1.00 28.76 167 LEU B C 1
ATOM 3066 O O . LEU B 1 175 ? 119.669 123.413 101.618 1.00 28.76 167 LEU B O 1
ATOM 3071 N N . THR B 1 176 ? 117.925 122.232 102.410 1.00 29.47 168 THR B N 1
ATOM 3072 C CA . THR B 1 176 ? 117.628 121.671 101.099 1.00 29.47 168 THR B CA 1
ATOM 3073 C C . THR B 1 176 ? 117.211 122.759 100.120 1.00 29.47 168 THR B C 1
ATOM 3074 O O . THR B 1 176 ? 117.682 122.791 98.974 1.00 29.47 168 THR B O 1
ATOM 3078 N N . GLU B 1 177 ? 116.338 123.675 100.552 1.00 29.59 169 GLU B N 1
ATOM 3079 C CA . GLU B 1 177 ? 115.914 124.720 99.627 1.00 29.59 169 GLU B CA 1
ATOM 3080 C C . GLU B 1 177 ? 117.077 125.634 99.261 1.00 29.59 169 GLU B C 1
ATOM 3081 O O . GLU B 1 177 ? 117.145 126.124 98.129 1.00 29.59 169 GLU B O 1
ATOM 3087 N N . HIS B 1 178 ? 117.997 125.874 100.197 1.00 29.94 170 HIS B N 1
ATOM 3088 C CA . HIS B 1 178 ? 119.181 126.669 99.890 1.00 29.94 170 HIS B CA 1
ATOM 3089 C C . HIS B 1 178 ? 120.064 125.963 98.873 1.00 29.94 170 HIS B C 1
ATOM 3090 O O . HIS B 1 178 ? 120.529 126.575 97.904 1.00 29.94 170 HIS B O 1
ATOM 3097 N N . ARG B 1 179 ? 120.315 124.669 99.081 1.00 30.65 171 ARG B N 1
ATOM 3098 C CA . ARG B 1 179 ? 121.153 123.928 98.147 1.00 30.65 171 ARG B CA 1
ATOM 3099 C C . ARG B 1 179 ? 120.516 123.849 96.767 1.00 30.65 171 ARG B C 1
ATOM 3100 O O . ARG B 1 179 ? 121.232 123.729 95.767 1.00 30.65 171 ARG B O 1
ATOM 3108 N N . ASP B 1 180 ? 119.186 123.912 96.688 1.00 30.70 172 ASP B N 1
ATOM 3109 C CA . ASP B 1 180 ? 118.532 124.004 95.388 1.00 30.70 172 ASP B CA 1
ATOM 3110 C C . ASP B 1 180 ? 118.653 125.392 94.768 1.00 30.70 172 ASP B C 1
ATOM 3111 O O . ASP B 1 180 ? 118.292 125.562 93.598 1.00 30.70 172 ASP B O 1
ATOM 3116 N N . GLY B 1 181 ? 119.148 126.379 95.512 1.00 29.59 173 GLY B N 1
ATOM 3117 C CA . GLY B 1 181 ? 119.348 127.711 94.978 1.00 29.59 173 GLY B CA 1
ATOM 3118 C C . GLY B 1 181 ? 118.161 128.637 95.085 1.00 29.59 173 GLY B C 1
ATOM 3119 O O . GLY B 1 181 ? 118.136 129.665 94.398 1.00 29.59 173 GLY B O 1
ATOM 3120 N N . PHE B 1 182 ? 117.180 128.316 95.929 1.00 29.73 174 PHE B N 1
ATOM 3121 C CA . PHE B 1 182 ? 115.968 129.121 96.076 1.00 29.73 174 PHE B CA 1
ATOM 3122 C C . PHE B 1 182 ? 115.273 129.303 94.728 1.00 29.73 174 PHE B C 1
ATOM 3123 O O . PHE B 1 182 ? 114.965 130.418 94.304 1.00 29.73 174 PHE B O 1
ATOM 3131 N N . GLN B 1 183 ? 115.026 128.181 94.051 1.00 30.87 175 GLN B N 1
ATOM 3132 C CA . GLN B 1 183 ? 114.378 128.183 92.747 1.00 30.87 175 GLN B CA 1
ATOM 3133 C C . GLN B 1 183 ? 112.881 127.926 92.820 1.00 30.87 175 GLN B C 1
ATOM 3134 O O . GLN B 1 183 ? 112.163 128.278 91.878 1.00 30.87 175 GLN B O 1
ATOM 3140 N N . HIS B 1 184 ? 112.395 127.332 93.907 1.00 30.62 176 HIS B N 1
ATOM 3141 C CA . HIS B 1 184 ? 110.978 127.039 94.067 1.00 30.62 176 HIS B CA 1
ATOM 3142 C C . HIS B 1 184 ? 110.172 128.243 94.542 1.00 30.62 176 HIS B C 1
ATOM 3143 O O . HIS B 1 184 ? 108.965 128.111 94.767 1.00 30.62 176 HIS B O 1
ATOM 3150 N N . GLY B 1 185 ? 110.802 129.403 94.698 1.00 30.82 177 GLY B N 1
ATOM 3151 C CA . GLY B 1 185 ? 110.086 130.609 95.065 1.00 30.82 177 GLY B CA 1
ATOM 3152 C C . GLY B 1 185 ? 110.857 131.832 94.636 1.00 30.82 177 GLY B C 1
ATOM 3153 O O . GLY B 1 185 ? 112.091 131.825 94.588 1.00 30.82 177 GLY B O 1
ATOM 3154 N N . GLU B 1 186 ? 110.120 132.893 94.321 1.00 31.31 178 GLU B N 1
ATOM 3155 C CA . GLU B 1 186 ? 110.744 134.121 93.848 1.00 31.31 178 GLU B CA 1
ATOM 3156 C C . GLU B 1 186 ? 111.525 134.769 94.979 1.00 31.31 178 GLU B C 1
ATOM 3157 O O . GLU B 1 186 ? 110.975 135.040 96.051 1.00 31.31 178 GLU B O 1
ATOM 3163 N N . LEU B 1 187 ? 112.809 135.019 94.742 1.00 29.92 179 LEU B N 1
ATOM 3164 C CA . LEU B 1 187 ? 113.650 135.597 95.778 1.00 29.92 179 LEU B CA 1
ATOM 3165 C C . LEU B 1 187 ? 113.274 137.052 96.020 1.00 29.92 179 LEU B C 1
ATOM 3166 O O . LEU B 1 187 ? 113.105 137.834 95.080 1.00 29.92 179 LEU B O 1
ATOM 3171 N N . GLY B 1 188 ? 113.144 137.411 97.293 1.00 29.54 180 GLY B N 1
ATOM 3172 C CA . GLY B 1 188 ? 112.955 138.797 97.663 1.00 29.54 180 GLY B CA 1
ATOM 3173 C C . GLY B 1 188 ? 111.550 139.326 97.523 1.00 29.54 180 GLY B C 1
ATOM 3174 O O . GLY B 1 188 ? 111.342 140.532 97.682 1.00 29.54 180 GLY B O 1
ATOM 3175 N N . HIS B 1 189 ? 110.574 138.474 97.232 1.00 28.72 181 HIS B N 1
ATOM 3176 C CA . HIS B 1 189 ? 109.200 138.957 97.176 1.00 28.72 181 HIS B CA 1
ATOM 3177 C C . HIS B 1 189 ? 108.666 139.108 98.598 1.00 28.72 181 HIS B C 1
ATOM 3178 O O . HIS B 1 189 ? 108.780 138.170 99.392 1.00 28.72 181 HIS B O 1
ATOM 3185 N N . PRO B 1 190 ? 108.093 140.263 98.962 1.00 27.28 182 PRO B N 1
ATOM 3186 C CA . PRO B 1 190 ? 107.680 140.452 100.365 1.00 27.28 182 PRO B CA 1
ATOM 3187 C C . PRO B 1 190 ? 106.738 139.383 100.899 1.00 27.28 182 PRO B C 1
ATOM 3188 O O . PRO B 1 190 ? 107.014 138.786 101.947 1.00 27.28 182 PRO B O 1
ATOM 3192 N N . LEU B 1 191 ? 105.628 139.127 100.209 1.00 28.21 183 LEU B N 1
ATOM 3193 C CA . LEU B 1 191 ? 104.608 138.235 100.749 1.00 28.21 183 LEU B CA 1
ATOM 3194 C C . LEU B 1 191 ? 105.028 136.771 100.658 1.00 28.21 183 LEU B C 1
ATOM 3195 O O . LEU B 1 191 ? 104.797 135.994 101.590 1.00 28.21 183 LEU B O 1
ATOM 3200 N N . TYR B 1 192 ? 105.640 136.371 99.542 1.00 28.70 184 TYR B N 1
ATOM 3201 C CA . TYR B 1 192 ? 105.845 134.949 99.288 1.00 28.70 184 TYR B CA 1
ATOM 3202 C C . TYR B 1 192 ? 107.189 134.450 99.809 1.00 28.70 184 TYR B C 1
ATOM 3203 O O . TYR B 1 192 ? 107.303 133.282 100.195 1.00 28.70 184 TYR B O 1
ATOM 3212 N N . PHE B 1 193 ? 108.213 135.305 99.829 1.00 28.38 185 PHE B N 1
ATOM 3213 C CA . PHE B 1 193 ? 109.519 134.889 100.337 1.00 28.38 185 PHE B CA 1
ATOM 3214 C C . PHE B 1 193 ? 109.673 135.192 101.823 1.00 28.38 185 PHE B C 1
ATOM 3215 O O . PHE B 1 193 ? 109.934 134.292 102.628 1.00 28.38 185 PHE B O 1
ATOM 3223 N N . TRP B 1 194 ? 109.526 136.458 102.207 1.00 28.14 186 TRP B N 1
ATOM 3224 C CA . TRP B 1 194 ? 109.820 136.844 103.581 1.00 28.14 186 TRP B CA 1
ATOM 3225 C C . TRP B 1 194 ? 108.759 136.323 104.545 1.00 28.14 186 TRP B C 1
ATOM 3226 O O . TRP B 1 194 ? 109.084 135.803 105.617 1.00 28.14 186 TRP B O 1
ATOM 3237 N N . PHE B 1 195 ? 107.483 136.451 104.179 1.00 27.95 187 PHE B N 1
ATOM 3238 C CA . PHE B 1 195 ? 106.407 136.079 105.093 1.00 27.95 187 PHE B CA 1
ATOM 3239 C C . PHE B 1 195 ? 106.104 134.585 105.030 1.00 27.95 187 PHE B C 1
ATOM 3240 O O . PHE B 1 195 ? 106.238 133.871 106.029 1.00 27.95 187 PHE B O 1
ATOM 3248 N N . TYR B 1 196 ? 105.684 134.093 103.862 1.00 28.25 188 TYR B N 1
ATOM 3249 C CA . TYR B 1 196 ? 105.281 132.693 103.746 1.00 28.25 188 TYR B CA 1
ATOM 3250 C C . TYR B 1 196 ? 106.448 131.753 104.018 1.00 28.25 188 TYR B C 1
ATOM 3251 O O . TYR B 1 196 ? 106.344 130.837 104.841 1.00 28.25 188 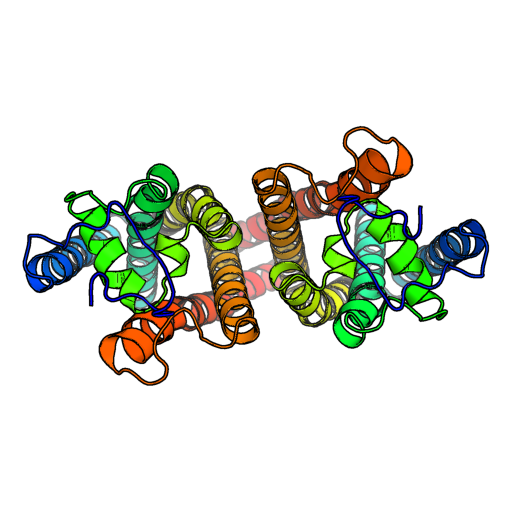TYR B O 1
ATOM 3260 N N . PHE B 1 197 ? 107.570 131.961 103.330 1.00 28.46 189 PHE B N 1
ATOM 3261 C CA . PHE B 1 197 ? 108.659 130.991 103.363 1.00 28.46 189 PHE B CA 1
ATOM 3262 C C . PHE B 1 197 ? 109.545 131.172 104.591 1.00 28.46 189 PHE B C 1
ATOM 3263 O O . PHE B 1 197 ? 109.781 130.217 105.339 1.00 28.46 189 PHE B O 1
ATOM 3271 N N . VAL B 1 198 ? 110.051 132.383 104.817 1.00 27.87 190 VAL B N 1
ATOM 3272 C CA . VAL B 1 198 ? 110.987 132.591 105.916 1.00 27.87 190 VAL B CA 1
ATOM 3273 C C . VAL B 1 198 ? 110.253 132.688 107.248 1.00 27.87 190 VAL B C 1
ATOM 3274 O O . VAL B 1 198 ? 110.364 131.799 108.101 1.00 27.87 190 VAL B O 1
ATOM 3278 N N . PHE B 1 199 ? 109.448 133.739 107.419 1.00 27.90 191 PHE B N 1
ATOM 3279 C CA . PHE B 1 199 ? 108.932 134.088 108.739 1.00 27.90 191 PHE B CA 1
ATOM 3280 C C . PHE B 1 199 ? 108.090 132.960 109.320 1.00 27.90 191 PHE B C 1
ATOM 3281 O O . PHE B 1 199 ? 108.348 132.493 110.435 1.00 27.90 191 PHE B O 1
ATOM 3289 N N . MET B 1 200 ? 107.103 132.482 108.558 1.00 28.49 192 MET B N 1
ATOM 3290 C CA . MET B 1 200 ? 106.210 131.447 109.064 1.00 28.49 192 MET B CA 1
ATOM 3291 C C . MET B 1 200 ? 106.960 130.171 109.417 1.00 28.49 192 MET B C 1
ATOM 3292 O O . MET B 1 200 ? 106.445 129.353 110.188 1.00 28.49 192 MET B O 1
ATOM 3297 N N . ASN B 1 201 ? 108.161 129.979 108.871 1.00 27.63 193 ASN B N 1
ATOM 3298 C CA . ASN B 1 201 ? 109.000 128.854 109.260 1.00 27.63 193 ASN B CA 1
ATOM 3299 C C . ASN B 1 201 ? 110.006 129.222 110.338 1.00 27.63 193 ASN B C 1
ATOM 3300 O O . ASN B 1 201 ? 110.331 128.377 111.181 1.00 27.63 193 ASN B O 1
ATOM 3305 N N . ALA B 1 202 ? 110.478 130.472 110.352 1.00 27.00 194 ALA B N 1
ATOM 3306 C CA . ALA B 1 202 ? 111.445 130.882 111.364 1.00 27.00 194 ALA B CA 1
ATOM 3307 C C . ALA B 1 202 ? 110.876 130.740 112.766 1.00 27.00 194 ALA B C 1
ATOM 3308 O O . ALA B 1 202 ? 111.633 130.557 113.726 1.00 27.00 194 ALA B O 1
ATOM 3310 N N . LEU B 1 203 ? 109.551 130.818 112.902 1.00 27.13 195 LEU B N 1
ATOM 3311 C CA . LEU B 1 203 ? 108.919 130.578 114.193 1.00 27.13 195 LEU B CA 1
ATOM 3312 C C . LEU B 1 203 ? 109.327 129.224 114.749 1.00 27.13 195 LEU B C 1
ATOM 3313 O O . LEU B 1 203 ? 109.732 129.115 115.913 1.00 27.13 195 LEU B O 1
ATOM 3318 N N . TRP B 1 204 ? 109.272 128.187 113.918 1.00 27.34 196 TRP B N 1
ATOM 3319 C CA . TRP B 1 204 ? 109.628 126.843 114.347 1.00 27.34 196 TRP B CA 1
ATOM 3320 C C . TRP B 1 204 ? 111.133 126.653 114.504 1.00 27.34 196 TRP B C 1
ATOM 3321 O O . TRP B 1 204 ? 111.579 125.527 114.748 1.00 27.34 196 TRP B O 1
ATOM 3332 N N . LEU B 1 205 ? 111.918 127.720 114.359 1.00 26.46 197 LEU B N 1
ATOM 3333 C CA . LEU B 1 205 ? 113.303 127.755 114.807 1.00 26.46 197 LEU B CA 1
ATOM 3334 C C . LEU B 1 205 ? 113.468 128.522 116.109 1.00 26.46 197 LEU B C 1
ATOM 3335 O O . LEU B 1 205 ? 114.373 128.219 116.891 1.00 26.46 197 LEU B O 1
ATOM 3340 N N . VAL B 1 206 ? 112.608 129.506 116.358 1.00 25.72 198 VAL B N 1
ATOM 3341 C CA . VAL B 1 206 ? 112.802 130.431 117.470 1.00 25.72 198 VAL B CA 1
ATOM 3342 C C . VAL B 1 206 ? 112.041 129.980 118.706 1.00 25.72 198 VAL B C 1
ATOM 3343 O O . VAL B 1 206 ? 112.605 129.892 119.799 1.00 25.72 198 VAL B O 1
ATOM 3347 N N . LEU B 1 207 ? 110.747 129.690 118.560 1.00 26.04 199 LEU B N 1
ATOM 3348 C CA . LEU B 1 207 ? 109.960 129.307 119.729 1.00 26.04 199 LEU B CA 1
ATOM 3349 C C . LEU B 1 207 ? 110.351 127.930 120.248 1.00 26.04 199 LEU B C 1
ATOM 3350 O O . LEU B 1 207 ? 110.493 127.776 121.472 1.00 26.04 199 LEU B O 1
ATOM 3355 N N . PRO B 1 208 ? 110.527 126.901 119.411 1.00 25.83 200 PRO B N 1
ATOM 3356 C CA . PRO B 1 208 ? 111.081 125.642 119.934 1.00 25.83 200 PRO B CA 1
ATOM 3357 C C . PRO B 1 208 ? 112.424 125.808 120.622 1.00 25.83 200 PRO B C 1
ATOM 3358 O O . PRO B 1 208 ? 112.663 125.184 121.662 1.00 25.83 200 PRO B O 1
ATOM 3362 N N . GLY B 1 209 ? 113.304 126.648 120.075 1.00 25.61 201 GLY B N 1
ATOM 3363 C CA . GLY B 1 209 ? 114.611 126.835 120.686 1.00 25.61 201 GLY B CA 1
ATOM 3364 C C . GLY B 1 209 ? 114.513 127.348 122.107 1.00 25.61 201 GLY B C 1
ATOM 3365 O O . GLY B 1 209 ? 115.166 126.829 123.016 1.00 25.61 201 GLY B O 1
ATOM 3366 N N . VAL B 1 210 ? 113.676 128.364 122.322 1.00 25.61 202 VAL B N 1
ATOM 3367 C CA . VAL B 1 210 ? 113.452 128.874 123.671 1.00 25.61 202 VAL B CA 1
ATOM 3368 C C . VAL B 1 210 ? 112.901 127.774 124.565 1.00 25.61 202 VAL B C 1
ATOM 3369 O O . VAL B 1 210 ? 113.164 127.745 125.774 1.00 25.61 202 VAL B O 1
ATOM 3373 N N . LEU B 1 211 ? 112.127 126.854 123.990 1.00 25.61 203 LEU B N 1
ATOM 3374 C CA . LEU B 1 211 ? 111.567 125.756 124.761 1.00 25.61 203 LEU B CA 1
ATOM 3375 C C . LEU B 1 211 ? 112.566 124.627 124.972 1.00 25.61 203 LEU B C 1
ATOM 3376 O O . LEU B 1 211 ? 112.321 123.754 125.811 1.00 25.61 203 LEU B O 1
ATOM 3381 N N . VAL B 1 212 ? 113.678 124.623 124.234 1.00 25.61 204 VAL B N 1
ATOM 3382 C CA . VAL B 1 212 ? 114.743 123.661 124.495 1.00 25.61 204 VAL B CA 1
ATOM 3383 C C . VAL B 1 212 ? 115.680 124.187 125.573 1.00 25.61 204 VAL B C 1
ATOM 3384 O O . VAL B 1 212 ? 116.126 123.435 126.445 1.00 25.61 204 VAL B O 1
ATOM 3388 N N . LEU B 1 213 ? 115.997 125.481 125.525 1.00 25.61 205 LEU B N 1
ATOM 3389 C CA . LEU B 1 213 ? 116.784 126.092 126.589 1.00 25.61 205 LEU B CA 1
ATOM 3390 C C . LEU B 1 213 ? 116.027 126.092 127.910 1.00 25.61 205 LEU B C 1
ATOM 3391 O O . LEU B 1 213 ? 116.646 125.995 128.976 1.00 25.61 205 LEU B O 1
ATOM 3396 N N . ASP B 1 214 ? 114.699 126.207 127.866 1.00 25.61 206 ASP B N 1
ATOM 3397 C CA . ASP B 1 214 ? 113.908 126.198 129.092 1.00 25.61 206 ASP B CA 1
ATOM 3398 C C . ASP B 1 214 ? 113.855 124.807 129.710 1.00 25.61 206 ASP B C 1
ATOM 3399 O O . ASP B 1 214 ? 114.139 124.639 130.901 1.00 25.61 206 ASP B O 1
ATOM 3404 N N . ALA B 1 215 ? 113.506 123.798 128.911 1.00 25.61 207 ALA B N 1
ATOM 3405 C CA . ALA B 1 215 ? 113.398 122.441 129.436 1.00 25.61 207 ALA B CA 1
ATOM 3406 C C . ALA B 1 215 ? 114.722 121.978 130.024 1.00 25.61 207 ALA B C 1
ATOM 3407 O O . ALA B 1 215 ? 114.762 121.406 131.120 1.00 25.61 207 ALA B O 1
ATOM 3409 N N . VAL B 1 216 ? 115.822 122.242 129.316 1.00 25.61 208 VAL B N 1
ATOM 3410 C CA . VAL B 1 216 ? 117.144 121.868 129.805 1.00 25.61 208 VAL B CA 1
ATOM 3411 C C . VAL B 1 216 ? 117.416 122.505 131.157 1.00 25.61 208 VAL B C 1
ATOM 3412 O O . VAL B 1 216 ? 118.127 121.932 131.991 1.00 25.61 208 VAL B O 1
ATOM 3416 N N . LYS B 1 217 ? 116.864 123.694 131.402 1.00 25.61 209 LYS B N 1
ATOM 3417 C CA . LYS B 1 217 ? 117.071 124.342 132.691 1.00 25.61 209 LYS B CA 1
ATOM 3418 C C . LYS B 1 217 ? 116.372 123.576 133.805 1.00 25.61 209 LYS B C 1
ATOM 3419 O O . LYS B 1 217 ? 116.892 123.481 134.923 1.00 25.61 209 LYS B O 1
ATOM 3425 N N . HIS B 1 218 ? 115.190 123.026 133.523 1.00 25.61 210 HIS B N 1
ATOM 3426 C CA . HIS B 1 218 ? 114.428 122.355 134.570 1.00 25.61 210 HIS B CA 1
ATOM 3427 C C . HIS B 1 218 ? 114.922 120.933 134.789 1.00 25.61 210 HIS B C 1
ATOM 3428 O O . HIS B 1 218 ? 115.231 120.547 135.923 1.00 25.61 210 HIS B O 1
ATOM 3435 N N . LEU B 1 219 ? 115.020 1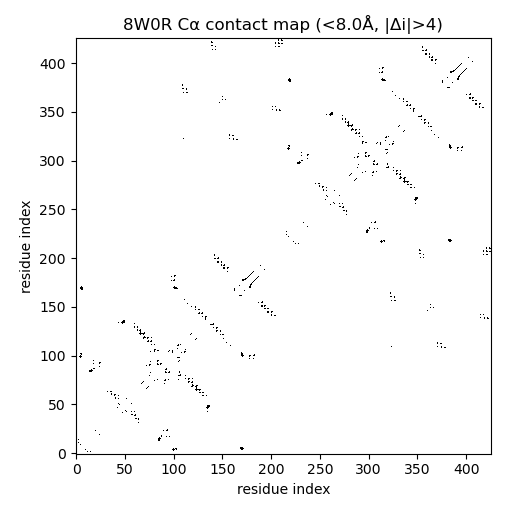20.150 133.712 1.00 25.61 211 LEU B N 1
ATOM 3436 C CA . LEU B 1 219 ? 115.488 118.774 133.830 1.00 25.61 211 LEU B CA 1
ATOM 3437 C C . LEU B 1 219 ? 116.854 118.708 134.497 1.00 25.61 211 LEU B C 1
ATOM 3438 O O . LEU B 1 219 ? 117.087 117.850 135.356 1.00 25.61 211 LEU B O 1
ATOM 3443 N N . THR B 1 220 ? 117.759 119.615 134.131 1.00 25.61 212 THR B N 1
ATOM 3444 C CA . THR B 1 220 ? 119.055 119.672 134.795 1.00 25.61 212 THR B CA 1
ATOM 3445 C C . THR B 1 220 ? 118.891 119.857 136.296 1.00 25.61 212 THR B C 1
ATOM 3446 O O . THR B 1 220 ? 119.505 119.131 137.087 1.00 25.61 212 THR B O 1
ATOM 3450 N N . HIS B 1 221 ? 118.042 120.802 136.707 1.00 25.61 213 HIS B N 1
ATOM 3451 C CA . HIS B 1 221 ? 117.800 121.005 138.129 1.00 25.61 213 HIS B CA 1
ATOM 3452 C C . HIS B 1 221 ? 117.240 119.752 138.781 1.00 25.61 213 HIS B C 1
ATOM 3453 O O . HIS B 1 221 ? 117.454 119.530 139.977 1.00 25.61 213 HIS B O 1
ATOM 3460 N N . ALA B 1 222 ? 116.518 118.926 138.021 1.00 25.61 214 ALA B N 1
ATOM 3461 C CA . ALA B 1 222 ? 116.071 117.647 138.554 1.00 25.61 214 ALA B CA 1
ATOM 3462 C C . ALA B 1 222 ? 117.246 116.694 138.734 1.00 25.61 214 ALA B C 1
ATOM 3463 O O . ALA B 1 222 ? 117.371 116.035 139.772 1.00 25.61 214 ALA B O 1
ATOM 3465 N N . GLN B 1 223 ? 118.129 116.620 137.735 1.00 25.61 215 GLN B N 1
ATOM 3466 C CA . GLN B 1 223 ? 119.258 115.700 137.815 1.00 25.61 215 GLN B CA 1
ATOM 3467 C C . GLN B 1 223 ? 120.162 116.047 138.988 1.00 25.61 215 GLN B C 1
ATOM 3468 O O . GLN B 1 223 ? 120.632 115.162 139.710 1.00 25.61 215 GLN B O 1
ATOM 3474 N N . SER B 1 224 ? 120.418 117.339 139.192 1.00 25.61 216 SER B N 1
ATOM 3475 C CA . SER B 1 224 ? 121.219 117.763 140.332 1.00 25.61 216 SER B CA 1
ATOM 3476 C C . SER B 1 224 ? 120.532 117.461 141.655 1.00 25.61 216 SER B C 1
ATOM 3477 O O . SER B 1 224 ? 121.207 117.385 142.687 1.00 25.61 216 SER B O 1
ATOM 3480 N N . THR B 1 225 ? 119.209 117.289 141.651 1.00 25.61 217 THR B N 1
ATOM 3481 C CA . THR B 1 225 ? 118.506 116.952 142.882 1.00 25.61 217 THR B CA 1
ATOM 3482 C C . THR B 1 225 ? 118.724 115.494 143.262 1.00 25.61 217 THR B C 1
ATOM 3483 O O . THR B 1 225 ? 118.879 115.179 144.447 1.00 25.61 217 THR B O 1
ATOM 3487 N N . LEU B 1 226 ? 118.740 114.597 142.275 1.00 25.61 218 LEU B N 1
ATOM 3488 C CA . LEU B 1 226 ? 119.025 113.190 142.542 1.00 25.61 218 LEU B CA 1
ATOM 3489 C C . LEU B 1 226 ? 120.449 113.012 143.047 1.00 25.61 218 LEU B C 1
ATOM 3490 O O . LEU B 1 226 ? 120.683 112.396 144.093 1.00 25.61 218 LEU B O 1
ATOM 3495 N N . ASP B 1 227 ? 121.414 113.553 142.312 1.00 25.61 219 ASP B N 1
ATOM 3496 C CA . ASP B 1 227 ? 122.823 113.390 142.628 1.00 25.61 219 ASP B CA 1
ATOM 3497 C C . ASP B 1 227 ? 123.171 114.019 143.973 1.00 25.61 219 ASP B C 1
ATOM 3498 O O . ASP B 1 227 ? 122.338 114.673 144.601 1.00 25.61 219 ASP B O 1
#

Sequence (426 aa):
PLHPYWPQHLRLDNFVPNDRPTWHILAGLFSVTGVLVVTTWLLSGRAAVVPLGTWRRLSLCWFAVCGFIHLVIEGWFVLYYEDLLGDQAFLSQLWKEYAKGDSRYILGDNFTVCMETITACLWGPLSLWVVIAFLRQHPLRFILQLVVSVGQIYGDVLYFLTEHRDGFQHGELGHPLYFWFYFVFMNALWLVLPGVLVLDAVKHLTHAQSTLDPLHPYWPQHLRLDNFVPNDRPTWHILAGLFSVTGVLVVTTWLLSGRAAVVPLGTWRRLSLCWFAVCGFIHLVIEGWFVLYYEDLLGDQAFLSQLWKEYAKGDSRYILGDNFTVCMETITACLWGPLSLWVVIAFLRQHPLRFILQLVVSVGQIYGDVLYFLTEHRDGFQHGELGHPLYFWFYFVFMNALWLVLPGVLVLDAVKHLTHAQSTLD

Radius of gyration: 23.94 Å; Cα contacts (8 Å, |Δi|>4): 523; chains: 2; bounding box: 56×50×60 Å

Solvent-accessible surface area: 20126 Å² total; per-residue (Å²): 157,134,15,56,3,80,20,121,157,36,197,18,84,105,37,67,90,44,120,104,70,64,165,73,0,36,43,29,31,101,72,74,27,35,96,42,57,80,66,9,82,99,59,4,47,160,31,26,92,72,131,42,43,79,204,46,49,77,12,0,6,38,1,11,21,0,0,48,32,5,73,62,16,27,8,63,0,31,133,105,49,136,90,2,32,39,48,80,32,77,29,1,1,15,15,5,18,47,0,47,7,2,0,5,10,17,76,14,54,35,7,0,10,6,14,6,38,10,16,11,84,88,11,0,62,36,0,70,118,0,9,102,3,9,9,151,63,92,24,30,24,14,6,16,0,0,24,0,0,17,1,12,42,12,6,12,48,0,4,42,60,2,6,110,89,43,49,54,92,18,10,67,106,44,62,96,76,39,25,143,72,15,7,38,101,65,23,30,50,41,60,88,71,0,25,89,20,33,132,31,0,40,151,70,0,32,115,0,3,61,62,68,85,157,136,15,56,3,80,19,120,154,36,195,17,82,105,37,67,88,43,121,103,70,65,165,75,0,36,44,30,32,104,72,73,26,36,95,42,56,80,65,9,82,100,60,4,46,160,31,28,91,70,130,42,45,79,203,44,50,78,12,0,5,38,0,10,20,0,0,47,33,6,73,61,16,27,8,64,0,32,132,107,49,138,90,2,30,38,47,80,32,76,29,0,1,16,15,3,18,44,0,47,6,2,0,4,10,17,75,14,54,36,6,0,9,6,14,6,40,10,16,12,87,89,10,0,61,35,0,70,119,0,11,104,3,8,8,148,65,92,22,31,22,15,6,15,0,0,24,0,0,18,2,12,43,12,6,12,48,0,3,44,62,2,5,111,89,44,50,57,92,18,9,67,106,45,58,97,76,41,24,143,70,16,7,38,103,64,24,30,48,42,60,91,69,0,26,89,19,32,134,31,0,41,154,70,0,34,115,0,3,61,62,69,83

GO terms:
  GO:0005789 endoplasmic reticulum membrane (C, IDA)
  GO:0004769 steroid Delta-isomerase activity (F, IDA)
  GO:0005635 nuclear envelope (C, IDA)
  GO:0005783 endoplasmic reticulum (C, IDA)
  GO:0006695 cholesterol biosynthetic process (P, IDA)
  GO:0031410 cytoplasmic vesicle (C, EXP)
  GO:0047750 cholestenol delta-isomerase activity (F, EXP)
  GO:0033963 cholesterol-5,6-oxide hydrolase activity (F, IMP)
  GO:0004769 steroid Delta-isomerase activity (F, EXP)
  GO:0005789 endoplasmic reticulum membrane (C, TAS)
  GO:0006695 cholesterol biosynthetic process (P, TAS)
  GO:0042802 identical protein binding (F, IPI)
  GO:0005515 protein binding (F, IPI)
  GO:0031965 nuclear membrane (C, IDA)
  GO:0004769 steroid Delta-isomerase activity (F, IMP)
  GO:0043931 ossification involved in bone maturation (P, IMP)
  GO:0008203 cholesterol metabolic process (P, IMP)

Foldseek 3Di:
DQALWFPPPDDDPLADAADDDVCVLVVVVVVVLVVLLVVLLVCLVPQAPDRDDDVVSNLLSVLQSLLCCLQPLLVVLLVPLVPLGNDHDSSSNVVSVLQNLPVCSNVVDVLSSVLSVCSNPPLNVLSNVLSVCRRHVHPCNLVSLQVSLVSLQVSLVVVVVVCVVVVSRRYDPPDVCRHVPSPPPVSVCSNPVSVVSNVVSCVVVVVVVVVVD/DQALWFPPPDDDPLADAADDDVCVLVVVVVVVLVVLLVVLLVCLVPQAPDRDDDVVSNLLSVLQSLLCCLQPLLVVLLVPLVPLGNDHDSSSNVVSVLQNLPVCSNVVDVLSSVLSVCSNPPLNVLSNVLSVCRRHVHPCNLVSLQVSLVSLQVSLVVVVVVCVVVVSRRYDPPDVCRHVPSPPPVSVCSNPVSVVSNVVSCVVVVVVVVVVD

InterPro domains:
  IPR007905 Emopamil-binding protein [PTHR14207] (7-227)
  IPR033118 EXPERA domain [PF05241] (96-206)
  IPR033118 EXPERA domain [PS51751] (61-204)